Protein AF-A0A1G6NLW3-F1 (afdb_monomer_lite)

Sequence (400 aa):
MPSRANGHEGDSTPTDTTTGSGVVTIYFCGTGITQKWWNAADAHSWNENNGFWSPEHVASLYKEQSSSNQSLKYIVDGIGTGVKFPFYDKLAFSFPSLKSNPRGWRTCLKEANQHIDEALKLLPGNITLNIVGFSRGGILAMWLAHQMEKEKRIKTINMLVFDPVPGDSKVPEKIYSLGPKVKSYVGIYASDERTWMFEPVIPSFESPATKVWMLRVPGSHETMVGNIQKDGHSIDYEPGADEFRADLIYVSWITKVIAVEMMATPAWGSLEFAWSWHENGANIESRKSSFMEHFTAMLDYKHYDYMRTVPFIPLGIQAYWASKERGGTGCLRCTLGDMAEKRYNNQRCVYWMKDGKRLEIVGLEDHISAPTGEETWDKLMSLTQDTVNGTMQKAIPAMP

pLDDT: mean 71.86, std 23.93, range [23.98, 98.75]

Organism: NCBI:txid1640674

Structure (mmCIF, N/CA/C/O backbone):
data_AF-A0A1G6NLW3-F1
#
_entry.id   AF-A0A1G6NLW3-F1
#
loop_
_atom_site.group_PDB
_atom_site.id
_atom_site.type_symbol
_atom_site.label_atom_id
_atom_site.label_alt_id
_atom_site.label_comp_id
_atom_site.label_asym_id
_atom_site.label_entity_id
_atom_site.label_seq_id
_atom_site.pdbx_PDB_ins_code
_atom_site.Cartn_x
_atom_site.Cartn_y
_atom_site.Cartn_z
_atom_site.occupancy
_atom_site.B_iso_or_equiv
_atom_site.auth_seq_id
_atom_site.auth_comp_id
_atom_site.auth_asym_id
_atom_site.auth_atom_id
_atom_site.pdbx_PDB_model_num
ATOM 1 N N . MET A 1 1 ? -61.010 23.860 45.401 1.00 38.84 1 MET A N 1
ATOM 2 C CA . MET A 1 1 ? -60.093 22.890 44.770 1.00 38.84 1 MET A CA 1
ATOM 3 C C . MET A 1 1 ? -59.359 23.580 43.630 1.00 38.84 1 MET A C 1
ATOM 5 O O . MET A 1 1 ? -60.037 24.011 42.707 1.00 38.84 1 MET A O 1
ATOM 9 N N . PRO A 1 2 ? -58.025 23.705 43.680 1.00 46.09 2 PRO A N 1
ATOM 10 C CA . PRO A 1 2 ? -57.210 23.848 42.480 1.00 46.09 2 PRO A CA 1
ATOM 11 C C . PRO A 1 2 ? -56.282 22.634 42.304 1.00 46.09 2 PRO A C 1
ATOM 13 O O . PRO A 1 2 ? -55.719 22.108 43.265 1.00 46.09 2 PRO A O 1
ATOM 16 N N . SER A 1 3 ? -56.178 22.170 41.061 1.00 44.75 3 SER A N 1
ATOM 17 C CA . SER A 1 3 ? -55.431 20.992 40.622 1.00 44.75 3 SER A CA 1
ATOM 18 C C . SER A 1 3 ? -53.923 21.250 40.567 1.00 44.75 3 SER A C 1
ATOM 20 O O . SER A 1 3 ? -53.474 22.210 39.943 1.00 44.75 3 SER A O 1
ATOM 22 N N . ARG A 1 4 ? -53.152 20.352 41.192 1.00 43.00 4 ARG A N 1
ATOM 23 C CA . ARG A 1 4 ? -51.686 20.261 41.116 1.00 43.00 4 ARG A CA 1
ATOM 24 C C . ARG A 1 4 ? -51.229 19.928 39.692 1.00 43.00 4 ARG A C 1
ATOM 26 O O . ARG A 1 4 ? -51.683 18.939 39.124 1.00 43.00 4 ARG A O 1
ATOM 33 N N . ALA A 1 5 ? -50.284 20.707 39.173 1.00 46.34 5 ALA A N 1
ATOM 34 C CA . ALA A 1 5 ? -49.463 20.339 38.027 1.00 46.34 5 ALA A CA 1
ATOM 35 C C . ALA A 1 5 ? -48.280 19.483 38.514 1.00 46.34 5 ALA A C 1
ATOM 37 O O . ALA A 1 5 ? -47.530 19.912 39.391 1.00 46.34 5 ALA A O 1
ATOM 38 N N . ASN A 1 6 ? -48.138 18.275 37.965 1.00 46.81 6 ASN A N 1
ATOM 39 C CA . ASN A 1 6 ? -46.972 17.417 38.161 1.00 46.81 6 ASN A CA 1
ATOM 40 C C . ASN A 1 6 ? -45.919 17.767 37.104 1.00 46.81 6 ASN A C 1
ATOM 42 O O . ASN A 1 6 ? -46.177 17.633 35.909 1.00 46.81 6 ASN A O 1
ATOM 46 N N . GLY A 1 7 ? -44.744 18.204 37.558 1.00 40.16 7 GLY A N 1
ATOM 47 C CA . GLY A 1 7 ? -43.541 18.288 36.738 1.00 40.16 7 GLY A CA 1
ATOM 48 C C . GLY A 1 7 ? -42.989 16.887 36.484 1.00 40.16 7 GLY A C 1
ATOM 49 O O . GLY A 1 7 ? -42.810 16.108 37.417 1.00 40.16 7 GLY A O 1
ATOM 50 N N . HIS A 1 8 ? -42.761 16.567 35.215 1.00 44.28 8 HIS A N 1
ATOM 51 C CA . HIS A 1 8 ? -42.028 15.382 34.788 1.00 44.28 8 HIS A CA 1
ATOM 52 C C . HIS A 1 8 ? -40.588 15.829 34.516 1.00 44.28 8 HIS A C 1
ATOM 54 O O . HIS A 1 8 ? -40.317 16.477 33.506 1.00 44.28 8 HIS A O 1
ATOM 60 N N . GLU A 1 9 ? -39.687 15.554 35.460 1.00 45.38 9 GLU A N 1
ATOM 61 C CA . GLU A 1 9 ? -38.245 15.628 35.231 1.00 45.38 9 GLU A CA 1
ATOM 62 C C . GLU A 1 9 ? -37.879 14.510 34.252 1.00 45.38 9 GLU A C 1
ATOM 64 O O . GLU A 1 9 ? -37.964 13.325 34.569 1.00 45.38 9 GLU A O 1
ATOM 69 N N . GLY A 1 10 ? -37.563 14.904 33.019 1.00 47.66 10 GLY A N 1
ATOM 70 C CA . GLY A 1 10 ? -37.031 14.009 32.005 1.00 47.66 10 GLY A CA 1
ATOM 71 C C . GLY A 1 10 ? -35.610 13.617 32.379 1.00 47.66 10 GLY A C 1
ATOM 72 O O . GLY A 1 10 ? -34.705 14.447 32.334 1.00 47.66 10 GLY A O 1
ATOM 73 N N . ASP A 1 11 ? -35.446 12.352 32.746 1.00 47.12 11 ASP A N 1
ATOM 74 C CA . ASP A 1 11 ? -34.169 11.687 32.966 1.00 47.12 11 ASP A CA 1
ATOM 75 C C . ASP A 1 11 ? -33.381 11.664 31.645 1.00 47.12 11 ASP A C 1
ATOM 77 O O . ASP A 1 11 ? -33.637 10.866 30.739 1.00 47.12 11 ASP A O 1
ATOM 81 N N . SER A 1 12 ? -32.473 12.626 31.479 1.00 46.34 12 SER A N 1
ATOM 82 C CA . SER A 1 12 ? -31.564 12.682 30.341 1.00 46.34 12 SER A CA 1
ATOM 83 C C . SER A 1 12 ? -30.461 11.650 30.552 1.00 46.34 12 SER A C 1
ATOM 85 O O . SER A 1 12 ? -29.437 11.940 31.175 1.00 46.34 12 SER A O 1
ATOM 87 N N . THR A 1 13 ? -30.660 10.443 30.022 1.00 44.16 13 THR A N 1
ATOM 88 C CA . THR A 1 13 ? -29.594 9.445 29.892 1.00 44.16 13 THR A CA 1
ATOM 89 C C . THR A 1 13 ? -28.373 10.087 29.227 1.00 44.16 13 THR A C 1
ATOM 91 O O . THR A 1 13 ? -28.522 10.654 28.138 1.00 44.16 13 THR A O 1
ATOM 94 N N . PRO A 1 14 ? -27.175 10.016 29.836 1.00 42.84 14 PRO A N 1
ATOM 95 C CA . PRO A 1 14 ? -25.965 10.556 29.241 1.00 42.84 14 PRO A CA 1
ATOM 96 C C . PRO A 1 14 ? -25.684 9.796 27.946 1.00 42.84 14 PRO A C 1
ATOM 98 O O . PRO A 1 14 ? -25.339 8.616 27.955 1.00 42.84 14 PRO A O 1
ATOM 101 N N . THR A 1 15 ? -25.867 10.469 26.815 1.00 44.00 15 THR A N 1
ATOM 102 C CA . THR A 1 15 ? -25.368 9.996 25.528 1.00 44.00 15 THR A CA 1
ATOM 103 C C . THR A 1 15 ? -23.858 9.849 25.654 1.00 44.00 15 THR A C 1
ATOM 105 O O . THR A 1 15 ? -23.166 10.845 25.866 1.00 44.00 15 THR A O 1
ATOM 108 N N . ASP A 1 16 ? -23.373 8.613 25.573 1.00 41.34 16 ASP A N 1
ATOM 109 C CA . ASP A 1 16 ? -21.960 8.241 25.551 1.00 41.34 16 ASP A CA 1
ATOM 110 C C . ASP A 1 16 ? -21.275 8.922 24.353 1.00 41.34 16 ASP A C 1
ATOM 112 O O . ASP A 1 16 ? -21.253 8.419 23.232 1.00 41.34 16 ASP A O 1
ATOM 116 N N . THR A 1 17 ? -20.773 10.136 24.571 1.00 41.47 17 THR A N 1
ATOM 117 C CA . THR A 1 17 ? -20.110 10.996 23.580 1.00 41.47 17 THR A CA 1
ATOM 118 C C . THR A 1 17 ? -18.654 10.586 23.329 1.00 41.47 17 THR A C 1
ATOM 120 O O . THR A 1 17 ? -17.885 11.346 22.741 1.00 41.47 17 THR A O 1
ATOM 123 N N . THR A 1 18 ? -18.258 9.371 23.725 1.00 43.81 18 THR A N 1
ATOM 124 C CA . THR A 1 18 ? -16.868 8.892 23.676 1.00 43.81 18 THR A CA 1
ATOM 125 C C . THR A 1 18 ? -16.552 7.904 22.549 1.00 43.81 18 THR A C 1
ATOM 127 O O . THR A 1 18 ? -15.415 7.441 22.443 1.00 43.81 18 THR A O 1
ATOM 130 N N . THR A 1 19 ? -17.490 7.591 21.653 1.00 57.50 19 THR A N 1
ATOM 131 C CA . THR A 1 19 ? -17.274 6.586 20.593 1.00 57.50 19 THR A CA 1
ATOM 132 C C . THR A 1 19 ? -16.754 7.176 19.280 1.00 57.50 19 THR A C 1
ATOM 134 O O . THR A 1 19 ? -17.254 6.856 18.204 1.00 57.50 19 THR A O 1
ATOM 137 N N . GLY A 1 20 ? -15.738 8.038 19.341 1.00 66.38 20 GLY A N 1
ATOM 138 C CA . GLY A 1 20 ? -14.977 8.390 18.141 1.00 66.38 20 GLY A CA 1
ATOM 139 C C . GLY A 1 20 ? -14.107 7.206 17.718 1.00 66.38 20 GLY A C 1
ATOM 140 O O . GLY A 1 20 ? -13.270 6.764 18.504 1.00 66.38 20 GLY A O 1
ATOM 141 N N . SER A 1 21 ? -14.303 6.669 16.511 1.00 88.38 21 SER A N 1
ATOM 142 C CA . SER A 1 21 ? -13.367 5.712 15.910 1.00 88.38 21 SER A CA 1
ATOM 143 C C . SER A 1 21 ? -12.260 6.461 15.175 1.00 88.38 21 SER A C 1
ATOM 145 O O . SER A 1 21 ? -12.554 7.310 14.334 1.00 88.38 21 SER A O 1
ATOM 147 N N . GLY A 1 22 ? -11.005 6.148 15.482 1.00 96.19 22 GLY A N 1
ATOM 148 C CA . GLY A 1 22 ? -9.847 6.687 14.773 1.00 96.19 22 GLY A CA 1
ATOM 149 C C . GLY A 1 22 ? -9.411 5.800 13.608 1.00 96.19 22 GLY A C 1
ATOM 150 O O . GLY A 1 22 ? -9.643 4.589 13.607 1.00 96.19 22 GLY A O 1
ATOM 151 N N . VAL A 1 23 ? -8.730 6.394 12.635 1.00 97.50 23 VAL A N 1
ATOM 152 C CA . VAL A 1 23 ? -8.110 5.699 11.505 1.00 97.50 23 VAL A CA 1
ATOM 153 C C . VAL A 1 23 ? -6.608 5.956 11.537 1.00 97.50 23 VAL A C 1
ATOM 155 O O . VAL A 1 23 ? -6.159 7.082 11.739 1.00 97.50 23 VAL A O 1
ATOM 158 N N . VAL A 1 24 ? -5.818 4.905 11.352 1.00 98.38 24 VAL A N 1
ATOM 159 C CA . VAL A 1 24 ? -4.359 4.994 11.236 1.00 98.38 24 VAL A CA 1
ATOM 160 C C . VAL A 1 24 ? -3.944 4.292 9.966 1.00 98.38 24 VAL A C 1
ATOM 162 O O . VAL A 1 24 ? -4.359 3.161 9.740 1.00 98.38 24 VAL A O 1
ATOM 165 N N . THR A 1 25 ? -3.107 4.932 9.157 1.00 98.69 25 THR A N 1
ATOM 166 C CA . THR A 1 25 ? -2.539 4.316 7.956 1.00 98.69 25 THR A CA 1
ATOM 167 C C . THR A 1 25 ? -1.020 4.260 8.054 1.00 98.69 25 THR A C 1
ATOM 169 O O . THR A 1 25 ? -0.375 5.289 8.242 1.00 98.69 25 THR A O 1
ATOM 172 N N . ILE A 1 26 ? -0.449 3.061 7.940 1.00 98.62 26 ILE A N 1
ATOM 173 C CA . ILE A 1 26 ? 1.002 2.841 7.909 1.00 98.62 26 ILE A CA 1
ATOM 174 C C . ILE A 1 26 ? 1.414 2.443 6.493 1.00 98.62 26 ILE A C 1
ATOM 176 O O . ILE A 1 26 ? 0.927 1.444 5.967 1.00 98.62 26 ILE A O 1
ATOM 180 N N . TYR A 1 27 ? 2.334 3.202 5.908 1.00 98.56 27 TYR A N 1
ATOM 181 C CA . TYR A 1 27 ? 2.908 2.963 4.588 1.00 98.56 27 TYR A CA 1
ATOM 182 C C . TYR A 1 27 ? 4.321 2.385 4.721 1.00 98.56 27 TYR A C 1
ATOM 184 O O . TYR A 1 27 ? 5.183 2.995 5.350 1.00 98.56 27 TYR A O 1
ATOM 192 N N . PHE A 1 28 ? 4.581 1.225 4.125 1.00 98.19 28 PHE A N 1
ATOM 193 C CA . PHE A 1 28 ? 5.898 0.591 4.080 1.00 98.19 28 PHE A CA 1
ATOM 194 C C . PHE A 1 28 ? 6.476 0.634 2.664 1.00 98.19 28 PHE A C 1
ATOM 196 O O . PHE A 1 28 ? 6.027 -0.104 1.782 1.00 98.19 28 PHE A O 1
ATOM 203 N N . CYS A 1 29 ? 7.502 1.459 2.459 1.00 95.69 29 CYS A N 1
ATOM 204 C CA . CYS A 1 29 ? 8.226 1.515 1.192 1.00 95.69 29 CYS A CA 1
ATOM 205 C C . CYS A 1 29 ? 8.891 0.167 0.854 1.00 95.69 29 CYS A C 1
ATOM 207 O O . CYS A 1 29 ? 9.261 -0.614 1.742 1.00 95.69 29 CYS A O 1
ATOM 209 N N . GLY A 1 30 ? 9.084 -0.087 -0.443 1.00 91.62 30 GLY A N 1
ATOM 210 C CA . GLY A 1 30 ? 9.838 -1.246 -0.919 1.00 91.62 30 GLY A CA 1
ATOM 211 C C . GLY A 1 30 ? 11.342 -1.138 -0.672 1.00 91.62 30 GLY A C 1
ATOM 212 O O . GLY A 1 30 ? 11.847 -0.147 -0.161 1.00 91.62 30 GLY A O 1
ATOM 213 N N . THR A 1 31 ? 12.075 -2.191 -1.019 1.00 89.56 31 THR A N 1
ATOM 214 C CA . THR A 1 31 ? 13.543 -2.259 -0.927 1.00 89.56 31 THR A CA 1
ATOM 215 C C . THR A 1 31 ? 14.231 -0.994 -1.433 1.00 89.56 31 THR A C 1
ATOM 217 O O . THR A 1 31 ? 13.987 -0.595 -2.558 1.00 89.56 31 THR A O 1
ATOM 220 N N . GLY A 1 32 ? 15.109 -0.385 -0.631 1.00 84.75 32 GLY A N 1
ATOM 221 C CA . GLY A 1 32 ? 15.900 0.773 -1.072 1.00 84.75 32 GLY A CA 1
ATOM 222 C C . GLY A 1 32 ? 15.098 2.062 -1.311 1.00 84.75 32 GLY A C 1
ATOM 223 O O . GLY A 1 32 ? 15.702 3.113 -1.503 1.00 84.75 32 GLY A O 1
ATOM 224 N N . ILE A 1 33 ? 13.767 2.018 -1.201 1.00 86.69 33 ILE A N 1
ATOM 225 C CA . ILE A 1 33 ? 12.879 3.158 -1.427 1.00 86.69 33 ILE A CA 1
ATOM 226 C C . ILE A 1 33 ? 12.687 3.932 -0.128 1.00 86.69 33 ILE A C 1
ATOM 228 O O . ILE A 1 33 ? 12.423 3.361 0.934 1.00 86.69 33 ILE A O 1
ATOM 232 N N . THR A 1 34 ? 12.769 5.255 -0.221 1.00 89.44 34 THR A N 1
ATOM 233 C CA . THR A 1 34 ? 12.496 6.162 0.900 1.00 89.44 34 THR A CA 1
ATOM 234 C C . THR A 1 34 ? 11.214 6.942 0.669 1.00 89.44 34 THR A C 1
ATOM 236 O O . THR A 1 34 ? 10.787 7.136 -0.469 1.00 89.44 34 THR A O 1
ATOM 239 N N . GLN A 1 35 ? 10.672 7.519 1.739 1.00 89.62 35 GLN A N 1
ATOM 240 C CA . GLN A 1 35 ? 9.532 8.424 1.667 1.00 89.62 35 GLN A CA 1
ATOM 241 C C . GLN A 1 35 ? 9.740 9.604 0.716 1.00 89.62 35 GLN A C 1
ATOM 243 O O . GLN A 1 35 ? 8.755 10.219 0.347 1.00 89.62 35 GLN A O 1
ATOM 248 N N . LYS A 1 36 ? 10.982 9.961 0.343 1.00 86.69 36 LYS A N 1
ATOM 249 C CA . LYS A 1 36 ? 11.278 11.086 -0.561 1.00 86.69 36 LYS A CA 1
ATOM 250 C C . LYS A 1 36 ? 10.905 10.798 -2.011 1.00 86.69 36 LYS A C 1
ATOM 252 O O . LYS A 1 36 ? 10.689 11.735 -2.766 1.00 86.69 36 LYS A O 1
ATOM 257 N N . TRP A 1 37 ? 10.768 9.529 -2.383 1.00 81.56 37 TRP A N 1
ATOM 258 C CA . TRP A 1 37 ? 10.526 9.109 -3.764 1.00 81.56 37 TRP A CA 1
ATOM 259 C C . TRP A 1 37 ? 9.085 9.379 -4.240 1.00 81.56 37 TRP A C 1
ATOM 261 O O . TRP A 1 37 ? 8.693 8.923 -5.305 1.00 81.56 37 TRP A O 1
ATOM 271 N N . TRP A 1 38 ? 8.304 10.162 -3.483 1.00 79.25 38 TRP A N 1
ATOM 272 C CA . TRP A 1 38 ? 7.048 10.776 -3.934 1.00 79.25 38 TRP A CA 1
ATOM 273 C C . TRP A 1 38 ? 7.271 11.952 -4.899 1.00 79.25 38 TRP A C 1
ATOM 275 O O . TRP A 1 38 ? 6.370 12.341 -5.635 1.00 79.25 38 TRP A O 1
ATOM 285 N N . ASN A 1 39 ? 8.440 12.590 -4.848 1.00 77.69 39 ASN A N 1
ATOM 286 C CA . ASN A 1 39 ? 8.768 13.712 -5.713 1.00 77.69 39 ASN A CA 1
ATOM 287 C C . ASN A 1 39 ? 9.500 13.181 -6.941 1.00 77.69 39 ASN A C 1
ATOM 289 O O . ASN A 1 39 ? 10.507 12.495 -6.788 1.00 77.69 39 ASN A O 1
ATOM 293 N N . ALA A 1 40 ? 9.044 13.547 -8.141 1.00 70.06 40 ALA A N 1
ATOM 294 C CA . ALA A 1 40 ? 9.688 13.149 -9.388 1.00 70.06 40 ALA A CA 1
ATOM 295 C C . ALA A 1 40 ? 11.176 13.527 -9.395 1.00 70.06 40 ALA A C 1
ATOM 297 O O . ALA A 1 40 ? 12.005 12.714 -9.770 1.00 70.06 40 ALA A O 1
ATOM 298 N N . ALA A 1 41 ? 11.553 14.706 -8.888 1.00 68.12 41 ALA A N 1
ATOM 299 C CA . ALA A 1 41 ? 12.964 15.084 -8.831 1.00 68.12 41 ALA A CA 1
ATOM 300 C C . ALA A 1 41 ? 13.788 14.147 -7.933 1.00 68.12 41 ALA A C 1
ATOM 302 O O . ALA A 1 41 ? 14.923 13.848 -8.269 1.00 68.12 41 ALA A O 1
ATOM 303 N N . ASP A 1 42 ? 13.242 13.647 -6.824 1.00 65.94 42 ASP A N 1
ATOM 304 C CA . ASP A 1 42 ? 13.930 12.694 -5.940 1.00 65.94 42 ASP A CA 1
ATOM 305 C C . ASP A 1 42 ? 13.885 11.260 -6.492 1.00 65.94 42 ASP A C 1
ATOM 307 O O . ASP A 1 42 ? 14.851 10.515 -6.339 1.00 65.94 42 ASP A O 1
ATOM 311 N N . ALA A 1 43 ? 12.791 10.898 -7.168 1.00 62.59 43 ALA A N 1
ATOM 312 C CA . ALA A 1 43 ? 12.647 9.637 -7.884 1.00 62.59 43 ALA A CA 1
ATOM 313 C C . ALA A 1 43 ? 13.649 9.548 -9.046 1.00 62.59 43 ALA A C 1
ATOM 315 O O . ALA A 1 43 ? 14.293 8.520 -9.195 1.00 62.59 43 ALA A O 1
ATOM 316 N N . HIS A 1 44 ? 13.866 10.645 -9.782 1.00 60.44 44 HIS A N 1
ATOM 317 C CA . HIS A 1 44 ? 14.837 10.746 -10.875 1.00 60.44 44 HIS A CA 1
ATOM 318 C C . HIS A 1 44 ? 16.280 11.005 -10.401 1.00 60.44 44 HIS A C 1
ATOM 320 O O . HIS A 1 44 ? 17.220 10.519 -11.019 1.00 60.44 44 HIS A O 1
ATOM 326 N N . SER A 1 45 ? 16.499 11.789 -9.335 1.00 48.69 45 SER A N 1
ATOM 327 C CA . SER A 1 45 ? 17.850 12.261 -8.959 1.00 48.69 45 SER A CA 1
ATOM 328 C C . SER A 1 45 ? 18.697 11.250 -8.199 1.00 48.69 45 SER A C 1
ATOM 330 O O . SER A 1 45 ? 19.906 11.457 -8.086 1.00 48.69 45 SER A O 1
ATOM 332 N N . TRP A 1 46 ? 18.119 10.153 -7.692 1.00 46.31 46 TRP A N 1
ATOM 333 C CA . TRP A 1 46 ? 18.919 9.124 -7.018 1.00 46.31 46 TRP A CA 1
ATOM 334 C C . TRP A 1 46 ? 19.828 8.325 -7.965 1.00 46.31 46 TRP A C 1
ATOM 336 O O . TRP A 1 46 ? 20.668 7.557 -7.510 1.00 46.31 46 TRP A O 1
ATOM 346 N N . ASN A 1 47 ? 19.710 8.564 -9.268 1.00 45.12 47 ASN A N 1
ATOM 347 C CA . ASN A 1 47 ? 20.793 8.717 -10.235 1.00 45.12 47 ASN A CA 1
ATOM 348 C C . ASN A 1 47 ? 20.098 8.929 -11.573 1.00 45.12 47 ASN A C 1
ATOM 350 O O . ASN A 1 47 ? 19.086 8.279 -11.825 1.00 45.12 47 ASN A O 1
ATOM 354 N N . GLU A 1 48 ? 20.698 9.698 -12.474 1.00 45.62 48 GLU A N 1
ATOM 355 C CA . GLU A 1 48 ? 20.284 9.811 -13.882 1.00 45.62 48 GLU A CA 1
ATOM 356 C C . GLU A 1 48 ? 20.175 8.443 -14.617 1.00 45.62 48 GLU A C 1
ATOM 358 O O . GLU A 1 48 ? 19.827 8.426 -15.789 1.00 45.62 48 GLU A O 1
ATOM 363 N N . ASN A 1 49 ? 20.403 7.311 -13.926 1.00 47.69 49 ASN A N 1
ATOM 364 C CA . ASN A 1 49 ? 20.308 5.934 -14.409 1.00 47.69 49 ASN A CA 1
ATOM 365 C C . ASN A 1 49 ? 19.546 4.929 -13.487 1.00 47.69 49 ASN A C 1
ATOM 367 O O . ASN A 1 49 ? 19.345 3.800 -13.914 1.00 47.69 49 ASN A O 1
ATOM 371 N N . ASN A 1 50 ? 19.119 5.245 -12.245 1.00 50.38 50 ASN A N 1
ATOM 372 C CA . ASN A 1 50 ? 18.675 4.193 -11.278 1.00 50.38 50 ASN A CA 1
ATOM 373 C C . ASN A 1 50 ? 17.347 4.495 -10.547 1.00 50.38 50 ASN A C 1
ATOM 375 O O . ASN A 1 50 ? 17.041 3.889 -9.521 1.00 50.38 50 ASN A O 1
ATOM 379 N N . GLY A 1 51 ? 16.583 5.471 -11.031 1.00 54.44 51 GLY A N 1
ATOM 380 C CA . GLY A 1 51 ? 15.375 5.970 -10.378 1.00 54.44 51 GLY A CA 1
ATOM 381 C C . GLY A 1 51 ? 14.063 5.423 -10.939 1.00 54.44 51 GLY A C 1
ATOM 382 O O . GLY A 1 51 ? 13.990 5.043 -12.106 1.00 54.44 51 GLY A O 1
ATOM 383 N N . PHE A 1 52 ? 12.991 5.461 -10.142 1.00 61.00 52 PHE A N 1
ATOM 384 C CA . PHE A 1 52 ? 11.638 5.351 -10.689 1.00 61.00 52 PHE A CA 1
ATOM 385 C C . PHE A 1 52 ? 11.359 6.553 -11.603 1.00 61.00 52 PHE A C 1
ATOM 387 O O . PHE A 1 52 ? 11.701 7.690 -11.272 1.00 61.00 52 PHE A O 1
ATOM 394 N N . TRP A 1 53 ? 10.728 6.316 -12.756 1.00 63.09 53 TRP A N 1
ATOM 395 C CA . TRP A 1 53 ? 10.397 7.402 -13.686 1.00 63.09 53 TRP A CA 1
ATOM 396 C C . TRP A 1 53 ? 9.167 8.200 -13.248 1.00 63.09 53 TRP A C 1
ATOM 398 O O . TRP A 1 53 ? 9.009 9.367 -13.597 1.00 63.09 53 TRP A O 1
ATOM 408 N N . SER A 1 54 ? 8.283 7.580 -12.474 1.00 68.06 54 SER A N 1
ATOM 409 C CA . SER A 1 54 ? 7.253 8.294 -11.737 1.00 68.06 54 SER A CA 1
ATOM 410 C C . SER A 1 54 ? 7.562 8.257 -10.246 1.00 68.06 54 SER A C 1
ATOM 412 O O . SER A 1 54 ? 8.291 7.383 -9.782 1.00 68.06 54 SER A O 1
ATOM 414 N N . PRO A 1 55 ? 6.966 9.159 -9.460 1.00 79.38 55 PRO A N 1
ATOM 415 C CA . PRO A 1 55 ? 6.846 8.954 -8.029 1.00 79.38 55 PRO A CA 1
ATOM 416 C C . PRO A 1 55 ? 6.452 7.513 -7.670 1.00 79.38 55 PRO A C 1
ATOM 418 O O . PRO A 1 55 ? 5.507 6.969 -8.249 1.00 79.38 55 PRO A O 1
ATOM 421 N N . GLU A 1 56 ? 7.167 6.903 -6.723 1.00 87.44 56 GLU A N 1
ATOM 422 C CA . GLU A 1 56 ? 6.855 5.553 -6.249 1.00 87.44 56 GLU A CA 1
ATOM 423 C C . GLU A 1 56 ? 5.506 5.571 -5.527 1.00 87.44 56 GLU A C 1
ATOM 425 O O . GLU A 1 56 ? 5.197 6.501 -4.772 1.00 87.44 56 GLU A O 1
ATOM 430 N N . HIS A 1 57 ? 4.662 4.575 -5.782 1.00 88.88 57 HIS A N 1
ATOM 431 C CA . HIS A 1 57 ? 3.269 4.618 -5.348 1.00 88.88 57 HIS A CA 1
ATOM 432 C C . HIS A 1 57 ? 3.057 4.678 -3.848 1.00 88.88 57 HIS A C 1
ATOM 434 O O . HIS A 1 57 ? 2.224 5.465 -3.407 1.00 88.88 57 HIS A O 1
ATOM 440 N N . VAL A 1 58 ? 3.755 3.874 -3.050 1.00 92.50 58 VAL A N 1
ATOM 441 C CA . VAL A 1 58 ? 3.557 3.874 -1.598 1.00 92.50 58 VAL A CA 1
ATOM 442 C C . VAL A 1 58 ? 3.925 5.241 -1.015 1.00 92.50 58 VAL A C 1
ATOM 444 O O . VAL A 1 58 ? 3.161 5.799 -0.223 1.00 92.50 58 VAL A O 1
ATOM 447 N N . ALA A 1 59 ? 5.040 5.826 -1.456 1.00 91.94 59 ALA A N 1
ATOM 448 C CA . ALA A 1 59 ? 5.442 7.178 -1.082 1.00 91.94 59 ALA A CA 1
ATOM 449 C C . ALA A 1 59 ? 4.448 8.244 -1.582 1.00 91.94 59 ALA A C 1
ATOM 451 O O . ALA A 1 59 ? 4.121 9.181 -0.848 1.00 91.94 59 ALA A O 1
ATOM 452 N N . SER A 1 60 ? 3.928 8.089 -2.802 1.00 91.62 60 SER A N 1
ATOM 453 C CA . SER A 1 60 ? 2.945 9.001 -3.402 1.00 91.62 60 SER A CA 1
ATOM 454 C C . SER A 1 60 ? 1.613 8.976 -2.660 1.00 91.62 60 SER A C 1
ATOM 456 O O . SER A 1 60 ? 1.128 10.029 -2.262 1.00 91.62 60 SER A O 1
ATOM 458 N N . LEU A 1 61 ? 1.067 7.787 -2.388 1.00 94.44 61 LEU A N 1
ATOM 459 C CA . LEU A 1 61 ? -0.164 7.602 -1.615 1.00 94.44 61 LEU A CA 1
ATOM 460 C C . LEU A 1 61 ? -0.028 8.229 -0.228 1.00 94.44 61 LEU A C 1
ATOM 462 O O . LEU A 1 61 ? -0.892 8.998 0.191 1.00 94.44 61 LEU A O 1
ATOM 466 N N . TYR A 1 62 ? 1.093 7.972 0.457 1.00 95.88 62 TYR A N 1
ATOM 467 C CA . TYR A 1 62 ? 1.382 8.623 1.730 1.00 95.88 62 TYR A CA 1
ATOM 468 C C . TYR A 1 62 ? 1.376 10.142 1.597 1.00 95.88 62 TYR A C 1
ATOM 470 O O . TYR A 1 62 ? 0.800 10.826 2.442 1.00 95.88 62 TYR A O 1
ATOM 478 N N . LYS A 1 63 ? 2.019 10.700 0.569 1.00 94.94 63 LYS A N 1
ATOM 479 C CA . LYS A 1 63 ? 2.090 12.150 0.408 1.00 94.94 63 LYS A CA 1
ATOM 480 C C . LYS A 1 63 ? 0.722 12.762 0.118 1.00 94.94 63 LYS A C 1
ATOM 482 O O . LYS A 1 63 ? 0.397 13.789 0.713 1.00 94.94 63 LYS A O 1
ATOM 487 N N . GLU A 1 64 ? -0.041 12.129 -0.763 1.00 93.75 64 GLU A N 1
ATOM 488 C CA . GLU A 1 64 ? -1.311 12.615 -1.298 1.00 93.75 64 GLU A CA 1
ATOM 489 C C . GLU A 1 64 ? -2.476 12.444 -0.324 1.00 93.75 64 GLU A C 1
ATOM 491 O O . GLU A 1 64 ? -3.411 13.236 -0.388 1.00 93.75 64 GLU A O 1
ATOM 496 N N . GLN A 1 65 ? -2.432 11.468 0.588 1.00 94.81 65 GLN A N 1
ATOM 497 C CA . GLN A 1 65 ? -3.482 11.286 1.592 1.00 94.81 65 GLN A CA 1
ATOM 498 C C . GLN A 1 65 ? -3.591 12.522 2.506 1.00 94.81 65 GLN A C 1
ATOM 500 O O . GLN A 1 65 ? -2.594 12.972 3.061 1.00 94.81 65 GLN A O 1
ATOM 505 N N . SER A 1 66 ? -4.780 13.050 2.762 1.00 93.25 66 SER A N 1
ATOM 506 C CA . SER A 1 66 ? -4.982 14.089 3.778 1.00 93.25 66 SER A CA 1
ATOM 507 C C . SER A 1 66 ? -4.919 13.507 5.196 1.00 93.25 66 SER A C 1
ATOM 509 O O . SER A 1 66 ? -5.345 12.378 5.449 1.00 93.25 66 SER A O 1
ATOM 511 N N . SER A 1 67 ? -4.408 14.292 6.147 1.00 89.44 67 SER A N 1
ATOM 512 C CA . SER A 1 67 ? -4.494 13.975 7.580 1.00 89.44 67 SER A CA 1
ATOM 513 C C . SER A 1 67 ? -5.628 14.764 8.228 1.00 89.44 67 SER A C 1
ATOM 515 O O . SER A 1 67 ? -5.876 15.912 7.865 1.00 89.44 67 SER A O 1
ATOM 517 N N . SER A 1 68 ? -6.265 14.185 9.242 1.00 90.38 68 SER A N 1
ATOM 518 C CA . SER A 1 68 ? -7.267 14.866 10.068 1.00 90.38 68 SER A CA 1
ATOM 519 C C . SER A 1 68 ? -7.100 14.494 11.543 1.00 90.38 68 SER A C 1
ATOM 521 O O . SER A 1 68 ? -6.352 13.581 11.887 1.00 90.38 68 SER A O 1
ATOM 523 N N . ASN A 1 69 ? -7.843 15.151 12.437 1.00 88.81 69 ASN A N 1
ATOM 524 C CA . ASN A 1 69 ? -7.843 14.802 13.865 1.00 88.81 69 ASN A CA 1
ATOM 525 C C . ASN A 1 69 ? -8.344 13.370 14.144 1.00 88.81 69 ASN A C 1
ATOM 527 O O . ASN A 1 69 ? -8.181 12.870 15.253 1.00 88.81 69 ASN A O 1
ATOM 531 N N . GLN A 1 70 ? -8.977 12.725 13.161 1.00 91.88 70 GLN A N 1
ATOM 532 C CA . GLN A 1 70 ? -9.496 11.361 13.258 1.00 91.88 70 GLN A CA 1
ATOM 533 C C . GLN A 1 70 ? -8.760 10.380 12.336 1.00 91.88 70 GLN A C 1
ATOM 535 O O . GLN A 1 70 ? -9.013 9.182 12.425 1.00 91.88 70 GLN A O 1
ATOM 540 N N . SER A 1 71 ? -7.849 10.857 11.480 1.00 95.19 71 SER A N 1
ATOM 541 C CA . SER A 1 71 ? -7.105 10.038 10.521 1.00 95.19 71 SER A CA 1
ATOM 542 C C . SER A 1 71 ? -5.628 10.423 10.504 1.00 95.19 71 SER A C 1
ATOM 544 O O . SER A 1 71 ? -5.250 11.501 10.035 1.00 95.19 71 SER A O 1
ATOM 546 N N . LEU A 1 72 ? -4.793 9.531 11.035 1.00 97.50 72 LEU A N 1
ATOM 547 C CA . LEU A 1 72 ? -3.341 9.679 11.077 1.00 97.50 72 LEU A CA 1
ATOM 548 C C . LEU A 1 72 ? -2.687 8.823 9.991 1.00 97.50 72 LEU A C 1
ATOM 550 O O . LEU A 1 72 ? -3.151 7.723 9.680 1.00 97.50 72 LEU A O 1
ATOM 554 N N . LYS A 1 73 ? -1.572 9.304 9.440 1.00 97.88 73 LYS A N 1
ATOM 555 C CA . LYS A 1 73 ? -0.765 8.578 8.455 1.00 97.88 73 LYS A CA 1
ATOM 556 C C . LYS A 1 73 ? 0.710 8.631 8.825 1.00 97.88 73 LYS A C 1
ATOM 558 O O . LYS A 1 73 ? 1.202 9.668 9.264 1.00 97.88 73 LYS A O 1
ATOM 563 N N . TYR A 1 74 ? 1.408 7.528 8.598 1.00 98.06 74 TYR A N 1
ATOM 564 C CA . TYR A 1 74 ? 2.839 7.395 8.846 1.00 98.06 74 TYR A CA 1
ATOM 565 C C . TYR A 1 74 ? 3.488 6.588 7.729 1.00 98.06 74 TYR A C 1
ATOM 567 O O . TYR A 1 74 ? 2.847 5.719 7.139 1.00 98.06 74 TYR A O 1
ATOM 575 N N . ILE A 1 75 ? 4.764 6.845 7.465 1.00 97.75 75 ILE A N 1
ATOM 576 C CA . ILE A 1 75 ? 5.547 6.133 6.457 1.00 97.75 75 ILE A CA 1
ATOM 577 C C . ILE A 1 75 ? 6.834 5.599 7.072 1.00 97.75 75 ILE A C 1
ATOM 579 O O . ILE A 1 75 ? 7.463 6.257 7.898 1.00 97.75 75 ILE A O 1
ATOM 583 N N . VAL A 1 76 ? 7.222 4.401 6.653 1.00 96.94 76 VAL A N 1
ATOM 584 C CA . VAL A 1 76 ? 8.445 3.724 7.065 1.00 96.94 76 VAL A CA 1
ATOM 585 C C . VAL A 1 76 ? 9.267 3.445 5.815 1.00 96.94 76 VAL A C 1
ATOM 587 O O . VAL A 1 76 ? 8.808 2.737 4.914 1.00 96.94 76 VAL A O 1
ATOM 590 N N . ASP A 1 77 ? 10.488 3.985 5.770 1.00 94.75 77 ASP A N 1
ATOM 591 C CA . ASP A 1 77 ? 11.397 3.731 4.651 1.00 94.75 77 ASP A CA 1
ATOM 592 C C . ASP A 1 77 ? 11.738 2.239 4.544 1.00 94.75 77 ASP A C 1
ATOM 594 O O . ASP A 1 77 ? 11.760 1.478 5.525 1.00 94.75 77 ASP A O 1
ATOM 598 N N . GLY A 1 78 ? 12.061 1.849 3.319 1.00 91.81 78 GLY A N 1
ATOM 599 C CA . GLY A 1 78 ? 12.297 0.483 2.916 1.00 91.81 78 GLY A CA 1
ATOM 600 C C . GLY A 1 78 ? 13.521 -0.162 3.538 1.00 91.81 78 GLY A C 1
ATOM 601 O O . GLY A 1 78 ? 14.501 0.489 3.911 1.00 91.81 78 GLY A O 1
ATOM 602 N N . ILE A 1 79 ? 13.509 -1.489 3.579 1.00 89.81 79 ILE A N 1
ATOM 603 C CA . ILE A 1 79 ? 14.687 -2.274 3.955 1.00 89.81 79 ILE A CA 1
ATOM 604 C C . ILE A 1 79 ? 15.836 -1.979 2.986 1.00 89.81 79 ILE A C 1
ATOM 606 O O . ILE A 1 79 ? 15.639 -1.920 1.774 1.00 89.81 79 ILE A O 1
ATOM 610 N N . GLY A 1 80 ? 17.044 -1.816 3.525 1.00 85.31 80 GLY A N 1
ATOM 611 C CA . GLY A 1 80 ? 18.252 -1.496 2.762 1.00 85.31 80 GLY A CA 1
ATOM 612 C C . GLY A 1 80 ? 18.468 -0.002 2.501 1.00 85.31 80 GLY A C 1
ATOM 613 O O . GLY A 1 80 ? 19.537 0.374 2.035 1.00 85.31 80 GLY A O 1
ATOM 614 N N . THR A 1 81 ? 17.521 0.872 2.856 1.00 83.62 81 THR A N 1
ATOM 615 C CA . THR A 1 81 ? 17.738 2.325 2.772 1.00 83.62 81 THR A CA 1
ATOM 616 C C . THR A 1 81 ? 18.812 2.806 3.754 1.00 83.62 81 THR A C 1
ATOM 618 O O . THR A 1 81 ? 19.036 2.209 4.815 1.00 83.62 81 THR A O 1
ATOM 621 N N . GLY A 1 82 ? 19.498 3.898 3.393 1.00 70.94 82 GLY A N 1
ATOM 622 C CA . GLY A 1 82 ? 20.596 4.481 4.180 1.00 70.94 82 GLY A CA 1
ATOM 623 C C . GLY A 1 82 ? 21.985 3.914 3.863 1.00 70.94 82 GLY A C 1
ATOM 624 O O . GLY A 1 82 ? 22.976 4.353 4.450 1.00 70.94 82 GLY A O 1
ATOM 625 N N . VAL A 1 83 ? 22.075 2.978 2.920 1.00 63.12 83 VAL A N 1
ATOM 626 C CA . VAL A 1 83 ? 23.336 2.516 2.334 1.00 63.12 83 VAL A CA 1
ATOM 627 C C . VAL A 1 83 ? 23.738 3.505 1.228 1.00 63.12 83 VAL A C 1
ATOM 629 O O . VAL A 1 83 ? 22.944 3.806 0.345 1.00 63.12 83 VAL A O 1
ATOM 632 N N . LYS A 1 84 ? 24.943 4.084 1.302 1.00 52.97 84 LYS A N 1
ATOM 633 C CA . LYS A 1 84 ? 25.497 4.972 0.261 1.00 52.97 84 LYS A CA 1
ATOM 634 C C . LYS A 1 84 ? 26.456 4.160 -0.614 1.00 52.97 84 LYS A C 1
ATOM 636 O O . LYS A 1 84 ? 27.576 4.013 -0.143 1.00 52.97 84 LYS A O 1
ATOM 641 N N . PHE A 1 85 ? 26.146 3.692 -1.831 1.00 52.56 85 PHE A N 1
ATOM 642 C CA . PHE A 1 85 ? 27.217 3.095 -2.661 1.00 52.56 85 PHE A CA 1
ATOM 643 C C . PHE A 1 85 ? 27.049 3.171 -4.187 1.00 52.56 85 PHE A C 1
ATOM 645 O O . PHE A 1 85 ? 25.954 2.981 -4.690 1.00 52.56 85 PHE A O 1
ATOM 652 N N . PRO A 1 86 ? 28.174 3.350 -4.920 1.00 44.00 86 PRO A N 1
ATOM 653 C CA . PRO A 1 86 ? 28.280 2.980 -6.338 1.00 44.00 86 PRO A CA 1
ATOM 654 C C . PRO A 1 86 ? 29.167 1.744 -6.629 1.00 44.00 86 PRO A C 1
ATOM 656 O O . PRO A 1 86 ? 29.234 1.315 -7.773 1.00 44.00 86 PRO A O 1
ATOM 659 N N . PHE A 1 87 ? 29.906 1.165 -5.664 1.00 39.72 87 PHE A N 1
ATOM 660 C CA . PHE A 1 87 ? 30.892 0.096 -5.977 1.00 39.72 87 PHE A CA 1
ATOM 661 C C . PHE A 1 87 ? 30.984 -1.063 -4.962 1.00 39.72 87 PHE A C 1
ATOM 663 O O . PHE A 1 87 ? 31.421 -2.154 -5.321 1.00 39.72 87 PHE A O 1
ATOM 670 N N . TYR A 1 88 ? 30.554 -0.883 -3.706 1.00 41.22 88 TYR A N 1
ATOM 671 C CA . TYR A 1 88 ? 30.673 -1.923 -2.668 1.00 41.22 88 TYR A CA 1
ATOM 672 C C . TYR A 1 88 ? 29.495 -2.912 -2.601 1.00 41.22 88 TYR A C 1
ATOM 674 O O . TYR A 1 88 ? 29.641 -3.954 -1.961 1.00 41.22 88 TYR A O 1
ATOM 682 N N . ASP A 1 89 ? 28.371 -2.664 -3.283 1.00 47.53 89 ASP A N 1
ATOM 683 C CA . ASP A 1 89 ? 27.186 -3.542 -3.225 1.00 47.53 89 ASP A CA 1
ATOM 684 C C . ASP A 1 89 ? 27.397 -4.924 -3.853 1.00 47.53 89 ASP A C 1
ATOM 686 O O . ASP A 1 89 ? 26.831 -5.910 -3.382 1.00 47.53 89 ASP A O 1
ATOM 690 N N . LYS A 1 90 ? 28.323 -5.059 -4.812 1.00 46.09 90 LYS A N 1
ATOM 691 C CA . LYS A 1 90 ? 28.706 -6.384 -5.332 1.00 46.09 90 LYS A CA 1
ATOM 692 C C . LYS A 1 90 ? 29.402 -7.265 -4.292 1.00 46.09 90 LYS A C 1
ATOM 694 O O . LYS A 1 90 ? 29.428 -8.480 -4.450 1.00 46.09 90 LYS A O 1
ATOM 699 N N . LEU A 1 91 ? 29.972 -6.668 -3.244 1.00 42.62 91 LEU A N 1
ATOM 700 C CA . LEU A 1 91 ? 30.706 -7.373 -2.194 1.00 42.62 91 LEU A CA 1
ATOM 701 C C . LEU A 1 91 ? 29.937 -7.415 -0.870 1.00 42.62 91 LEU A C 1
ATOM 703 O O . LEU A 1 91 ? 30.013 -8.421 -0.177 1.00 42.62 91 LEU A O 1
ATOM 707 N N . ALA A 1 92 ? 29.166 -6.388 -0.512 1.00 43.06 92 ALA A N 1
ATOM 708 C CA . ALA A 1 92 ? 28.460 -6.328 0.771 1.00 43.06 92 ALA A CA 1
ATOM 709 C C . ALA A 1 92 ? 27.310 -7.347 0.886 1.00 43.06 92 ALA A C 1
ATOM 711 O O . ALA A 1 92 ? 27.102 -7.899 1.966 1.00 43.06 92 ALA A O 1
ATOM 712 N N . PHE A 1 93 ? 26.641 -7.692 -0.223 1.00 43.59 93 PHE A N 1
ATOM 713 C CA . PHE A 1 93 ? 25.681 -8.807 -0.249 1.00 43.59 93 PHE A CA 1
ATOM 714 C C . PHE A 1 93 ? 26.360 -10.160 0.052 1.00 43.59 93 PHE A C 1
ATOM 716 O O . PHE A 1 93 ? 25.744 -11.075 0.588 1.00 43.59 93 PHE A O 1
ATOM 723 N N . SER A 1 94 ? 27.661 -10.280 -0.241 1.00 42.91 94 SER A N 1
ATOM 724 C CA . SER A 1 94 ? 28.481 -11.461 0.063 1.00 42.91 94 SER A CA 1
ATOM 725 C C . SER A 1 94 ? 29.275 -11.355 1.377 1.00 42.91 94 SER A C 1
ATOM 727 O O . SER A 1 94 ? 29.741 -12.375 1.881 1.00 42.91 94 SER A O 1
ATOM 729 N N . PHE A 1 95 ? 29.424 -10.158 1.961 1.00 45.59 95 PHE A N 1
ATOM 730 C CA . PHE A 1 95 ? 30.261 -9.900 3.139 1.00 45.59 95 PHE A CA 1
ATOM 731 C C . PHE A 1 95 ? 29.584 -8.918 4.123 1.00 45.59 95 PHE A C 1
ATOM 733 O O . PHE A 1 95 ? 29.769 -7.704 4.014 1.00 45.59 95 PHE A O 1
ATOM 740 N N . PRO A 1 96 ? 28.875 -9.426 5.154 1.00 45.03 96 PRO A N 1
ATOM 741 C CA . PRO A 1 96 ? 28.116 -8.631 6.137 1.00 45.03 96 PRO A CA 1
ATOM 742 C C . PRO A 1 96 ? 28.931 -7.679 7.038 1.00 45.03 96 PRO A C 1
ATOM 744 O O . PRO A 1 96 ? 28.376 -7.085 7.960 1.00 45.03 96 PRO A O 1
ATOM 747 N N . SER A 1 97 ? 30.250 -7.567 6.858 1.00 43.66 97 SER A N 1
ATOM 748 C CA . SER A 1 97 ? 31.162 -6.866 7.776 1.00 43.66 97 SER A CA 1
ATOM 749 C C . SER A 1 97 ? 31.462 -5.404 7.407 1.00 43.66 97 SER A C 1
ATOM 751 O O . SER A 1 97 ? 32.183 -4.725 8.144 1.00 43.66 97 SER A O 1
ATOM 753 N N . LEU A 1 98 ? 30.914 -4.886 6.303 1.00 47.47 98 LEU A N 1
ATOM 754 C CA . LEU A 1 98 ? 31.139 -3.508 5.854 1.00 47.47 98 LEU A CA 1
ATOM 755 C C . LEU A 1 98 ? 30.108 -2.540 6.469 1.00 47.47 98 LEU A C 1
ATOM 757 O O . LEU A 1 98 ? 28.901 -2.674 6.308 1.00 47.47 98 LEU A O 1
ATOM 761 N N . LYS A 1 99 ? 30.622 -1.569 7.235 1.00 45.12 99 LYS A N 1
ATOM 762 C CA . LYS A 1 99 ? 29.920 -0.705 8.204 1.00 45.12 99 LYS A CA 1
ATOM 763 C C . LYS A 1 99 ? 29.043 0.408 7.594 1.00 45.12 99 LYS A C 1
ATOM 765 O O . LYS A 1 99 ? 29.244 1.583 7.892 1.00 45.12 99 LYS A O 1
ATOM 770 N N . SER A 1 100 ? 28.021 0.065 6.828 1.00 54.16 100 SER A N 1
ATOM 771 C CA . SER A 1 100 ? 26.807 0.893 6.746 1.00 54.16 100 SER A CA 1
ATOM 772 C C . SER A 1 100 ? 25.704 0.078 7.388 1.00 54.16 100 SER A C 1
ATOM 774 O O . SER A 1 100 ? 25.451 -1.013 6.906 1.00 54.16 100 SER A O 1
ATOM 776 N N . ASN A 1 101 ? 25.117 0.537 8.495 1.00 61.16 101 ASN A N 1
ATOM 777 C CA . ASN A 1 101 ? 24.101 -0.215 9.235 1.00 61.16 101 ASN A CA 1
ATOM 778 C C . ASN A 1 101 ? 22.779 -0.130 8.444 1.00 61.16 101 ASN A C 1
ATOM 780 O O . ASN A 1 101 ? 22.057 0.856 8.615 1.00 61.16 101 ASN A O 1
ATOM 784 N N . PRO A 1 102 ? 22.487 -1.063 7.514 1.00 72.44 102 PRO A N 1
ATOM 785 C CA . PRO A 1 102 ? 21.355 -0.916 6.613 1.00 72.44 102 PRO A CA 1
ATOM 786 C C . PRO A 1 102 ? 20.082 -1.030 7.443 1.00 72.44 102 PRO A C 1
ATOM 788 O O . PRO A 1 102 ? 20.039 -1.765 8.439 1.00 72.44 102 PRO A O 1
ATOM 791 N N . ARG A 1 103 ? 19.011 -0.349 7.034 1.00 87.19 103 ARG A N 1
ATOM 792 C CA . ARG A 1 103 ? 17.713 -0.556 7.681 1.00 87.19 103 ARG A CA 1
ATOM 793 C C . ARG A 1 103 ? 17.266 -1.998 7.447 1.00 87.19 103 ARG A C 1
ATOM 795 O O . ARG A 1 103 ? 17.037 -2.405 6.314 1.00 87.19 103 ARG A O 1
ATOM 802 N N . GLY A 1 104 ? 17.195 -2.786 8.518 1.00 90.31 104 GLY A N 1
ATOM 803 C CA . GLY A 1 104 ? 16.740 -4.177 8.489 1.00 90.31 104 GLY A CA 1
ATOM 804 C C . GLY A 1 104 ? 15.299 -4.332 8.974 1.00 90.31 104 GLY A C 1
ATOM 805 O O . GLY A 1 104 ? 14.719 -3.406 9.540 1.00 90.31 104 GLY A O 1
ATOM 806 N N . TRP A 1 105 ? 14.755 -5.546 8.846 1.00 93.00 105 TRP A N 1
ATOM 807 C CA . TRP A 1 105 ? 13.391 -5.911 9.259 1.00 93.00 105 TRP A CA 1
ATOM 808 C C . TRP A 1 105 ? 12.989 -5.379 10.644 1.00 93.00 105 TRP A C 1
ATOM 810 O O . TRP A 1 105 ? 11.934 -4.772 10.811 1.00 93.00 105 TRP A O 1
ATOM 820 N N . ARG A 1 106 ? 13.852 -5.582 11.649 1.00 92.56 106 ARG A N 1
ATOM 821 C CA . ARG A 1 106 ? 13.588 -5.169 13.038 1.00 92.56 106 ARG A CA 1
ATOM 822 C C . ARG A 1 106 ? 13.561 -3.654 13.211 1.00 92.56 106 ARG A C 1
ATOM 824 O O . ARG A 1 106 ? 12.804 -3.173 14.045 1.00 92.56 106 ARG A O 1
ATOM 831 N N . THR A 1 107 ? 14.378 -2.926 12.455 1.00 93.31 107 THR A N 1
ATOM 832 C CA . THR A 1 107 ? 14.416 -1.461 12.500 1.00 93.31 107 THR A CA 1
ATOM 833 C C . THR A 1 107 ? 13.106 -0.900 11.965 1.00 93.31 107 THR A C 1
ATOM 835 O O . THR A 1 107 ? 12.415 -0.196 12.694 1.00 93.31 107 THR A O 1
ATOM 838 N N . CYS A 1 108 ? 12.702 -1.315 10.760 1.00 95.56 108 CYS A N 1
ATOM 839 C CA . CYS A 1 108 ? 11.449 -0.865 10.154 1.00 95.56 108 CYS A CA 1
ATOM 840 C C . CYS A 1 108 ? 10.224 -1.246 11.007 1.00 95.56 108 CYS A C 1
ATOM 842 O O . CYS A 1 108 ? 9.340 -0.420 11.214 1.00 95.56 108 CYS A O 1
ATOM 844 N N . LEU A 1 109 ? 10.183 -2.456 11.583 1.00 96.81 109 LEU A N 1
ATOM 845 C CA . LEU A 1 109 ? 9.101 -2.838 12.504 1.00 96.81 109 LEU A CA 1
ATOM 846 C C . LEU A 1 109 ? 9.094 -2.034 13.798 1.00 96.81 109 LEU A C 1
ATOM 848 O O . LEU A 1 109 ? 8.022 -1.721 14.309 1.00 96.81 109 LEU A O 1
ATOM 852 N N . LYS A 1 110 ? 10.264 -1.726 14.363 1.00 96.62 110 LYS A N 1
ATOM 853 C CA . LYS A 1 110 ? 10.346 -0.908 15.575 1.00 96.62 110 LYS A CA 1
ATOM 854 C C . LYS A 1 110 ? 9.764 0.481 15.321 1.00 96.62 110 LYS A C 1
ATOM 856 O O . LYS A 1 110 ? 8.982 0.945 16.140 1.00 96.62 110 LYS A O 1
ATOM 861 N N . GLU A 1 111 ? 10.105 1.101 14.196 1.00 97.44 111 GLU A N 1
ATOM 862 C CA . GLU A 1 111 ? 9.558 2.403 13.798 1.00 97.44 111 GLU A CA 1
ATOM 863 C C . GLU A 1 111 ? 8.041 2.342 13.587 1.00 97.44 111 GLU A C 1
ATOM 865 O O . GLU A 1 111 ? 7.308 3.154 14.143 1.00 97.44 111 GLU A O 1
ATOM 870 N N . ALA A 1 112 ? 7.542 1.318 12.889 1.00 98.38 112 ALA A N 1
ATOM 871 C CA . ALA A 1 112 ? 6.103 1.129 12.718 1.00 98.38 112 ALA A CA 1
ATOM 872 C C . ALA A 1 112 ? 5.361 0.988 14.057 1.00 98.38 112 ALA A C 1
ATOM 874 O O . ALA A 1 112 ? 4.325 1.615 14.257 1.00 98.38 112 ALA A O 1
ATOM 875 N N . ASN A 1 113 ? 5.902 0.210 15.002 1.00 98.50 113 ASN A N 1
ATOM 876 C CA . ASN A 1 113 ? 5.312 0.087 16.337 1.00 98.50 113 ASN A CA 1
ATOM 877 C C . ASN A 1 113 ? 5.331 1.420 17.099 1.00 98.50 113 ASN A C 1
ATOM 879 O O . ASN A 1 113 ? 4.360 1.738 17.774 1.00 98.50 113 ASN A O 1
ATOM 883 N N . GLN A 1 114 ? 6.382 2.233 16.951 1.00 98.50 114 GLN A N 1
ATOM 884 C CA . GLN A 1 114 ? 6.424 3.571 17.549 1.00 98.50 114 GLN A CA 1
ATOM 885 C C . GLN A 1 114 ? 5.318 4.481 16.996 1.00 98.50 114 GLN A C 1
ATOM 887 O O . GLN A 1 114 ? 4.684 5.196 17.769 1.00 98.50 114 GLN A O 1
ATOM 892 N N . HIS A 1 115 ? 5.043 4.416 15.691 1.00 98.25 115 HIS A N 1
ATOM 893 C CA . HIS A 1 115 ? 3.925 5.139 15.080 1.00 98.25 115 HIS A CA 1
ATOM 894 C C . HIS A 1 115 ? 2.563 4.653 15.584 1.00 98.25 115 HIS A C 1
ATOM 896 O O . HIS A 1 115 ? 1.682 5.468 15.853 1.00 98.25 115 HIS A O 1
ATOM 902 N N . ILE A 1 116 ? 2.387 3.342 15.775 1.00 98.50 116 ILE A N 1
ATOM 903 C CA . ILE A 1 116 ? 1.167 2.800 16.389 1.00 98.50 116 ILE A CA 1
ATOM 904 C C . ILE A 1 116 ? 1.013 3.290 17.834 1.00 98.50 116 ILE A C 1
ATOM 906 O O . ILE A 1 116 ? -0.067 3.746 18.206 1.00 98.50 116 ILE A O 1
ATOM 910 N N . ASP A 1 117 ? 2.077 3.250 18.637 1.00 98.25 117 ASP A N 1
ATOM 911 C CA . ASP A 1 117 ? 2.058 3.726 20.024 1.00 98.25 117 ASP A CA 1
ATOM 912 C C . ASP A 1 117 ? 1.708 5.218 20.118 1.00 98.25 117 ASP A C 1
ATOM 914 O O . ASP A 1 117 ? 1.021 5.650 21.046 1.00 98.25 117 ASP A O 1
ATOM 918 N N . GLU A 1 118 ? 2.193 6.023 19.174 1.00 98.06 118 GLU A N 1
ATOM 919 C CA . GLU A 1 118 ? 1.837 7.434 19.050 1.00 98.06 118 GLU A CA 1
ATOM 920 C C . GLU A 1 118 ? 0.361 7.604 18.678 1.00 98.06 118 GLU A C 1
ATOM 922 O O . GLU A 1 118 ? -0.372 8.321 19.362 1.00 98.06 118 GLU A O 1
ATOM 927 N N . ALA A 1 119 ? -0.109 6.887 17.659 1.00 97.38 119 ALA A N 1
ATOM 928 C CA . ALA A 1 119 ? -1.490 6.965 17.213 1.00 97.38 119 ALA A CA 1
ATOM 929 C C . ALA A 1 119 ? -2.490 6.526 18.293 1.00 97.38 119 ALA A C 1
ATOM 931 O O . ALA A 1 119 ? -3.531 7.157 18.468 1.00 97.38 119 ALA A O 1
ATOM 932 N N . LEU A 1 120 ? -2.152 5.494 19.074 1.00 97.00 120 LEU A N 1
ATOM 933 C CA . LEU A 1 120 ? -2.937 5.063 20.229 1.00 97.00 120 LEU A CA 1
ATOM 934 C C . LEU A 1 120 ? -3.043 6.167 21.292 1.00 97.00 120 LEU A C 1
ATOM 936 O O . LEU A 1 120 ? -4.051 6.241 21.985 1.00 97.00 120 LEU A O 1
ATOM 940 N N . LYS A 1 121 ? -2.053 7.049 21.442 1.00 97.06 121 LYS A N 1
ATOM 941 C CA . LYS A 1 121 ? -2.151 8.174 22.389 1.00 97.06 121 LYS A CA 1
ATOM 942 C C . LYS A 1 121 ? -3.026 9.306 21.859 1.00 97.06 121 LYS A C 1
ATOM 944 O O . LYS A 1 121 ? -3.705 9.953 22.648 1.00 97.06 121 LYS A O 1
ATOM 949 N N . LEU A 1 122 ? -2.976 9.555 20.551 1.00 96.50 122 LEU A N 1
ATOM 950 C CA . LEU A 1 122 ? -3.617 10.708 19.916 1.00 96.50 122 LEU A CA 1
ATOM 951 C C . LEU A 1 122 ? -5.085 10.463 19.557 1.00 96.50 122 LEU A C 1
ATOM 953 O O . LEU A 1 122 ? -5.910 11.364 19.695 1.00 96.50 122 LEU A O 1
ATOM 957 N N . LEU A 1 123 ? -5.419 9.261 19.092 1.00 95.81 123 LEU A N 1
ATOM 958 C CA . LEU A 1 123 ? -6.775 8.933 18.664 1.00 95.81 123 LEU A CA 1
ATOM 959 C C . LEU A 1 123 ? -7.595 8.399 19.842 1.00 95.81 123 LEU A C 1
ATOM 961 O O . LEU A 1 123 ? -7.084 7.584 20.615 1.00 95.81 123 LEU A O 1
ATOM 965 N N . PRO A 1 124 ? -8.870 8.795 19.988 1.00 91.06 124 PRO A N 1
ATOM 966 C CA . PRO A 1 124 ? -9.771 8.199 20.965 1.00 91.06 124 PRO A CA 1
ATOM 967 C C . PRO A 1 124 ? -10.294 6.831 20.493 1.00 91.06 124 PRO A C 1
ATOM 969 O O . PRO A 1 124 ? -10.163 6.453 19.331 1.00 91.06 124 PRO A O 1
ATOM 972 N N . GLY A 1 125 ? -10.881 6.070 21.419 1.00 92.75 125 GLY A N 1
ATOM 973 C CA . GLY A 1 125 ? -11.720 4.914 21.095 1.00 92.75 125 GLY A CA 1
ATOM 974 C C . GLY A 1 125 ? -11.041 3.768 20.332 1.00 92.75 125 GLY A C 1
ATOM 975 O O . GLY A 1 125 ? -9.860 3.454 20.529 1.00 92.75 125 GLY A O 1
ATOM 976 N N . ASN A 1 126 ? -11.847 3.092 19.512 1.00 95.94 126 ASN A N 1
ATOM 977 C CA . ASN A 1 126 ? -11.427 1.983 18.657 1.00 95.94 126 ASN A CA 1
ATOM 978 C C . ASN A 1 126 ? -10.728 2.507 17.398 1.00 95.94 126 ASN A C 1
ATOM 980 O O . ASN A 1 126 ? -11.095 3.556 16.876 1.00 95.94 126 ASN A O 1
ATOM 984 N N . ILE A 1 127 ? -9.759 1.746 16.891 1.00 97.56 127 ILE A N 1
ATOM 985 C CA . ILE A 1 127 ? -8.954 2.118 15.728 1.00 97.56 127 ILE A CA 1
ATOM 986 C C . ILE A 1 127 ? -9.168 1.131 14.579 1.00 97.56 127 ILE A C 1
ATOM 988 O O . ILE A 1 127 ? -9.124 -0.092 14.772 1.00 97.56 127 ILE A O 1
ATOM 992 N N . THR A 1 128 ? -9.341 1.692 13.384 1.00 98.06 128 THR A N 1
ATOM 993 C CA . THR A 1 128 ? -9.135 1.011 12.104 1.00 98.06 128 THR A CA 1
ATOM 994 C C . THR A 1 128 ? -7.700 1.253 11.652 1.00 98.06 128 THR A C 1
ATOM 996 O O . THR A 1 128 ? -7.283 2.397 11.476 1.00 98.06 128 THR A O 1
ATOM 999 N N . LEU A 1 129 ? -6.935 0.177 11.491 1.00 98.62 129 LEU A N 1
ATOM 1000 C CA . LEU A 1 129 ? -5.566 0.212 10.997 1.00 98.62 129 LEU A CA 1
ATOM 1001 C C . LEU A 1 129 ? -5.539 -0.190 9.521 1.00 98.62 129 LEU A C 1
ATOM 1003 O O . LEU A 1 129 ? -5.827 -1.332 9.180 1.00 98.62 129 LEU A O 1
ATOM 1007 N N . ASN A 1 130 ? -5.123 0.721 8.657 1.00 98.75 130 ASN A N 1
ATOM 1008 C CA . ASN A 1 130 ? -4.797 0.435 7.270 1.00 98.75 130 ASN A CA 1
ATOM 1009 C C . ASN A 1 130 ? -3.280 0.242 7.148 1.00 98.75 130 ASN A C 1
ATOM 1011 O O . ASN A 1 130 ? -2.500 1.025 7.693 1.00 98.75 130 ASN A O 1
ATOM 1015 N N . ILE A 1 131 ? -2.845 -0.795 6.440 1.00 98.75 131 ILE A N 1
ATOM 1016 C CA . ILE A 1 131 ? -1.426 -1.070 6.211 1.00 98.75 131 ILE A CA 1
ATOM 1017 C C . ILE A 1 131 ? -1.196 -1.220 4.714 1.00 98.75 131 ILE A C 1
ATOM 1019 O O . ILE A 1 131 ? -1.782 -2.093 4.074 1.00 98.75 131 ILE A O 1
ATOM 1023 N N . VAL A 1 132 ? -0.333 -0.372 4.168 1.00 98.69 132 VAL A N 1
ATOM 1024 C CA . VAL A 1 132 ? 0.032 -0.364 2.754 1.00 98.69 132 VAL A CA 1
ATOM 1025 C C . VAL A 1 132 ? 1.499 -0.748 2.631 1.00 98.69 132 VAL A C 1
ATOM 1027 O O . VAL A 1 132 ? 2.324 -0.233 3.384 1.00 98.69 132 VAL A O 1
ATOM 1030 N N . GLY A 1 133 ? 1.857 -1.644 1.714 1.00 98.31 133 GLY A N 1
ATOM 1031 C CA . GLY A 1 133 ? 3.259 -2.030 1.557 1.00 98.31 133 GLY A CA 1
ATOM 1032 C C . GLY A 1 133 ? 3.616 -2.574 0.184 1.00 98.31 133 GLY A C 1
ATOM 1033 O O . GLY A 1 133 ? 2.847 -3.324 -0.403 1.00 98.31 133 GLY A O 1
ATOM 1034 N N . PHE A 1 134 ? 4.809 -2.237 -0.299 1.00 97.69 134 PHE A N 1
ATOM 1035 C CA . PHE A 1 134 ? 5.364 -2.748 -1.556 1.00 97.69 134 PHE A CA 1
ATOM 1036 C C . PHE A 1 134 ? 6.578 -3.642 -1.291 1.00 97.69 134 PHE A C 1
ATOM 1038 O O . PHE A 1 134 ? 7.379 -3.332 -0.410 1.00 97.69 134 PHE A O 1
ATOM 1045 N N . SER A 1 135 ? 6.761 -4.738 -2.034 1.00 95.56 135 SER A N 1
ATOM 1046 C CA . SER A 1 135 ? 7.968 -5.573 -1.957 1.00 95.56 135 SER A CA 1
ATOM 1047 C C . SER A 1 135 ? 8.196 -6.137 -0.544 1.00 95.56 135 SER A C 1
ATOM 1049 O O . SER A 1 135 ? 7.271 -6.629 0.110 1.00 95.56 135 SER A O 1
ATOM 1051 N N . ARG A 1 136 ? 9.414 -6.013 -0.004 1.00 95.75 136 ARG A N 1
ATOM 1052 C CA . ARG A 1 136 ? 9.714 -6.291 1.411 1.00 95.75 136 ARG A CA 1
ATOM 1053 C C . ARG A 1 136 ? 8.882 -5.441 2.382 1.00 95.75 136 ARG A C 1
ATOM 1055 O O . ARG A 1 136 ? 8.616 -5.884 3.498 1.00 95.75 136 ARG A O 1
ATOM 1062 N N . GLY A 1 137 ? 8.415 -4.266 1.966 1.00 97.56 137 GLY A N 1
ATOM 1063 C CA . GLY A 1 137 ? 7.418 -3.471 2.685 1.00 97.56 137 GLY A CA 1
ATOM 1064 C C . GLY A 1 137 ? 6.058 -4.169 2.803 1.00 97.56 137 GLY A C 1
ATOM 1065 O O . GLY A 1 137 ? 5.425 -4.100 3.853 1.00 97.56 137 GLY A O 1
ATOM 1066 N N . GLY A 1 138 ? 5.641 -4.943 1.797 1.00 98.06 138 GLY A N 1
ATOM 1067 C CA . GLY A 1 138 ? 4.450 -5.799 1.872 1.00 98.06 138 GLY A CA 1
ATOM 1068 C C . GLY A 1 138 ? 4.597 -6.935 2.895 1.00 98.06 138 GLY A C 1
ATOM 1069 O O . GLY A 1 138 ? 3.659 -7.258 3.623 1.00 98.06 138 GLY A O 1
ATOM 1070 N N . ILE A 1 139 ? 5.804 -7.488 3.040 1.00 98.12 139 ILE A N 1
ATOM 1071 C CA . ILE A 1 139 ? 6.110 -8.476 4.089 1.00 98.12 139 ILE A CA 1
ATOM 1072 C C . ILE A 1 139 ? 6.133 -7.828 5.480 1.00 98.12 139 ILE A C 1
ATOM 1074 O O . ILE A 1 139 ? 5.614 -8.401 6.440 1.00 98.12 139 ILE A O 1
ATOM 1078 N N . LEU A 1 140 ? 6.678 -6.612 5.602 1.00 98.31 140 LEU A N 1
ATOM 1079 C CA . LEU A 1 140 ? 6.583 -5.817 6.833 1.00 98.31 140 LEU A CA 1
ATOM 1080 C C . LEU A 1 140 ? 5.124 -5.530 7.204 1.00 98.31 140 LEU A C 1
ATOM 1082 O O . LEU A 1 140 ? 4.783 -5.609 8.384 1.00 98.31 140 LEU A O 1
ATOM 1086 N N . ALA A 1 141 ? 4.260 -5.277 6.217 1.00 98.69 141 ALA A N 1
ATOM 1087 C CA . ALA A 1 141 ? 2.834 -5.078 6.440 1.00 98.69 141 ALA A CA 1
ATOM 1088 C C . ALA A 1 141 ? 2.167 -6.319 7.057 1.00 98.69 141 ALA A C 1
ATOM 1090 O O . ALA A 1 141 ? 1.460 -6.198 8.059 1.00 98.69 141 ALA A O 1
ATOM 1091 N N . MET A 1 142 ? 2.444 -7.516 6.525 1.00 98.56 142 MET A N 1
ATOM 1092 C CA . MET A 1 142 ? 1.966 -8.785 7.100 1.00 98.56 142 MET A CA 1
ATOM 1093 C C . MET A 1 142 ? 2.487 -8.998 8.524 1.00 98.56 142 MET A C 1
ATOM 1095 O O . MET A 1 142 ? 1.743 -9.388 9.426 1.00 98.56 142 MET A O 1
ATOM 1099 N N . TRP A 1 143 ? 3.763 -8.688 8.758 1.00 98.31 143 TRP A N 1
ATOM 1100 C CA . TRP A 1 143 ? 4.362 -8.825 10.080 1.00 98.31 143 TRP A CA 1
ATOM 1101 C C . TRP A 1 143 ? 3.734 -7.858 11.095 1.00 98.31 143 TRP A C 1
ATOM 1103 O O . TRP A 1 143 ? 3.413 -8.270 12.213 1.00 98.31 143 TRP A O 1
ATOM 1113 N N . LEU A 1 144 ? 3.501 -6.599 10.714 1.00 98.69 144 LEU A N 1
ATOM 1114 C CA . LEU A 1 144 ? 2.812 -5.636 11.569 1.00 98.69 144 LEU A CA 1
ATOM 1115 C C . LEU A 1 144 ? 1.378 -6.095 11.863 1.00 98.69 144 LEU A C 1
ATOM 1117 O O . LEU A 1 144 ? 0.992 -6.119 13.029 1.00 98.69 144 LEU A O 1
ATOM 1121 N N . ALA A 1 145 ? 0.620 -6.536 10.853 1.00 98.62 145 ALA A N 1
ATOM 1122 C CA . ALA A 1 145 ? -0.736 -7.056 11.042 1.00 98.62 145 ALA A CA 1
ATOM 1123 C C . ALA A 1 145 ? -0.771 -8.181 12.092 1.00 98.62 145 ALA A C 1
ATOM 1125 O O . ALA A 1 145 ? -1.537 -8.115 13.053 1.00 98.62 145 ALA A O 1
ATOM 1126 N N . HIS A 1 146 ? 0.146 -9.149 11.983 1.00 98.00 146 HIS A N 1
ATOM 1127 C CA . HIS A 1 146 ? 0.283 -10.241 12.950 1.00 98.00 146 HIS A CA 1
ATOM 1128 C C . HIS A 1 146 ? 0.600 -9.751 14.377 1.00 98.00 146 HIS A C 1
ATOM 1130 O O . HIS A 1 146 ? 0.143 -10.340 15.358 1.00 98.00 146 HIS A O 1
ATOM 1136 N N . GLN A 1 147 ? 1.382 -8.676 14.537 1.00 97.88 147 GLN A N 1
ATOM 1137 C CA . GLN A 1 147 ? 1.633 -8.081 15.857 1.00 97.88 147 GLN A CA 1
ATOM 1138 C C . GLN A 1 147 ? 0.379 -7.395 16.420 1.00 97.88 147 GLN A C 1
ATOM 1140 O O . GLN A 1 147 ? 0.085 -7.531 17.612 1.00 97.88 147 GLN A O 1
ATOM 1145 N N . MET A 1 148 ? -0.380 -6.707 15.566 1.00 98.38 148 MET A N 1
ATOM 1146 C CA . MET A 1 148 ? -1.554 -5.911 15.946 1.00 98.38 148 MET A CA 1
ATOM 1147 C C . MET A 1 148 ? -2.796 -6.749 16.287 1.00 98.38 148 MET A C 1
ATOM 1149 O O . MET A 1 148 ? -3.736 -6.251 16.917 1.00 98.38 148 MET A O 1
ATOM 1153 N N . GLU A 1 149 ? -2.780 -8.055 16.015 1.00 97.69 149 GLU A N 1
ATOM 1154 C CA . GLU A 1 149 ? -3.784 -9.001 16.525 1.00 97.69 149 GLU A CA 1
ATOM 1155 C C . GLU A 1 149 ? -3.935 -8.941 18.054 1.00 97.69 149 GLU A C 1
ATOM 1157 O O . GLU A 1 149 ? -5.034 -9.088 18.592 1.00 97.69 149 GLU A O 1
ATOM 1162 N N . LYS A 1 150 ? -2.862 -8.615 18.781 1.00 97.31 150 LYS A N 1
ATOM 1163 C CA . LYS A 1 150 ? -2.887 -8.532 20.250 1.00 97.31 150 LYS A CA 1
ATOM 1164 C C . LYS A 1 150 ? -3.341 -7.176 20.791 1.00 97.31 150 LYS A C 1
ATOM 1166 O O . LYS A 1 150 ? -3.723 -7.096 21.958 1.00 97.31 150 LYS A O 1
ATOM 1171 N N . GLU A 1 151 ? -3.334 -6.128 19.971 1.00 98.06 151 GLU A N 1
ATOM 1172 C CA . GLU A 1 151 ? -3.651 -4.770 20.420 1.00 98.06 151 GLU A CA 1
ATOM 1173 C C . GLU A 1 151 ? -5.165 -4.570 20.556 1.00 98.06 151 GLU A C 1
ATOM 1175 O O . GLU A 1 151 ? -5.904 -4.581 19.574 1.00 98.06 151 GLU A O 1
ATOM 1180 N N . LYS A 1 152 ? -5.660 -4.389 21.782 1.00 97.44 152 LYS A N 1
ATOM 1181 C CA . LYS A 1 152 ? -7.101 -4.389 22.077 1.00 97.44 152 LYS A CA 1
ATOM 1182 C C . LYS A 1 152 ? -7.863 -3.263 21.386 1.00 97.44 152 LYS A C 1
ATOM 1184 O O . LYS A 1 152 ? -9.047 -3.456 21.100 1.00 97.44 152 LYS A O 1
ATOM 1189 N N . ARG A 1 153 ? -7.234 -2.108 21.161 1.00 97.12 153 ARG A N 1
ATOM 1190 C CA . ARG A 1 153 ? -7.888 -0.939 20.557 1.00 97.12 153 ARG A CA 1
ATOM 1191 C C . ARG A 1 153 ? -7.963 -1.006 19.040 1.00 97.12 153 ARG A C 1
ATOM 1193 O O . ARG A 1 153 ? -8.881 -0.426 18.470 1.00 97.12 153 ARG A O 1
ATOM 1200 N N . ILE A 1 154 ? -7.071 -1.755 18.399 1.00 98.12 154 ILE A N 1
ATOM 1201 C CA . ILE A 1 154 ? -7.168 -2.049 16.969 1.00 98.12 154 ILE A CA 1
ATOM 1202 C C . ILE A 1 154 ? -8.241 -3.123 16.789 1.00 98.12 154 ILE A C 1
ATOM 1204 O O . ILE A 1 154 ? -8.095 -4.252 17.269 1.00 98.12 154 ILE A O 1
ATOM 1208 N N . LYS A 1 155 ? -9.348 -2.749 16.140 1.00 97.31 155 LYS A N 1
ATOM 1209 C CA . LYS A 1 155 ? -10.506 -3.632 15.902 1.00 97.31 155 LYS A CA 1
ATOM 1210 C C . LYS A 1 155 ? -10.564 -4.157 14.476 1.00 97.31 155 LYS A C 1
ATOM 1212 O O . LYS A 1 155 ? -11.014 -5.282 14.264 1.00 97.31 155 LYS A O 1
ATOM 1217 N N . THR A 1 156 ? -10.076 -3.353 13.543 1.00 97.88 156 THR A N 1
ATOM 1218 C CA . THR A 1 156 ? -10.096 -3.629 12.112 1.00 97.88 156 THR A CA 1
ATOM 1219 C C . THR A 1 156 ? -8.700 -3.409 11.563 1.00 97.88 156 THR A C 1
ATOM 1221 O O . THR A 1 156 ? -8.083 -2.387 11.860 1.00 97.88 156 THR A O 1
ATOM 1224 N N . ILE A 1 157 ? -8.215 -4.366 10.778 1.00 98.69 157 ILE A N 1
ATOM 1225 C CA . ILE A 1 157 ? -7.002 -4.239 9.978 1.00 98.69 157 ILE A CA 1
ATOM 1226 C C . ILE A 1 157 ? -7.397 -4.396 8.509 1.00 98.69 157 ILE A C 1
ATOM 1228 O O . ILE A 1 157 ? -8.041 -5.380 8.141 1.00 98.69 157 ILE A O 1
ATOM 1232 N N . ASN A 1 158 ? -7.004 -3.441 7.677 1.00 98.56 158 ASN A N 1
ATOM 1233 C CA . ASN A 1 158 ? -7.125 -3.520 6.229 1.00 98.56 158 ASN A CA 1
ATOM 1234 C C . ASN A 1 158 ? -5.731 -3.480 5.607 1.00 98.56 158 ASN A C 1
ATOM 1236 O O . ASN A 1 158 ? -4.863 -2.742 6.073 1.00 98.56 158 ASN A O 1
ATOM 1240 N N . MET A 1 159 ? -5.505 -4.280 4.571 1.00 98.56 159 MET A N 1
ATOM 1241 C CA . MET A 1 159 ? -4.188 -4.436 3.962 1.00 98.56 159 MET A CA 1
ATOM 1242 C C . MET A 1 159 ? -4.236 -4.232 2.457 1.00 98.56 159 MET A C 1
ATOM 1244 O O . MET A 1 159 ? -5.055 -4.851 1.782 1.00 98.56 159 MET A O 1
ATOM 1248 N N . LEU A 1 160 ? -3.342 -3.385 1.951 1.00 98.12 160 LEU A N 1
ATOM 1249 C CA . LEU A 1 160 ? -3.078 -3.198 0.529 1.00 98.12 160 LEU A CA 1
ATOM 1250 C C . LEU A 1 160 ? -1.605 -3.498 0.283 1.00 98.12 160 LEU A C 1
ATOM 1252 O O . LEU A 1 160 ? -0.736 -2.762 0.749 1.00 98.12 160 LEU A O 1
ATOM 1256 N N . VAL A 1 161 ? -1.306 -4.581 -0.422 1.00 98.19 161 VAL A N 1
ATOM 1257 C CA . VAL A 1 161 ? 0.078 -4.969 -0.683 1.00 98.19 161 VAL A CA 1
ATOM 1258 C C . VAL A 1 161 ? 0.356 -5.108 -2.169 1.00 98.19 161 VAL A C 1
ATOM 1260 O O . VAL A 1 161 ? -0.407 -5.732 -2.903 1.00 98.19 161 VAL A O 1
ATOM 1263 N N . PHE A 1 162 ? 1.472 -4.529 -2.589 1.00 97.44 162 PHE A N 1
ATOM 1264 C CA . PHE A 1 162 ? 2.008 -4.608 -3.940 1.00 97.44 162 PHE A CA 1
ATOM 1265 C C . PHE A 1 162 ? 3.166 -5.603 -3.911 1.00 97.44 162 PHE A C 1
ATOM 1267 O O . PHE A 1 162 ? 4.183 -5.358 -3.264 1.00 97.44 162 PHE A O 1
ATOM 1274 N N . ASP A 1 163 ? 2.960 -6.752 -4.539 1.00 97.12 163 ASP A N 1
ATOM 1275 C CA . ASP A 1 163 ? 3.930 -7.825 -4.744 1.00 97.12 163 ASP A CA 1
ATOM 1276 C C . ASP A 1 163 ? 4.804 -8.115 -3.503 1.00 97.12 163 ASP A C 1
ATOM 1278 O O . ASP A 1 163 ? 5.995 -7.805 -3.468 1.00 97.12 163 ASP A O 1
ATOM 1282 N N . PRO A 1 164 ? 4.219 -8.637 -2.409 1.00 96.94 164 PRO A N 1
ATOM 1283 C CA . PRO A 1 164 ? 4.929 -8.826 -1.148 1.00 96.94 164 PRO A CA 1
ATOM 1284 C C . PRO A 1 164 ? 6.017 -9.902 -1.280 1.00 96.94 164 PRO A C 1
ATOM 1286 O O . PRO A 1 164 ? 5.725 -11.094 -1.271 1.00 96.94 164 PRO A O 1
ATOM 1289 N N . VAL A 1 165 ? 7.280 -9.489 -1.354 1.00 95.00 165 VAL A N 1
ATOM 1290 C CA . VAL A 1 165 ? 8.432 -10.370 -1.605 1.00 95.00 165 VAL A CA 1
ATOM 1291 C C . VAL A 1 165 ? 9.345 -10.430 -0.373 1.00 95.00 165 VAL A C 1
ATOM 1293 O O . VAL A 1 165 ? 9.804 -9.386 0.097 1.00 95.00 165 VAL A O 1
ATOM 1296 N N . PRO A 1 166 ? 9.657 -11.623 0.173 1.00 90.31 166 PRO A N 1
ATOM 1297 C CA . PRO A 1 166 ? 10.549 -11.769 1.325 1.00 90.31 166 PRO A CA 1
ATOM 1298 C C . PRO A 1 166 ? 12.035 -11.709 0.950 1.00 90.31 166 PRO A C 1
ATOM 1300 O O . PRO A 1 166 ? 12.866 -11.406 1.811 1.00 90.31 166 PRO A O 1
ATOM 1303 N N . GLY A 1 167 ? 12.379 -11.968 -0.314 1.00 85.88 167 GLY A N 1
ATOM 1304 C CA . GLY A 1 167 ? 13.763 -12.117 -0.751 1.00 85.88 167 GLY A CA 1
ATOM 1305 C C . GLY A 1 167 ? 14.414 -13.381 -0.183 1.00 85.88 167 GLY A C 1
ATOM 1306 O O . GLY A 1 167 ? 13.758 -14.382 0.097 1.00 85.88 167 GLY A O 1
ATOM 1307 N N . ASP A 1 168 ? 15.719 -13.310 0.057 1.00 70.56 168 ASP A N 1
ATOM 1308 C CA . ASP A 1 168 ? 16.529 -14.356 0.701 1.00 70.56 168 ASP A CA 1
ATOM 1309 C C . ASP A 1 168 ? 16.380 -14.427 2.232 1.00 70.56 168 ASP A C 1
ATOM 1311 O O . ASP A 1 168 ? 17.026 -15.232 2.914 1.00 70.56 168 ASP A O 1
ATOM 1315 N N . SER A 1 169 ? 15.558 -13.550 2.806 1.00 73.38 169 SER A N 1
ATOM 1316 C CA . SER A 1 169 ? 15.529 -13.323 4.241 1.00 73.38 169 SER A CA 1
ATOM 1317 C C . SER A 1 169 ? 14.739 -14.396 4.987 1.00 73.38 169 SER A C 1
ATOM 1319 O O . SER A 1 169 ? 13.629 -14.776 4.621 1.00 73.38 169 SER A O 1
ATOM 1321 N N . LYS A 1 170 ? 15.276 -14.824 6.135 1.00 78.88 170 LYS A N 1
ATOM 1322 C CA . LYS A 1 170 ? 14.556 -15.674 7.093 1.00 78.88 170 LYS A CA 1
ATOM 1323 C C . LYS A 1 170 ? 13.559 -14.840 7.897 1.00 78.88 170 LYS A C 1
ATOM 1325 O O . LYS A 1 170 ? 13.866 -14.370 8.994 1.00 78.88 170 LYS A O 1
ATOM 1330 N N . VAL A 1 171 ? 12.370 -14.657 7.343 1.00 86.94 171 VAL A N 1
ATOM 1331 C CA . VAL A 1 171 ? 11.209 -14.078 8.031 1.00 86.94 171 VAL A CA 1
ATOM 1332 C C . VAL A 1 171 ? 10.423 -15.172 8.772 1.00 86.94 171 VAL A C 1
ATOM 1334 O O . VAL A 1 171 ? 10.380 -16.307 8.297 1.00 86.94 171 VAL A O 1
ATOM 1337 N N . PRO A 1 172 ? 9.834 -14.896 9.955 1.00 91.62 172 PRO A N 1
ATOM 1338 C CA . PRO A 1 172 ? 9.092 -15.918 10.693 1.00 91.62 172 PRO A CA 1
ATOM 1339 C C . PRO A 1 172 ? 7.860 -16.392 9.913 1.00 91.62 172 PRO A C 1
ATOM 1341 O O . PRO A 1 172 ? 6.981 -15.590 9.636 1.00 91.62 172 PRO A O 1
ATOM 1344 N N . GLU A 1 173 ? 7.744 -17.691 9.640 1.00 90.19 173 GLU A N 1
ATOM 1345 C CA . GLU A 1 173 ? 6.678 -18.274 8.799 1.00 90.19 173 GLU A CA 1
ATOM 1346 C C . GLU A 1 173 ? 5.255 -17.883 9.227 1.00 90.19 173 GLU A C 1
ATOM 1348 O O . GLU A 1 173 ? 4.400 -17.587 8.398 1.00 90.19 173 GLU A O 1
ATOM 1353 N N . LYS A 1 174 ? 5.014 -17.792 10.538 1.00 93.44 174 LYS A N 1
ATOM 1354 C CA . LYS A 1 174 ? 3.707 -17.431 11.103 1.00 93.44 174 LYS A CA 1
ATOM 1355 C C . LYS A 1 174 ? 3.163 -16.068 10.656 1.00 93.44 174 LYS A C 1
ATOM 1357 O O . LYS A 1 174 ? 1.977 -15.823 10.834 1.00 93.44 174 LYS A O 1
ATOM 1362 N N . ILE A 1 175 ? 4.003 -15.170 10.131 1.00 94.62 175 ILE A N 1
ATOM 1363 C CA . ILE A 1 175 ? 3.537 -13.862 9.641 1.00 94.62 175 ILE A CA 1
ATOM 1364 C C . ILE A 1 175 ? 2.738 -13.996 8.339 1.00 94.62 175 ILE A C 1
ATOM 1366 O O . ILE A 1 175 ? 2.048 -13.060 7.961 1.00 94.62 175 ILE A O 1
ATOM 1370 N N . TYR A 1 176 ? 2.815 -15.150 7.671 1.00 94.00 176 TYR A N 1
ATOM 1371 C CA . TYR A 1 176 ? 2.046 -15.458 6.465 1.00 94.00 176 TYR A CA 1
ATOM 1372 C C . TYR A 1 176 ? 0.651 -16.024 6.772 1.00 94.00 176 TYR A C 1
ATOM 1374 O O . TYR A 1 176 ? -0.083 -16.371 5.850 1.00 94.00 176 TYR A O 1
ATOM 1382 N N . SER A 1 177 ? 0.278 -16.126 8.051 1.00 95.31 177 SER A N 1
ATOM 1383 C CA . SER A 1 177 ? -1.092 -16.387 8.502 1.00 95.31 177 SER A CA 1
ATOM 1384 C C . SER A 1 177 ? -1.675 -15.093 9.056 1.00 95.31 177 SER A C 1
ATOM 1386 O O . SER A 1 177 ? -1.194 -14.564 10.064 1.00 95.31 177 SER A O 1
ATOM 1388 N N . LEU A 1 178 ? -2.673 -14.550 8.360 1.00 97.12 178 LEU A N 1
ATOM 1389 C CA . LEU A 1 178 ? -3.350 -13.317 8.736 1.00 97.12 178 LEU A CA 1
ATOM 1390 C C . LEU A 1 178 ? -4.540 -13.626 9.646 1.00 97.12 178 LEU A C 1
ATOM 1392 O O . LEU A 1 178 ? -5.412 -14.432 9.309 1.00 97.12 178 LEU A O 1
ATOM 1396 N N . GLY A 1 179 ? -4.547 -12.971 10.805 1.00 97.75 179 GLY A N 1
ATOM 1397 C CA . GLY A 1 179 ? -5.512 -13.210 11.868 1.00 97.75 179 GLY A CA 1
ATOM 1398 C C . GLY A 1 179 ? -6.895 -12.596 11.615 1.00 97.75 179 GLY A C 1
ATOM 1399 O O . GLY A 1 179 ? -7.133 -11.900 10.622 1.00 97.75 179 GLY A O 1
ATOM 1400 N N . PRO A 1 180 ? -7.848 -12.839 12.531 1.00 98.00 180 PRO A N 1
ATOM 1401 C CA . PRO A 1 180 ? -9.252 -12.482 12.350 1.00 98.00 180 PRO A CA 1
ATOM 1402 C C . PRO A 1 180 ? -9.548 -10.976 12.400 1.00 98.00 180 PRO A C 1
ATOM 1404 O O . PRO A 1 180 ? -10.676 -10.579 12.070 1.00 98.00 180 PRO A O 1
ATOM 1407 N N . LYS A 1 181 ? -8.606 -10.113 12.815 1.00 98.38 181 LYS A N 1
ATOM 1408 C CA . LYS A 1 181 ? -8.800 -8.657 12.705 1.00 98.38 181 LYS A CA 1
ATOM 1409 C C . LYS A 1 181 ? -8.572 -8.141 11.296 1.00 98.38 181 LYS A C 1
ATOM 1411 O O . LYS A 1 181 ? -9.076 -7.060 10.993 1.00 98.38 181 LYS A O 1
ATOM 1416 N N . VAL A 1 182 ? -7.880 -8.889 10.438 1.00 98.25 182 VAL A N 1
ATOM 1417 C CA . VAL A 1 182 ? -7.765 -8.549 9.019 1.00 98.25 182 VAL A CA 1
ATOM 1418 C C . VAL A 1 182 ? -9.129 -8.729 8.353 1.00 98.25 182 VAL A C 1
ATOM 1420 O O . VAL A 1 182 ? -9.592 -9.849 8.137 1.00 98.25 182 VAL A O 1
ATOM 1423 N N . LYS A 1 183 ? -9.812 -7.615 8.067 1.00 97.62 183 LYS A N 1
ATOM 1424 C CA . LYS A 1 183 ? -11.158 -7.602 7.466 1.00 97.62 183 LYS A CA 1
ATOM 1425 C C . LYS A 1 183 ? -11.123 -7.493 5.951 1.00 97.62 183 LYS A C 1
ATOM 1427 O O . LYS A 1 183 ? -11.994 -8.061 5.296 1.00 97.62 183 LYS A O 1
ATOM 1432 N N . SER A 1 184 ? -10.113 -6.816 5.415 1.00 96.19 184 SER A N 1
ATOM 1433 C CA . SER A 1 184 ? -9.895 -6.666 3.981 1.00 96.19 184 SER A CA 1
ATOM 1434 C C . SER A 1 184 ? -8.424 -6.880 3.649 1.00 96.19 184 SER A C 1
ATOM 1436 O O . SER A 1 184 ? -7.553 -6.273 4.271 1.00 96.19 184 SER A O 1
ATOM 1438 N N . TYR A 1 185 ? -8.150 -7.713 2.653 1.00 96.56 185 TYR A N 1
ATOM 1439 C CA . TYR A 1 185 ? -6.826 -7.898 2.074 1.00 96.56 185 TYR A CA 1
ATOM 1440 C C . TYR A 1 185 ? -6.907 -7.708 0.567 1.00 96.56 185 TYR A C 1
ATOM 1442 O O . TYR A 1 185 ? -7.656 -8.415 -0.107 1.00 96.56 185 TYR A O 1
ATOM 1450 N N . VAL A 1 186 ? -6.119 -6.773 0.049 1.00 95.62 186 VAL A N 1
ATOM 1451 C CA . VAL A 1 186 ? -5.962 -6.531 -1.380 1.00 95.62 186 VAL A CA 1
ATOM 1452 C C . VAL A 1 186 ? -4.500 -6.713 -1.750 1.00 95.62 186 VAL A C 1
ATOM 1454 O O . VAL A 1 186 ? -3.643 -5.950 -1.312 1.00 95.62 186 VAL A O 1
ATOM 1457 N N . GLY A 1 187 ? -4.218 -7.759 -2.519 1.00 95.62 187 GLY A N 1
ATOM 1458 C CA . GLY A 1 187 ? -2.895 -8.057 -3.051 1.00 95.62 187 GLY A CA 1
ATOM 1459 C C . GLY A 1 187 ? -2.853 -7.784 -4.547 1.00 95.62 187 GLY A C 1
ATOM 1460 O O . GLY A 1 187 ? -3.701 -8.285 -5.284 1.00 95.62 187 GLY A O 1
ATOM 1461 N N . ILE A 1 188 ? -1.875 -7.009 -4.998 1.00 95.12 188 ILE A N 1
ATOM 1462 C CA . ILE A 1 188 ? -1.617 -6.758 -6.416 1.00 95.12 188 ILE A CA 1
ATOM 1463 C C . ILE A 1 188 ? -0.280 -7.405 -6.767 1.00 95.12 188 ILE A C 1
ATOM 1465 O O . ILE A 1 188 ? 0.716 -7.128 -6.111 1.00 95.12 188 ILE A O 1
ATOM 1469 N N . TYR A 1 189 ? -0.270 -8.287 -7.762 1.00 93.75 189 TYR A N 1
ATOM 1470 C CA . TYR A 1 189 ? 0.849 -9.176 -8.070 1.00 93.75 189 TYR A CA 1
ATOM 1471 C C . TYR A 1 189 ? 1.310 -9.017 -9.517 1.00 93.75 189 TYR A C 1
ATOM 1473 O O . TYR A 1 189 ? 0.485 -8.955 -10.435 1.00 93.75 189 TYR A O 1
ATOM 1481 N N . ALA A 1 190 ? 2.626 -9.011 -9.721 1.00 91.56 190 ALA A N 1
ATOM 1482 C CA . ALA A 1 190 ? 3.241 -8.874 -11.037 1.00 91.56 190 ALA A CA 1
ATOM 1483 C C . ALA A 1 190 ? 3.115 -10.192 -11.803 1.00 91.56 190 ALA A C 1
ATOM 1485 O O . ALA A 1 190 ? 3.606 -11.231 -11.358 1.00 91.56 190 ALA A O 1
ATOM 1486 N N . SER A 1 191 ? 2.474 -10.189 -12.974 1.00 87.00 191 SER A N 1
ATOM 1487 C CA . SER A 1 191 ? 2.374 -11.410 -13.780 1.00 87.00 191 SER A CA 1
ATOM 1488 C C . SER A 1 191 ? 3.671 -11.754 -14.494 1.00 87.00 191 SER A C 1
ATOM 1490 O O . SER A 1 191 ? 3.886 -12.926 -14.827 1.00 87.00 191 SER A O 1
ATOM 1492 N N . ASP A 1 192 ? 4.528 -10.762 -14.733 1.00 84.81 192 ASP A N 1
ATOM 1493 C CA . ASP A 1 192 ? 5.710 -10.909 -15.573 1.00 84.81 192 ASP A CA 1
ATOM 1494 C C . ASP A 1 192 ? 7.014 -10.931 -14.771 1.00 84.81 192 ASP A C 1
ATOM 1496 O O . ASP A 1 192 ? 8.062 -11.124 -15.366 1.00 84.81 192 ASP A O 1
ATOM 1500 N N . GLU A 1 193 ? 6.976 -10.886 -13.433 1.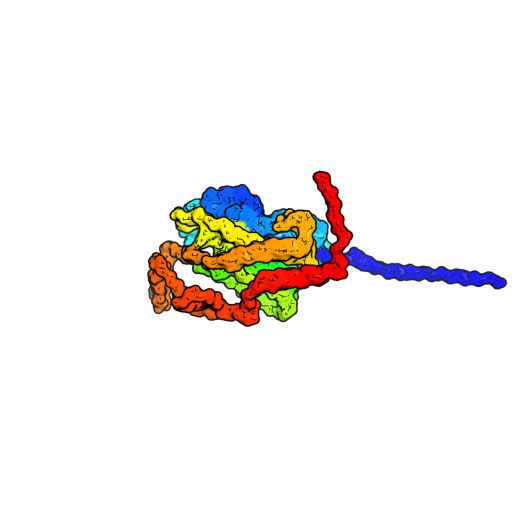00 87.38 193 GLU A N 1
ATOM 1501 C CA . GLU A 1 193 ? 8.176 -11.021 -12.592 1.00 87.38 193 GLU A CA 1
ATOM 1502 C C . GLU A 1 193 ? 8.863 -12.397 -12.733 1.00 87.38 193 GLU A C 1
ATOM 1504 O O . GLU A 1 193 ? 8.213 -13.442 -12.641 1.00 87.38 193 GLU A O 1
ATOM 1509 N N . ARG A 1 194 ? 10.180 -12.428 -12.991 1.00 81.56 194 ARG A N 1
ATOM 1510 C CA . ARG A 1 194 ? 10.976 -13.659 -13.243 1.00 81.56 194 ARG A CA 1
ATOM 1511 C C . ARG A 1 194 ? 12.313 -13.696 -12.496 1.00 81.56 194 ARG A C 1
ATOM 1513 O O . ARG A 1 194 ? 13.050 -14.695 -12.601 1.00 81.56 194 ARG A O 1
ATOM 1520 N N . THR A 1 195 ? 12.636 -12.630 -11.776 1.00 77.88 195 THR A N 1
ATOM 1521 C CA . THR A 1 195 ? 13.888 -12.449 -11.050 1.00 77.88 195 THR A CA 1
ATOM 1522 C C . THR A 1 195 ? 13.974 -13.451 -9.912 1.00 77.88 195 THR A C 1
ATOM 1524 O O . THR A 1 195 ? 12.992 -13.798 -9.258 1.00 77.88 195 THR A O 1
ATOM 1527 N N . TRP A 1 196 ? 15.169 -13.997 -9.712 1.00 74.94 196 TRP A N 1
ATOM 1528 C CA . TRP A 1 196 ? 15.408 -14.924 -8.614 1.00 74.94 196 TRP A CA 1
ATOM 1529 C C . TRP A 1 196 ? 15.227 -14.206 -7.269 1.00 74.94 196 TRP A C 1
ATOM 1531 O O . TRP A 1 196 ? 15.722 -13.093 -7.114 1.00 74.94 196 TRP A O 1
ATOM 1541 N N . MET A 1 197 ? 14.558 -14.856 -6.305 1.00 80.31 197 MET A N 1
ATOM 1542 C CA . MET A 1 197 ? 14.206 -14.309 -4.980 1.00 80.31 197 MET A CA 1
ATOM 1543 C C . MET A 1 197 ? 13.088 -13.258 -4.989 1.00 80.31 197 MET A C 1
ATOM 1545 O O . MET A 1 197 ? 12.839 -12.633 -3.959 1.00 80.31 197 MET A O 1
ATOM 1549 N N . PHE A 1 198 ? 12.414 -13.064 -6.125 1.00 86.62 198 PHE A N 1
ATOM 1550 C CA . PHE A 1 198 ? 11.251 -12.182 -6.248 1.00 86.62 198 PHE A CA 1
ATOM 1551 C C . PHE A 1 198 ? 9.925 -12.948 -6.216 1.00 86.62 198 PHE A C 1
ATOM 1553 O O . PHE A 1 198 ? 8.899 -12.439 -6.648 1.00 86.62 198 PHE A O 1
ATOM 1560 N N . GLU A 1 199 ? 9.916 -14.178 -5.697 1.00 87.81 199 GLU A N 1
ATOM 1561 C CA . GLU A 1 199 ? 8.682 -14.934 -5.519 1.00 87.81 199 GLU A CA 1
ATOM 1562 C C . GLU A 1 199 ? 7.770 -14.231 -4.490 1.00 87.81 199 GLU A C 1
ATOM 1564 O O . GLU A 1 199 ? 8.150 -14.113 -3.316 1.00 87.81 199 GLU A O 1
ATOM 1569 N N . PRO A 1 200 ? 6.570 -13.764 -4.888 1.00 93.75 200 PRO A N 1
ATOM 1570 C CA . PRO A 1 200 ? 5.689 -13.069 -3.969 1.00 93.75 200 PRO A CA 1
ATOM 1571 C C . PRO A 1 200 ? 4.976 -14.051 -3.037 1.00 93.75 200 PRO A C 1
ATOM 1573 O O . PRO A 1 200 ? 4.747 -15.223 -3.350 1.00 93.75 200 PRO A O 1
ATOM 1576 N N . VAL A 1 201 ? 4.580 -13.552 -1.872 1.00 92.88 201 VAL A N 1
ATOM 1577 C CA . VAL A 1 201 ? 3.843 -14.304 -0.858 1.00 92.88 201 VAL A CA 1
ATOM 1578 C C . VAL A 1 201 ? 2.345 -14.058 -0.998 1.00 92.88 201 VAL A C 1
ATOM 1580 O O . VAL A 1 201 ? 1.857 -12.928 -0.953 1.00 92.88 201 VAL A O 1
ATOM 1583 N N . ILE A 1 202 ? 1.591 -15.148 -1.073 1.00 94.06 202 ILE A N 1
ATOM 1584 C CA . ILE A 1 202 ? 0.143 -15.142 -0.860 1.00 94.06 202 ILE A CA 1
ATOM 1585 C C . ILE A 1 202 ? -0.099 -15.681 0.553 1.00 94.06 202 ILE A C 1
ATOM 1587 O O . ILE A 1 202 ? 0.272 -16.832 0.822 1.00 94.06 202 ILE A O 1
ATOM 1591 N N . PRO A 1 203 ? -0.650 -14.873 1.476 1.00 94.38 203 PRO A N 1
ATOM 1592 C CA . PRO A 1 203 ? -0.881 -15.314 2.839 1.00 94.38 203 PRO A CA 1
ATOM 1593 C C . PRO A 1 203 ? -2.063 -16.286 2.919 1.00 94.38 203 PRO A C 1
ATOM 1595 O O . PRO A 1 203 ? -2.919 -16.355 2.040 1.00 94.38 203 PRO A O 1
ATOM 1598 N N . SER A 1 204 ? -2.117 -17.016 4.025 1.00 93.94 204 SER A N 1
ATOM 1599 C CA . SER A 1 204 ? -3.313 -17.725 4.480 1.00 93.94 204 SER A CA 1
ATOM 1600 C C . SER A 1 204 ? -4.142 -16.827 5.401 1.00 93.94 204 SER A C 1
ATOM 1602 O O . SER A 1 204 ? -3.609 -15.904 6.021 1.00 93.94 204 SER A O 1
ATOM 1604 N N . PHE A 1 205 ? -5.443 -17.096 5.492 1.00 93.38 205 PHE A N 1
ATOM 1605 C CA . PHE A 1 205 ? -6.384 -16.309 6.287 1.00 93.38 205 PHE A CA 1
ATOM 1606 C C . PHE A 1 205 ? -7.047 -17.201 7.333 1.00 93.38 205 PHE A C 1
ATOM 1608 O O . PHE A 1 205 ? -7.643 -18.221 6.995 1.00 93.38 205 PHE A O 1
ATOM 1615 N N . GLU A 1 206 ? -6.964 -16.811 8.604 1.00 95.62 206 GLU A N 1
ATOM 1616 C CA . GLU A 1 206 ? -7.550 -17.580 9.711 1.00 95.62 206 GLU A CA 1
ATOM 1617 C C . GLU A 1 206 ? -9.072 -17.417 9.796 1.00 95.62 206 GLU A C 1
ATOM 1619 O O . GLU A 1 206 ? -9.770 -18.264 10.352 1.00 95.62 206 GLU A O 1
ATOM 1624 N N . SER A 1 207 ? -9.598 -16.319 9.251 1.00 94.56 207 SER A N 1
ATOM 1625 C CA . SER A 1 207 ? -11.021 -15.998 9.263 1.00 94.56 207 SER A CA 1
ATOM 1626 C C . SER A 1 207 ? -11.620 -16.133 7.859 1.00 94.56 207 SER A C 1
ATOM 1628 O O . SER A 1 207 ? -11.214 -15.396 6.961 1.00 94.56 207 SER A O 1
ATOM 1630 N N . PRO A 1 208 ? -12.667 -16.958 7.661 1.00 90.38 208 PRO A N 1
ATOM 1631 C CA . PRO A 1 208 ? -13.370 -17.036 6.377 1.00 90.38 208 PRO A CA 1
ATOM 1632 C C . PRO A 1 208 ? -14.161 -15.757 6.054 1.00 90.38 208 PRO A C 1
ATOM 1634 O O . PRO A 1 208 ? -14.603 -15.570 4.927 1.00 90.38 208 PRO A O 1
ATOM 1637 N N . ALA A 1 209 ? -14.352 -14.870 7.038 1.00 93.12 209 ALA A N 1
ATOM 1638 C CA . ALA A 1 209 ? -15.011 -13.580 6.850 1.00 93.12 209 ALA A CA 1
ATOM 1639 C C . ALA A 1 209 ? -14.076 -12.492 6.289 1.00 93.12 209 ALA A C 1
ATOM 1641 O O . ALA A 1 209 ? -14.530 -11.375 6.040 1.00 93.12 209 ALA A O 1
ATOM 1642 N N . THR A 1 210 ? -12.776 -12.771 6.137 1.00 92.62 210 THR A N 1
ATOM 1643 C CA . THR A 1 210 ? -11.842 -11.813 5.538 1.00 92.62 210 THR A CA 1
ATOM 1644 C C . THR A 1 210 ? -12.178 -11.641 4.060 1.00 92.62 210 THR A C 1
ATOM 1646 O O . THR A 1 210 ? -12.186 -12.605 3.298 1.00 92.62 210 THR A O 1
ATOM 1649 N N . LYS A 1 211 ? -12.451 -10.403 3.640 1.00 91.25 211 LYS A N 1
ATOM 1650 C CA . LYS A 1 211 ? -12.647 -10.074 2.227 1.00 91.25 211 LYS A CA 1
ATOM 1651 C C . LYS A 1 211 ? -11.282 -10.074 1.546 1.00 91.25 211 LYS A C 1
ATOM 1653 O O . LYS A 1 211 ? -10.410 -9.290 1.916 1.00 91.25 211 LYS A O 1
ATOM 1658 N N . VAL A 1 212 ? -11.099 -10.953 0.568 1.00 88.62 212 VAL A N 1
ATOM 1659 C CA . VAL A 1 212 ? -9.831 -11.109 -0.152 1.00 88.62 212 VAL A CA 1
ATOM 1660 C C . VAL A 1 212 ? -10.013 -10.677 -1.600 1.00 88.62 212 VAL A C 1
ATOM 1662 O O . VAL A 1 212 ? -10.919 -11.136 -2.299 1.00 88.62 212 VAL A O 1
ATOM 1665 N N . TRP A 1 213 ? -9.128 -9.802 -2.062 1.00 89.50 213 TRP A N 1
ATOM 1666 C CA . TRP A 1 213 ? -9.005 -9.442 -3.462 1.00 89.50 213 TRP A CA 1
ATOM 1667 C C . TRP A 1 213 ? -7.559 -9.621 -3.902 1.00 89.50 213 TRP A C 1
ATOM 1669 O O . TRP A 1 213 ? -6.649 -9.016 -3.349 1.00 89.50 213 TRP A O 1
ATOM 1679 N N . MET A 1 214 ? -7.340 -10.481 -4.887 1.00 87.94 214 MET A N 1
ATOM 1680 C CA . MET A 1 214 ? -6.027 -10.681 -5.482 1.00 87.94 214 MET A CA 1
ATOM 1681 C C . MET A 1 214 ? -6.116 -10.300 -6.949 1.00 87.94 214 MET A C 1
ATOM 1683 O O . MET A 1 214 ? -6.970 -10.806 -7.676 1.00 87.94 214 MET A O 1
ATOM 1687 N N . LEU A 1 215 ? -5.256 -9.381 -7.359 1.00 85.69 215 LEU A N 1
ATOM 1688 C CA . LEU A 1 215 ? -5.193 -8.848 -8.705 1.00 85.69 215 LEU A CA 1
ATOM 1689 C C . LEU A 1 215 ? -3.849 -9.202 -9.313 1.00 85.69 215 LEU A C 1
ATOM 1691 O O . LEU A 1 215 ? -2.808 -9.048 -8.680 1.00 85.69 215 LEU A O 1
ATOM 1695 N N . ARG A 1 216 ? -3.879 -9.661 -10.558 1.00 86.62 216 ARG A N 1
ATOM 1696 C CA . ARG A 1 216 ? -2.679 -9.836 -11.371 1.00 86.62 216 ARG A CA 1
ATOM 1697 C C . ARG A 1 216 ? -2.617 -8.681 -12.352 1.00 86.62 216 ARG A C 1
ATOM 1699 O O . ARG A 1 216 ? -3.609 -8.421 -13.030 1.00 86.62 216 ARG A O 1
ATOM 1706 N N . VAL A 1 217 ? -1.468 -8.029 -12.435 1.00 86.31 217 VAL A N 1
ATOM 1707 C CA . VAL A 1 217 ? -1.227 -6.942 -13.387 1.00 86.31 217 VAL A CA 1
ATOM 1708 C C . VAL A 1 217 ? -0.040 -7.292 -14.284 1.00 86.31 217 VAL A C 1
ATOM 1710 O O . VAL A 1 217 ? 0.879 -7.969 -13.811 1.00 86.31 217 VAL A O 1
ATOM 1713 N N . PRO A 1 218 ? -0.064 -6.898 -15.570 1.00 85.12 218 PRO A N 1
ATOM 1714 C CA . PRO A 1 218 ? 1.085 -7.077 -16.446 1.00 85.12 218 PRO A CA 1
ATOM 1715 C C . PRO A 1 218 ? 2.281 -6.267 -15.947 1.00 85.12 218 PRO A C 1
ATOM 1717 O O . PRO A 1 218 ? 2.114 -5.270 -15.249 1.00 85.12 218 PRO A O 1
ATOM 1720 N N . GLY A 1 219 ? 3.484 -6.694 -16.317 1.00 85.50 219 GLY A N 1
ATOM 1721 C CA . GLY A 1 219 ? 4.722 -6.050 -15.892 1.00 85.50 219 GLY A CA 1
ATOM 1722 C C . GLY A 1 219 ? 5.481 -6.773 -14.783 1.00 85.50 219 GLY A C 1
ATOM 1723 O O . GLY A 1 219 ? 5.072 -7.830 -14.286 1.00 85.50 219 GLY A O 1
ATOM 1724 N N . SER A 1 220 ? 6.636 -6.206 -14.447 1.00 87.94 220 SER A N 1
ATOM 1725 C CA . SER A 1 220 ? 7.529 -6.683 -13.396 1.00 87.94 220 SER A CA 1
ATOM 1726 C C . SER A 1 220 ? 7.068 -6.226 -12.009 1.00 87.94 220 SER A C 1
ATOM 1728 O O . SER A 1 220 ? 6.088 -5.491 -11.854 1.00 87.94 220 SER A O 1
ATOM 1730 N N . HIS A 1 221 ? 7.830 -6.635 -10.995 1.00 91.56 221 HIS A N 1
ATOM 1731 C CA . HIS A 1 221 ? 7.692 -6.199 -9.613 1.00 91.56 221 HIS A CA 1
ATOM 1732 C C . HIS A 1 221 ? 7.525 -4.680 -9.468 1.00 91.56 221 HIS A C 1
ATOM 1734 O O . HIS A 1 221 ? 6.647 -4.209 -8.749 1.00 91.56 221 HIS A O 1
ATOM 1740 N N . GLU A 1 222 ? 8.351 -3.903 -10.167 1.00 89.69 222 GLU A N 1
ATOM 1741 C CA . GLU A 1 222 ? 8.399 -2.449 -10.021 1.00 89.69 222 GLU A CA 1
ATOM 1742 C C . GLU A 1 222 ? 7.449 -1.716 -10.977 1.00 89.69 222 GLU A C 1
ATOM 1744 O O . GLU A 1 222 ? 7.086 -0.566 -10.714 1.00 89.69 222 GLU A O 1
ATOM 1749 N N . THR A 1 223 ? 6.988 -2.368 -12.055 1.00 89.38 223 THR A N 1
ATOM 1750 C CA . THR A 1 223 ? 6.061 -1.754 -13.020 1.00 89.38 223 THR A CA 1
ATOM 1751 C C . THR A 1 223 ? 4.786 -1.257 -12.354 1.00 89.38 223 THR A C 1
ATOM 1753 O O . THR A 1 223 ? 4.299 -0.167 -12.646 1.00 89.38 223 THR A O 1
ATOM 1756 N N . MET A 1 224 ? 4.265 -2.024 -11.396 1.00 91.25 224 MET A N 1
ATOM 1757 C CA . MET A 1 224 ? 3.025 -1.678 -10.707 1.00 91.25 224 MET A CA 1
ATOM 1758 C C . MET A 1 224 ? 3.153 -0.514 -9.721 1.00 91.25 224 MET A C 1
ATOM 1760 O O . MET A 1 224 ? 2.131 -0.095 -9.176 1.00 91.25 224 MET A O 1
ATOM 1764 N N . VAL A 1 225 ? 4.368 -0.030 -9.447 1.00 91.69 225 VAL A N 1
ATOM 1765 C CA . VAL A 1 225 ? 4.623 1.073 -8.507 1.00 91.69 225 VAL A CA 1
ATOM 1766 C C . VAL A 1 225 ? 5.394 2.247 -9.112 1.00 91.69 225 VAL A C 1
ATOM 1768 O O . VAL A 1 225 ? 5.794 3.139 -8.368 1.00 91.69 225 VAL A O 1
ATOM 1771 N N . GLY A 1 226 ? 5.563 2.285 -10.437 1.00 88.00 226 GLY A N 1
ATOM 1772 C CA . GLY A 1 226 ? 6.057 3.470 -11.148 1.00 88.00 226 GLY A CA 1
ATOM 1773 C C . GLY A 1 226 ? 7.200 3.237 -12.125 1.00 88.00 226 GLY A C 1
ATOM 1774 O O . GLY A 1 226 ? 7.651 4.186 -12.771 1.00 88.00 226 GLY A O 1
ATOM 1775 N N . ASN A 1 227 ? 7.720 2.010 -12.221 1.00 86.00 227 ASN A N 1
ATOM 1776 C CA . ASN A 1 227 ? 8.850 1.740 -13.100 1.00 86.00 227 ASN A CA 1
ATOM 1777 C C . ASN A 1 227 ? 8.380 1.420 -14.529 1.00 86.00 227 ASN A C 1
ATOM 1779 O O . ASN A 1 227 ? 7.777 0.384 -14.785 1.00 86.00 227 ASN A O 1
ATOM 1783 N N . ILE A 1 228 ? 8.694 2.299 -15.480 1.00 83.94 228 ILE A N 1
ATOM 1784 C CA . ILE A 1 228 ? 8.350 2.115 -16.898 1.00 83.94 228 ILE A CA 1
ATOM 1785 C C . ILE A 1 228 ? 9.529 1.619 -17.748 1.00 83.94 228 ILE A C 1
ATOM 1787 O O . ILE A 1 228 ? 9.507 1.727 -18.976 1.00 83.94 228 ILE A O 1
ATOM 1791 N N . GLN A 1 229 ? 10.589 1.113 -17.122 1.00 79.44 229 GLN A N 1
ATOM 1792 C CA . GLN A 1 229 ? 11.721 0.528 -17.835 1.00 79.44 229 GLN A CA 1
ATOM 1793 C C . GLN A 1 229 ? 11.320 -0.771 -18.512 1.00 79.44 229 GLN A C 1
ATOM 1795 O O . GLN A 1 229 ? 10.639 -1.614 -17.930 1.00 79.44 229 GLN A O 1
ATOM 1800 N N . LYS A 1 230 ? 11.772 -0.954 -19.751 1.00 77.00 230 LYS A N 1
ATOM 1801 C CA . LYS A 1 230 ? 11.426 -2.109 -20.583 1.00 77.00 230 LYS A CA 1
ATOM 1802 C C . LYS A 1 230 ? 11.856 -3.451 -19.995 1.00 77.00 230 LYS A C 1
ATOM 1804 O O . LYS A 1 230 ? 11.273 -4.457 -20.378 1.00 77.00 230 LYS A O 1
ATOM 1809 N N . ASP A 1 231 ? 12.849 -3.487 -19.110 1.00 73.75 231 ASP A N 1
ATOM 1810 C CA . ASP A 1 231 ? 13.297 -4.691 -18.394 1.00 73.75 231 ASP A CA 1
ATOM 1811 C C . ASP A 1 231 ? 12.745 -4.797 -16.960 1.00 73.75 231 ASP A C 1
ATOM 1813 O O . ASP A 1 231 ? 12.911 -5.825 -16.304 1.00 73.75 231 ASP A O 1
ATOM 1817 N N . GLY A 1 232 ? 12.007 -3.775 -16.520 1.00 72.06 232 GLY A N 1
ATOM 1818 C CA . GLY A 1 232 ? 11.159 -3.808 -15.338 1.00 72.06 232 GLY A CA 1
ATOM 1819 C C . GLY A 1 232 ? 11.891 -3.704 -14.004 1.00 72.06 232 GLY A C 1
ATOM 1820 O O . GLY A 1 232 ? 11.247 -3.856 -12.969 1.00 72.06 232 GLY A O 1
ATOM 1821 N N . HIS A 1 233 ? 13.196 -3.451 -13.992 1.00 76.06 233 HIS A N 1
ATOM 1822 C CA . HIS A 1 233 ? 13.956 -3.265 -12.757 1.00 76.06 233 HIS A CA 1
ATOM 1823 C C . HIS A 1 233 ? 14.860 -2.047 -12.881 1.00 76.06 233 HIS A C 1
ATOM 1825 O O . HIS A 1 233 ? 15.562 -1.896 -13.876 1.00 76.06 233 HIS A O 1
ATOM 1831 N N . SER A 1 234 ? 14.865 -1.207 -11.848 1.00 64.38 234 SER A N 1
ATOM 1832 C CA . SER A 1 234 ? 15.779 -0.073 -11.726 1.00 64.38 234 SER A CA 1
ATOM 1833 C C . SER A 1 234 ? 17.230 -0.538 -11.911 1.00 64.38 234 SER A C 1
ATOM 1835 O O . SER A 1 234 ? 17.666 -1.555 -11.365 1.00 64.38 234 SER A O 1
ATOM 1837 N N . ILE A 1 235 ? 17.950 0.155 -12.800 1.00 53.53 235 ILE A N 1
ATOM 1838 C CA . ILE A 1 235 ? 19.156 -0.331 -13.486 1.00 53.53 235 ILE A CA 1
ATOM 1839 C C . ILE A 1 235 ? 20.343 -0.450 -12.527 1.00 53.53 235 ILE A C 1
ATOM 1841 O O . ILE A 1 235 ? 21.210 0.415 -12.459 1.00 53.53 235 ILE A O 1
ATOM 1845 N N . ASP A 1 236 ? 20.442 -1.572 -11.829 1.00 52.62 236 ASP A N 1
ATOM 1846 C CA . ASP A 1 236 ? 21.675 -1.942 -11.127 1.00 52.62 236 ASP A CA 1
ATOM 1847 C C . ASP A 1 236 ? 22.570 -2.873 -11.962 1.00 52.62 236 ASP A C 1
ATOM 1849 O O . ASP A 1 236 ? 23.695 -3.180 -11.552 1.00 52.62 236 ASP A O 1
ATOM 1853 N N . TYR A 1 237 ? 22.113 -3.336 -13.136 1.00 50.97 237 TYR A N 1
ATOM 1854 C CA . TYR A 1 237 ? 22.717 -4.523 -13.744 1.00 50.97 237 TYR A CA 1
ATOM 1855 C C . TYR A 1 237 ? 23.545 -4.319 -15.020 1.00 50.97 237 TYR A C 1
ATOM 1857 O O . TYR A 1 237 ? 24.629 -4.900 -15.038 1.00 50.97 237 TYR A O 1
ATOM 1865 N N . GLU A 1 238 ? 23.185 -3.502 -16.025 1.00 46.56 238 GLU A N 1
ATOM 1866 C CA . GLU A 1 238 ? 24.071 -3.262 -17.193 1.00 46.56 238 GLU A CA 1
ATOM 1867 C C . GLU A 1 238 ? 23.787 -1.962 -17.989 1.00 46.56 238 GLU A C 1
ATOM 1869 O O . GLU A 1 238 ? 22.640 -1.528 -18.059 1.00 46.56 238 GLU A O 1
ATOM 1874 N N . PRO A 1 239 ? 24.798 -1.385 -18.681 1.00 43.81 239 PRO A N 1
ATOM 1875 C CA . PRO A 1 239 ? 24.615 -0.279 -19.630 1.00 43.81 239 PRO A CA 1
ATOM 1876 C C . PRO A 1 239 ? 23.790 -0.721 -20.855 1.00 43.81 239 PRO A C 1
ATOM 1878 O O . PRO A 1 239 ? 24.164 -1.684 -21.527 1.00 43.81 239 PRO A O 1
ATOM 1881 N N . GLY A 1 240 ? 22.696 -0.013 -21.165 1.00 49.62 240 GLY A N 1
ATOM 1882 C CA . GLY A 1 240 ? 21.781 -0.317 -22.281 1.00 49.62 240 GLY A CA 1
ATOM 1883 C C . GLY A 1 240 ? 20.352 -0.713 -21.875 1.00 49.62 240 GLY A C 1
ATOM 1884 O O . GLY A 1 240 ? 19.547 -1.033 -22.747 1.00 49.62 240 GLY A O 1
ATOM 1885 N N . ALA A 1 241 ? 20.037 -0.685 -20.577 1.00 54.69 241 ALA A N 1
ATOM 1886 C CA . ALA A 1 241 ? 18.703 -0.899 -20.001 1.00 54.69 241 ALA A CA 1
ATOM 1887 C C . ALA A 1 241 ? 17.820 0.373 -19.974 1.00 54.69 241 ALA A C 1
ATOM 1889 O O . ALA A 1 241 ? 16.732 0.374 -19.406 1.00 54.69 241 ALA A O 1
ATOM 1890 N N . ASP A 1 242 ? 18.255 1.450 -20.629 1.00 59.94 242 ASP A N 1
ATOM 1891 C CA . ASP A 1 242 ? 17.590 2.762 -20.607 1.00 59.94 242 ASP A CA 1
ATOM 1892 C C . ASP A 1 242 ? 16.375 2.861 -21.550 1.00 59.94 242 ASP A C 1
ATOM 1894 O O . ASP A 1 242 ? 15.849 3.949 -21.790 1.00 59.94 242 ASP A O 1
ATOM 1898 N N . GLU A 1 243 ? 15.931 1.752 -22.153 1.00 75.00 243 GLU A N 1
ATOM 1899 C CA . GLU A 1 243 ? 14.749 1.786 -23.012 1.00 75.00 243 GLU A CA 1
ATOM 1900 C C . GLU A 1 243 ? 13.494 1.870 -22.138 1.00 75.00 243 GLU A C 1
ATOM 1902 O O . GLU A 1 243 ? 13.089 0.910 -21.484 1.00 75.00 243 GLU A O 1
ATOM 1907 N N . PHE A 1 244 ? 12.869 3.043 -22.127 1.00 78.00 244 PHE A N 1
ATOM 1908 C CA . PHE A 1 244 ? 11.601 3.269 -21.448 1.00 78.00 244 PHE A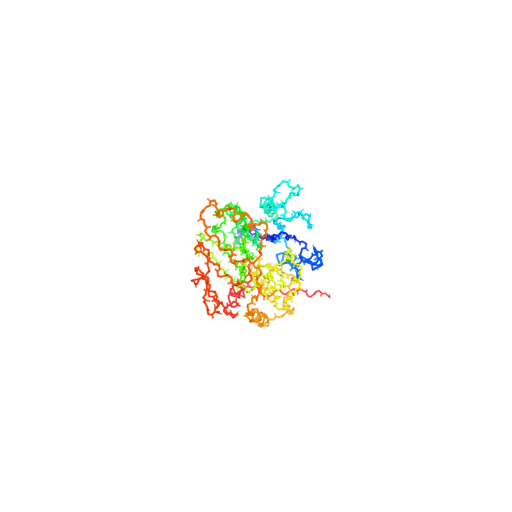 CA 1
ATOM 1909 C C . PHE A 1 244 ? 10.428 2.930 -22.360 1.00 78.00 244 PHE A C 1
ATOM 1911 O O . PHE A 1 244 ? 10.423 3.236 -23.554 1.00 78.00 244 PHE A O 1
ATOM 1918 N N . ARG A 1 245 ? 9.385 2.358 -21.766 1.00 79.88 245 ARG A N 1
ATOM 1919 C CA . ARG A 1 245 ? 8.120 2.069 -22.429 1.00 79.88 245 ARG A CA 1
ATOM 1920 C C . ARG A 1 245 ? 7.014 2.895 -21.805 1.00 79.88 245 ARG A C 1
ATOM 1922 O O . ARG A 1 245 ? 6.489 2.558 -20.751 1.00 79.88 245 ARG A O 1
ATOM 1929 N N . ALA A 1 246 ? 6.657 3.990 -22.473 1.00 83.25 246 ALA A N 1
ATOM 1930 C CA . ALA A 1 246 ? 5.641 4.921 -21.985 1.00 83.25 246 ALA A CA 1
ATOM 1931 C C . ALA A 1 246 ? 4.295 4.239 -21.691 1.00 83.25 246 ALA A C 1
ATOM 1933 O O . ALA A 1 246 ? 3.590 4.660 -20.787 1.00 83.25 246 ALA A O 1
ATOM 1934 N N . ASP A 1 247 ? 3.957 3.167 -22.404 1.00 81.25 247 ASP A N 1
ATOM 1935 C CA . ASP A 1 247 ? 2.717 2.418 -22.214 1.00 81.25 247 ASP A CA 1
ATOM 1936 C C . ASP A 1 247 ? 2.675 1.595 -20.912 1.00 81.25 247 ASP A C 1
ATOM 1938 O O . ASP A 1 247 ? 1.593 1.300 -20.408 1.00 81.25 247 ASP A O 1
ATOM 1942 N N . LEU A 1 248 ? 3.823 1.300 -20.291 1.00 82.88 248 LEU A N 1
ATOM 1943 C CA . LEU A 1 248 ? 3.869 0.650 -18.975 1.00 82.88 248 LEU A CA 1
ATOM 1944 C C . LEU A 1 248 ? 3.309 1.529 -17.853 1.00 82.88 248 LEU A C 1
ATOM 1946 O O . LEU A 1 248 ? 2.933 1.018 -16.797 1.00 82.88 248 LEU A O 1
ATOM 1950 N N . ILE A 1 249 ? 3.195 2.841 -18.083 1.00 85.12 249 ILE A N 1
ATOM 1951 C CA . ILE A 1 249 ? 2.639 3.763 -17.094 1.00 85.12 249 ILE A CA 1
ATOM 1952 C C . ILE A 1 249 ? 1.196 3.406 -16.718 1.00 85.12 249 ILE A C 1
ATOM 1954 O O . ILE A 1 249 ? 0.790 3.639 -15.582 1.00 85.12 249 ILE A O 1
ATOM 1958 N N . TYR A 1 250 ? 0.433 2.797 -17.633 1.00 85.94 250 TYR A N 1
ATOM 1959 C CA . TYR A 1 250 ? -0.966 2.444 -17.395 1.00 85.94 250 TYR A CA 1
ATOM 1960 C C . TYR A 1 250 ? -1.130 1.364 -16.331 1.00 85.94 250 TYR A C 1
ATOM 1962 O O . TYR A 1 250 ? -2.088 1.419 -15.561 1.00 85.94 250 TYR A O 1
ATOM 1970 N N . VAL A 1 251 ? -0.176 0.430 -16.230 1.00 88.50 251 VAL A N 1
ATOM 1971 C CA . VAL A 1 251 ? -0.137 -0.552 -15.137 1.00 88.50 251 VAL A CA 1
ATOM 1972 C C . VAL A 1 251 ? -0.088 0.194 -13.812 1.00 88.50 251 VAL A C 1
ATOM 1974 O O . VAL A 1 251 ? -0.946 0.013 -12.952 1.00 88.50 251 VAL A O 1
ATOM 1977 N N . SER A 1 252 ? 0.889 1.089 -13.692 1.00 88.19 252 SER A N 1
ATOM 1978 C CA . SER A 1 252 ? 1.096 1.910 -12.513 1.00 88.19 252 SER A CA 1
ATOM 1979 C C . SER A 1 252 ? -0.154 2.745 -12.190 1.00 88.19 252 SER A C 1
ATOM 1981 O O . SER A 1 252 ? -0.699 2.725 -11.089 1.00 88.19 252 SER A O 1
ATOM 1983 N N . TRP A 1 253 ? -0.695 3.456 -13.172 1.00 87.88 253 TRP A N 1
ATOM 1984 C CA . TRP A 1 253 ? -1.870 4.289 -12.948 1.00 87.88 253 TRP A CA 1
ATOM 1985 C C . TRP A 1 253 ? -3.067 3.490 -12.453 1.00 87.88 253 TRP A C 1
ATOM 1987 O O . TRP A 1 253 ? -3.686 3.894 -11.472 1.00 87.88 253 TRP A O 1
ATOM 1997 N N . ILE A 1 254 ? -3.359 2.335 -13.053 1.00 86.81 254 ILE A N 1
ATOM 1998 C CA . ILE A 1 254 ? -4.480 1.499 -12.623 1.00 86.81 254 ILE A CA 1
ATOM 1999 C C . ILE A 1 254 ? -4.298 0.987 -11.197 1.00 86.81 254 ILE A C 1
ATOM 2001 O O . ILE A 1 254 ? -5.248 1.045 -10.413 1.00 86.81 254 ILE A O 1
ATOM 2005 N N . THR A 1 255 ? -3.101 0.538 -10.812 1.00 91.06 255 THR A N 1
ATOM 2006 C CA . THR A 1 255 ? -2.877 0.081 -9.432 1.00 91.06 255 THR A CA 1
ATOM 2007 C C . THR A 1 255 ? -3.030 1.222 -8.425 1.00 91.06 255 THR A C 1
ATOM 2009 O O . THR A 1 255 ? -3.581 1.011 -7.341 1.00 91.06 255 THR A O 1
ATOM 2012 N N . LYS A 1 256 ? -2.633 2.446 -8.797 1.00 91.38 256 LYS A N 1
ATOM 2013 C CA . LYS A 1 256 ? -2.850 3.651 -7.989 1.00 91.38 256 LYS A CA 1
ATOM 2014 C C . LYS A 1 256 ? -4.328 4.041 -7.905 1.00 91.38 256 LYS A C 1
ATOM 2016 O O . LYS A 1 256 ? -4.794 4.349 -6.810 1.00 91.38 256 LYS A O 1
ATOM 2021 N N . VAL A 1 257 ? -5.079 3.982 -9.012 1.00 87.44 257 VAL A N 1
ATOM 2022 C CA . VAL A 1 257 ? -6.536 4.218 -9.010 1.00 87.44 257 VAL A CA 1
ATOM 2023 C C . VAL A 1 257 ? -7.212 3.247 -8.050 1.00 87.44 257 VAL A C 1
ATOM 2025 O O . VAL A 1 257 ? -7.935 3.680 -7.159 1.00 87.44 257 VAL A O 1
ATOM 2028 N N . ILE A 1 258 ? -6.923 1.949 -8.169 1.00 87.56 258 ILE A N 1
ATOM 2029 C CA . ILE A 1 258 ? -7.484 0.920 -7.284 1.00 87.56 258 ILE A CA 1
ATOM 2030 C C . ILE A 1 258 ? -7.183 1.240 -5.817 1.00 87.56 258 ILE A C 1
ATOM 2032 O O . ILE A 1 258 ? -8.086 1.175 -4.983 1.00 87.56 258 ILE A O 1
ATOM 2036 N N . ALA A 1 259 ? -5.938 1.612 -5.503 1.00 92.75 259 ALA A N 1
ATOM 2037 C CA . ALA A 1 259 ? -5.532 1.972 -4.151 1.00 92.75 259 ALA A CA 1
ATOM 2038 C C . ALA A 1 259 ? -6.350 3.146 -3.595 1.00 92.75 259 ALA A C 1
ATOM 2040 O O . ALA A 1 259 ? -6.954 3.018 -2.531 1.00 92.75 259 ALA A O 1
ATOM 2041 N N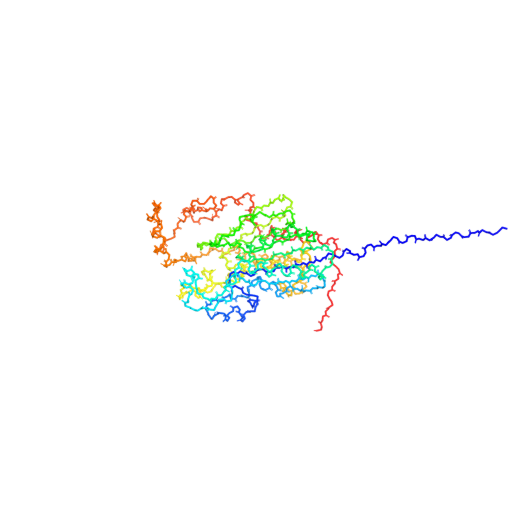 . VAL A 1 260 ? -6.405 4.262 -4.324 1.00 91.12 260 VAL A N 1
ATOM 2042 C CA . VAL A 1 260 ? -7.091 5.486 -3.884 1.00 91.12 260 VAL A CA 1
ATOM 2043 C C . VAL A 1 260 ? -8.592 5.265 -3.746 1.00 91.12 260 VAL A C 1
ATOM 2045 O O . VAL A 1 260 ? -9.161 5.580 -2.703 1.00 91.12 260 VAL A O 1
ATOM 2048 N N . GLU A 1 261 ? -9.227 4.669 -4.754 1.00 85.88 261 GLU A N 1
ATOM 2049 C CA . GLU A 1 261 ? -10.673 4.426 -4.761 1.00 85.88 261 GLU A CA 1
ATOM 2050 C C . GLU A 1 261 ? -11.106 3.505 -3.620 1.00 85.88 261 GLU A C 1
ATOM 2052 O O . GLU A 1 261 ? -12.092 3.761 -2.932 1.00 85.88 261 GLU A O 1
ATOM 2057 N N . MET A 1 262 ? -10.336 2.448 -3.370 1.00 89.31 262 MET A N 1
ATOM 2058 C CA . MET A 1 262 ? -10.606 1.529 -2.273 1.00 89.31 262 MET A CA 1
ATOM 2059 C C . MET A 1 262 ? -10.392 2.193 -0.909 1.00 89.31 262 MET A C 1
ATOM 2061 O O . MET A 1 262 ? -11.224 2.050 -0.012 1.00 89.31 262 MET A O 1
ATOM 2065 N N . MET A 1 263 ? -9.283 2.911 -0.733 1.00 93.12 263 MET A N 1
ATOM 2066 C CA . MET A 1 263 ? -8.941 3.558 0.536 1.00 93.12 263 MET A CA 1
ATOM 2067 C C . MET A 1 263 ? -9.900 4.706 0.886 1.00 93.12 263 MET A C 1
ATOM 2069 O O . MET A 1 263 ? -10.104 4.995 2.066 1.00 93.12 263 MET A O 1
ATOM 2073 N N . ALA A 1 264 ? -10.546 5.303 -0.117 1.00 90.31 264 ALA A N 1
ATOM 2074 C CA . ALA A 1 264 ? -11.602 6.295 0.053 1.00 90.31 264 ALA A CA 1
ATOM 2075 C C . ALA A 1 264 ? -12.952 5.709 0.517 1.00 90.31 264 ALA A C 1
ATOM 2077 O O . ALA A 1 264 ? -13.876 6.461 0.828 1.00 90.31 264 ALA A O 1
ATOM 2078 N N . THR A 1 265 ? -13.099 4.382 0.600 1.00 87.19 265 THR A N 1
ATOM 2079 C CA . THR A 1 265 ? -14.338 3.759 1.097 1.00 87.19 265 THR A CA 1
ATOM 2080 C C . THR A 1 265 ? -14.470 3.857 2.626 1.00 87.19 265 THR A C 1
ATOM 2082 O O . THR A 1 265 ? -13.463 3.856 3.342 1.00 87.19 265 THR A O 1
ATOM 2085 N N . PRO A 1 266 ? -15.697 3.826 3.185 1.00 89.38 266 PRO A N 1
ATOM 2086 C CA . PRO A 1 266 ? -15.912 3.802 4.636 1.00 89.38 266 PRO A CA 1
ATOM 2087 C C . PRO A 1 266 ? -15.278 2.603 5.333 1.00 89.38 266 PRO A C 1
ATOM 2089 O O . PRO A 1 266 ? -14.818 2.719 6.468 1.00 89.38 266 PRO A O 1
ATOM 2092 N N . ALA A 1 267 ? -15.206 1.454 4.652 1.00 89.06 267 ALA A N 1
ATOM 2093 C CA . ALA A 1 267 ? -14.548 0.259 5.177 1.00 89.06 267 ALA A CA 1
ATOM 2094 C C . ALA A 1 267 ? -13.058 0.501 5.486 1.00 89.06 267 ALA A C 1
ATOM 2096 O O . ALA A 1 267 ? -12.495 -0.142 6.374 1.00 89.06 267 ALA A O 1
ATOM 2097 N N . TRP A 1 268 ? -12.447 1.458 4.785 1.00 93.75 268 TRP A N 1
ATOM 2098 C CA . TRP A 1 268 ? -11.067 1.904 4.954 1.00 93.75 268 TRP A CA 1
ATOM 2099 C C . TRP A 1 268 ? -10.950 3.239 5.700 1.00 93.75 268 TRP A C 1
ATOM 2101 O O . TRP A 1 268 ? -9.852 3.770 5.849 1.00 93.75 268 TRP A O 1
ATOM 2111 N N . GLY A 1 269 ? -12.056 3.756 6.239 1.00 92.75 269 GLY A N 1
ATOM 2112 C CA . GLY A 1 269 ? -12.072 4.988 7.020 1.00 92.75 269 GLY A CA 1
ATOM 2113 C C . GLY A 1 269 ? -12.236 6.264 6.197 1.00 92.75 269 GLY A C 1
ATOM 2114 O O . GLY A 1 269 ? -11.906 7.332 6.704 1.00 92.75 269 GLY A O 1
ATOM 2115 N N . SER A 1 270 ? -12.741 6.156 4.964 1.00 92.88 270 SER A N 1
ATOM 2116 C CA . SER A 1 270 ? -13.053 7.288 4.082 1.00 92.88 270 SER A CA 1
ATOM 2117 C C . SER A 1 270 ? -11.865 8.230 3.881 1.00 92.88 270 SER A C 1
ATOM 2119 O O . SER A 1 270 ? -11.963 9.432 4.122 1.00 92.88 270 SER A O 1
ATOM 2121 N N . LEU A 1 271 ? -10.711 7.673 3.504 1.00 92.62 271 LEU A N 1
ATOM 2122 C CA . LEU A 1 271 ? -9.494 8.460 3.344 1.00 92.62 271 LEU A CA 1
ATOM 2123 C C . LEU A 1 271 ? -9.612 9.425 2.161 1.00 92.62 271 LEU A C 1
ATOM 2125 O O . LEU A 1 271 ? -10.038 9.052 1.072 1.00 92.62 271 LEU A O 1
ATOM 2129 N N . GLU A 1 272 ? -9.190 10.665 2.372 1.00 91.94 272 GLU A N 1
ATOM 2130 C CA . GLU A 1 272 ? -9.147 11.683 1.327 1.00 91.94 272 GLU A CA 1
ATOM 2131 C C . GLU A 1 272 ? -7.753 11.733 0.704 1.00 91.94 272 GLU A C 1
ATOM 2133 O O . GLU A 1 272 ? -6.753 11.629 1.415 1.00 91.94 272 GLU A O 1
ATOM 2138 N N . PHE A 1 273 ? -7.683 11.938 -0.610 1.00 89.81 273 PHE A N 1
ATOM 2139 C CA . PHE A 1 273 ? -6.433 12.081 -1.351 1.00 89.81 273 PHE A CA 1
ATOM 2140 C C . PHE A 1 273 ? -6.472 13.348 -2.205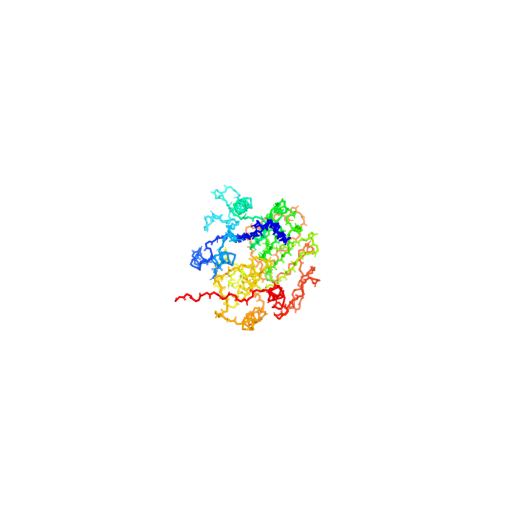 1.00 89.81 273 PHE A C 1
ATOM 2142 O O . PHE A 1 273 ? -7.493 13.669 -2.806 1.00 89.81 273 PHE A O 1
ATOM 2149 N N . ALA A 1 274 ? -5.343 14.052 -2.286 1.00 87.69 274 ALA A N 1
ATOM 2150 C CA . ALA A 1 274 ? -5.173 15.208 -3.165 1.00 87.69 274 ALA A CA 1
ATOM 2151 C C . ALA A 1 274 ? -5.104 14.822 -4.653 1.00 87.69 274 ALA A C 1
ATOM 2153 O O . ALA A 1 274 ? -5.302 15.665 -5.525 1.00 87.69 274 ALA A O 1
ATOM 2154 N N . TRP A 1 275 ? -4.790 13.560 -4.950 1.00 81.00 275 TRP A N 1
ATOM 2155 C CA . TRP A 1 275 ? -4.719 13.063 -6.315 1.00 81.00 275 TRP A CA 1
ATOM 2156 C C . TRP A 1 275 ? -6.112 12.774 -6.863 1.00 81.00 275 TRP A C 1
ATOM 2158 O O . TRP A 1 275 ? -6.850 11.958 -6.313 1.00 81.00 275 TRP A O 1
ATOM 2168 N N . SER A 1 276 ? -6.429 13.412 -7.987 1.00 72.44 276 SER A N 1
ATOM 2169 C CA . SER A 1 276 ? -7.569 13.061 -8.823 1.00 72.44 276 SER A CA 1
ATOM 2170 C C . SER A 1 276 ? -7.056 12.603 -10.179 1.00 72.44 276 SER A C 1
ATOM 2172 O O . SER A 1 276 ? -6.272 13.293 -10.827 1.00 72.44 276 SER A O 1
ATOM 2174 N N . TRP A 1 277 ? -7.502 11.428 -10.602 1.00 72.44 277 TRP A N 1
ATOM 2175 C CA . TRP A 1 277 ? -7.245 10.884 -11.935 1.00 72.44 277 TRP A CA 1
ATOM 2176 C C . TRP A 1 277 ? -8.377 11.205 -12.922 1.00 72.44 277 TRP A C 1
ATOM 2178 O O . TRP A 1 277 ? -8.285 10.880 -14.101 1.00 72.44 277 TRP A O 1
ATOM 2188 N N . HIS A 1 278 ? -9.439 11.849 -12.437 1.00 71.94 278 HIS A N 1
ATOM 2189 C CA . HIS A 1 278 ? -10.577 12.328 -13.210 1.00 71.94 278 HIS A CA 1
ATOM 2190 C C . HIS A 1 278 ? -10.693 13.853 -13.094 1.00 71.94 278 HIS A C 1
ATOM 2192 O O . HIS A 1 278 ? -10.130 14.472 -12.187 1.00 71.94 278 HIS A O 1
ATOM 2198 N N . GLU A 1 279 ? -11.439 14.473 -14.005 1.00 69.19 279 GLU A N 1
ATOM 2199 C CA . GLU A 1 279 ? -11.742 15.901 -13.914 1.00 69.19 279 GLU A CA 1
ATOM 2200 C C . GLU A 1 279 ? -12.470 16.217 -12.600 1.00 69.19 279 GLU A C 1
ATOM 2202 O O . GLU A 1 279 ? -13.321 15.450 -12.142 1.00 69.19 279 GLU A O 1
ATOM 2207 N N . ASN A 1 280 ? -12.152 17.356 -11.979 1.00 69.00 280 ASN A N 1
ATOM 2208 C CA . ASN A 1 280 ? -12.825 17.778 -10.752 1.00 69.00 280 ASN A CA 1
ATOM 2209 C C . ASN A 1 280 ? -14.340 17.870 -10.987 1.00 69.00 280 ASN A C 1
ATOM 2211 O O . ASN A 1 280 ? -14.800 18.637 -11.829 1.00 69.00 280 ASN A O 1
ATOM 2215 N N . GLY A 1 281 ? -15.115 17.098 -10.221 1.00 66.38 281 GLY A N 1
ATOM 2216 C CA . GLY A 1 281 ? -16.569 17.024 -10.376 1.00 66.38 281 GLY A CA 1
ATOM 2217 C C . GLY A 1 281 ? -17.060 16.013 -11.419 1.00 66.38 281 GLY A C 1
ATOM 2218 O O . GLY A 1 281 ? -18.258 15.995 -11.704 1.00 66.38 281 GLY A O 1
ATOM 2219 N N . ALA A 1 282 ? -16.187 15.157 -11.964 1.00 73.25 282 ALA A N 1
ATOM 2220 C CA . ALA A 1 282 ? -16.609 14.063 -12.833 1.00 73.25 282 ALA A CA 1
ATOM 2221 C C . ALA A 1 282 ? -17.616 13.150 -12.116 1.00 73.25 282 ALA A C 1
ATOM 2223 O O . ALA A 1 282 ? -17.421 12.729 -10.971 1.00 73.25 282 ALA A O 1
ATOM 2224 N N . ASN A 1 283 ? -18.710 12.829 -12.806 1.00 82.31 283 ASN A N 1
ATOM 2225 C CA . ASN A 1 283 ? -19.704 11.889 -12.297 1.00 82.31 283 ASN A CA 1
ATOM 2226 C C . ASN A 1 283 ? -19.170 10.440 -12.327 1.00 82.31 283 ASN A C 1
ATOM 2228 O O . ASN A 1 283 ? -18.130 10.148 -12.921 1.00 82.31 283 ASN A O 1
ATOM 2232 N N . ILE A 1 284 ? -19.891 9.520 -11.677 1.00 76.38 284 ILE A N 1
ATOM 2233 C CA . ILE A 1 284 ? -19.480 8.112 -11.559 1.00 76.38 284 ILE A CA 1
ATOM 2234 C C . ILE A 1 284 ? -19.291 7.419 -12.918 1.00 76.38 284 ILE A C 1
ATOM 2236 O O . ILE A 1 284 ? -18.384 6.605 -13.051 1.00 76.38 284 ILE A O 1
ATOM 2240 N N . GLU A 1 285 ? -20.076 7.788 -13.935 1.00 78.94 285 GLU A N 1
ATOM 2241 C CA . GLU A 1 285 ? -19.982 7.218 -15.286 1.00 78.94 285 GLU A CA 1
ATOM 2242 C C . GLU A 1 285 ? -18.736 7.702 -16.033 1.00 78.94 285 GLU A C 1
ATOM 2244 O O . GLU A 1 285 ? -18.046 6.914 -16.672 1.00 78.94 285 GLU A O 1
ATOM 2249 N N . SER A 1 286 ? -18.392 8.987 -15.916 1.00 80.88 286 SER A N 1
ATOM 2250 C CA . SER A 1 286 ? -17.161 9.546 -16.487 1.00 80.88 286 SER A CA 1
ATOM 2251 C C . SER A 1 286 ? -15.922 8.926 -15.837 1.00 80.88 286 SER A C 1
ATOM 2253 O O . SER A 1 286 ? -14.984 8.540 -16.537 1.00 80.88 286 SER A O 1
ATOM 2255 N N . ARG A 1 287 ? -15.962 8.726 -14.513 1.00 78.12 287 ARG A N 1
ATOM 2256 C CA . ARG A 1 287 ? -14.936 7.966 -13.791 1.00 78.12 287 ARG A CA 1
ATOM 2257 C C . ARG A 1 287 ? -14.870 6.534 -14.324 1.00 78.12 287 ARG A C 1
ATOM 2259 O O . ARG A 1 287 ? -13.810 6.134 -14.790 1.00 78.12 287 ARG A O 1
ATOM 2266 N N . LYS A 1 288 ? -15.989 5.797 -14.381 1.00 79.62 288 LYS A N 1
ATOM 2267 C CA . LYS A 1 288 ? -16.037 4.435 -14.954 1.00 79.62 288 LYS A CA 1
ATOM 2268 C C . LYS A 1 288 ? -15.395 4.400 -16.340 1.00 79.62 288 LYS A C 1
ATOM 2270 O O . LYS A 1 288 ? -14.522 3.576 -16.579 1.00 79.62 288 LYS A O 1
ATOM 2275 N N . SER A 1 289 ? -15.759 5.326 -17.224 1.00 81.62 289 SER A N 1
ATOM 2276 C CA . SER A 1 289 ? -15.220 5.399 -18.584 1.00 81.62 289 SER A CA 1
ATOM 2277 C C . SER A 1 289 ? -13.700 5.569 -18.607 1.00 81.62 289 SER A C 1
ATOM 2279 O O . SER A 1 289 ? -13.020 4.815 -19.297 1.00 81.62 289 SER A O 1
ATOM 2281 N N . SER A 1 290 ? -13.153 6.513 -17.835 1.00 81.69 290 SER A N 1
ATOM 2282 C CA . SER A 1 290 ? -11.703 6.733 -17.791 1.00 81.69 290 SER A CA 1
ATOM 2283 C C . SER A 1 290 ? -10.962 5.551 -17.148 1.00 81.69 290 SER A C 1
ATOM 2285 O O . SER A 1 290 ? -9.867 5.196 -17.584 1.00 81.69 290 SER A O 1
ATOM 2287 N N . PHE A 1 291 ? -11.558 4.879 -16.154 1.00 83.38 291 PHE A N 1
ATOM 2288 C CA . PHE A 1 291 ? -10.974 3.659 -15.593 1.00 83.38 291 PHE A CA 1
ATOM 2289 C C . PHE A 1 291 ? -10.926 2.565 -16.650 1.00 83.38 291 PHE A C 1
ATOM 2291 O O . PHE A 1 291 ? -9.890 1.937 -16.830 1.00 83.38 291 PHE A O 1
ATOM 2298 N N . MET A 1 292 ? -12.033 2.356 -17.364 1.00 82.31 292 MET A N 1
ATOM 2299 C CA . MET A 1 292 ? -12.143 1.327 -18.393 1.00 82.31 292 MET A CA 1
ATOM 2300 C C . MET A 1 292 ? -11.170 1.558 -19.545 1.00 82.31 292 MET A C 1
ATOM 2302 O O . MET A 1 292 ? -10.593 0.593 -20.039 1.00 82.31 292 MET A O 1
ATOM 2306 N N . GLU A 1 293 ? -10.946 2.808 -19.944 1.00 84.38 293 GLU A N 1
ATOM 2307 C CA . GLU A 1 293 ? -9.946 3.165 -20.951 1.00 84.38 293 GLU A CA 1
ATOM 2308 C C . GLU A 1 293 ? -8.535 2.756 -20.504 1.00 84.38 293 GLU A C 1
ATOM 2310 O O . GLU A 1 293 ? -7.874 1.965 -21.179 1.00 84.38 293 GLU A O 1
ATOM 2315 N N . HIS A 1 294 ? -8.106 3.203 -19.320 1.00 81.94 294 HIS A N 1
ATOM 2316 C CA . HIS A 1 294 ? -6.793 2.860 -18.769 1.00 81.94 294 HIS A CA 1
ATOM 2317 C C . HIS A 1 294 ? -6.641 1.358 -18.484 1.00 81.94 294 HIS A C 1
ATOM 2319 O O . HIS A 1 294 ? -5.573 0.784 -18.690 1.00 81.94 294 HIS A O 1
ATOM 2325 N N . PHE A 1 295 ? -7.709 0.701 -18.030 1.00 81.31 295 PHE A N 1
ATOM 2326 C CA . PHE A 1 295 ? -7.713 -0.728 -17.737 1.00 81.31 295 PHE A CA 1
ATOM 2327 C C . PHE A 1 295 ? -7.623 -1.554 -19.018 1.00 81.31 295 PHE A C 1
ATOM 2329 O O . PHE A 1 295 ? -6.884 -2.532 -19.069 1.00 81.31 295 PHE A O 1
ATOM 2336 N N . THR A 1 296 ? -8.327 -1.142 -20.072 1.00 79.25 296 THR A N 1
ATOM 2337 C CA . THR A 1 296 ? -8.224 -1.774 -21.393 1.00 79.25 296 THR A CA 1
ATOM 2338 C C . THR A 1 296 ? -6.821 -1.587 -21.959 1.00 79.25 296 THR A C 1
ATOM 2340 O O . THR A 1 296 ? -6.217 -2.568 -22.377 1.00 79.25 296 THR A O 1
ATOM 2343 N N . ALA A 1 297 ? -6.251 -0.380 -21.862 1.00 82.44 297 ALA A N 1
ATOM 2344 C CA . ALA A 1 297 ? -4.869 -0.122 -22.268 1.00 82.44 297 ALA A CA 1
ATOM 2345 C C . ALA A 1 297 ? -3.862 -1.003 -21.504 1.00 82.44 297 ALA A C 1
ATOM 2347 O O . ALA A 1 297 ? -2.940 -1.554 -22.102 1.00 82.44 297 ALA A O 1
ATOM 2348 N N . MET A 1 298 ? -4.070 -1.200 -20.196 1.00 83.12 298 MET A N 1
ATOM 2349 C CA . MET A 1 298 ? -3.282 -2.134 -19.389 1.00 83.12 298 MET A CA 1
ATOM 2350 C C . MET A 1 298 ? -3.444 -3.586 -19.873 1.00 83.12 298 MET A C 1
ATOM 2352 O O . MET A 1 298 ? -2.458 -4.311 -19.960 1.00 83.12 298 MET A O 1
ATOM 2356 N N . LEU A 1 299 ? -4.664 -4.039 -20.180 1.00 75.44 299 LEU A N 1
ATOM 2357 C CA . LEU A 1 299 ? -4.925 -5.412 -20.635 1.00 75.44 299 LEU A CA 1
ATOM 2358 C C . LEU A 1 299 ? -4.418 -5.704 -22.051 1.00 75.44 299 LEU A C 1
ATOM 2360 O O . LEU A 1 299 ? -4.034 -6.840 -22.334 1.00 75.44 299 LEU A O 1
ATOM 2364 N N . ASP A 1 300 ? -4.410 -4.699 -22.924 1.00 76.31 300 ASP A N 1
ATOM 2365 C CA . ASP A 1 300 ? -3.887 -4.799 -24.289 1.00 76.31 300 ASP A CA 1
ATOM 2366 C C . ASP A 1 300 ? -2.361 -4.948 -24.324 1.00 76.31 300 ASP A C 1
ATOM 2368 O O . ASP A 1 300 ? -1.782 -5.238 -25.378 1.00 76.31 300 ASP A O 1
ATOM 2372 N N . TYR A 1 301 ? -1.703 -4.827 -23.167 1.00 70.12 301 TYR A N 1
ATOM 2373 C CA . TYR A 1 301 ? -0.290 -5.110 -23.015 1.00 70.12 301 TYR A CA 1
ATOM 2374 C C . TYR A 1 301 ? 0.018 -6.589 -23.296 1.00 70.12 301 TYR A C 1
ATOM 2376 O O . TYR A 1 301 ? -0.180 -7.491 -22.474 1.00 70.12 301 TYR A O 1
ATOM 2384 N N . LYS A 1 302 ? 0.548 -6.843 -24.494 1.00 59.25 302 LYS A N 1
ATOM 2385 C CA . LYS A 1 302 ? 1.007 -8.160 -24.935 1.00 59.25 302 LYS A CA 1
ATOM 2386 C C . LYS A 1 302 ? 2.478 -8.329 -24.581 1.00 59.25 302 LYS A C 1
ATOM 2388 O O . LYS A 1 302 ? 3.338 -8.015 -25.388 1.00 59.25 302 LYS A O 1
ATOM 2393 N N . HIS A 1 303 ? 2.710 -8.908 -23.407 1.00 54.44 303 HIS A N 1
ATOM 2394 C CA . HIS A 1 303 ? 3.983 -9.478 -22.966 1.00 54.44 303 HIS A CA 1
ATOM 2395 C C . HIS A 1 303 ? 5.108 -8.480 -22.650 1.00 54.44 303 HIS A C 1
ATOM 2397 O O . HIS A 1 303 ? 5.398 -7.536 -23.377 1.00 54.44 303 HIS A O 1
ATOM 2403 N N . TYR A 1 304 ? 5.811 -8.761 -21.555 1.00 62.03 304 TYR A N 1
ATOM 2404 C CA . TYR A 1 304 ? 7.178 -8.294 -21.370 1.00 62.03 304 TYR A CA 1
ATOM 2405 C C . TYR A 1 304 ? 8.080 -9.103 -22.304 1.00 62.03 304 TYR A C 1
ATOM 2407 O O . TYR A 1 304 ? 8.383 -10.265 -22.028 1.00 62.03 304 TYR A O 1
ATOM 2415 N N . ASP A 1 305 ? 8.499 -8.497 -23.415 1.00 53.34 305 ASP A N 1
ATOM 2416 C CA . ASP A 1 305 ? 9.407 -9.132 -24.384 1.00 53.34 305 ASP A CA 1
ATOM 2417 C C . ASP A 1 305 ? 10.758 -9.508 -23.759 1.00 53.34 305 ASP A C 1
ATOM 2419 O O . ASP A 1 305 ? 11.500 -10.334 -24.293 1.00 53.34 305 ASP A O 1
ATOM 2423 N N . TYR A 1 306 ? 11.105 -8.877 -22.634 1.00 55.78 306 TYR A N 1
ATOM 2424 C CA . TYR A 1 306 ? 12.454 -8.919 -22.110 1.00 55.78 306 TYR A CA 1
ATOM 2425 C C . TYR A 1 306 ? 12.491 -8.755 -20.590 1.00 55.78 306 TYR A C 1
ATOM 2427 O O . TYR A 1 306 ? 12.832 -7.703 -20.067 1.00 55.78 306 TYR A O 1
ATOM 2435 N N . MET A 1 307 ? 12.171 -9.822 -19.860 1.00 56.88 307 MET A N 1
ATOM 2436 C CA . MET A 1 307 ? 12.586 -9.918 -18.459 1.00 56.88 307 MET A CA 1
ATOM 2437 C C . MET A 1 307 ? 13.970 -10.539 -18.415 1.00 56.88 307 MET A C 1
ATOM 2439 O O . MET A 1 307 ? 14.126 -11.746 -18.631 1.00 56.88 307 MET A O 1
ATOM 2443 N N . ARG A 1 308 ? 14.992 -9.717 -18.152 1.00 54.47 308 ARG A N 1
ATOM 2444 C CA . ARG A 1 308 ? 16.334 -10.240 -17.904 1.00 54.47 308 ARG A CA 1
ATOM 2445 C C . ARG A 1 308 ? 16.266 -11.115 -16.662 1.00 54.47 308 ARG A C 1
ATOM 2447 O O . ARG A 1 308 ? 16.067 -10.635 -15.552 1.00 54.47 308 ARG A O 1
ATOM 2454 N N . THR A 1 309 ? 16.486 -12.417 -16.824 1.00 49.62 309 THR A N 1
ATOM 2455 C CA . THR A 1 309 ? 16.887 -13.238 -15.684 1.00 49.62 309 THR A CA 1
ATOM 2456 C C . THR A 1 309 ? 18.256 -12.728 -15.279 1.00 49.62 309 THR A C 1
ATOM 2458 O O . THR A 1 309 ? 19.225 -13.065 -15.950 1.00 49.62 309 THR A O 1
ATOM 2461 N N . VAL A 1 310 ? 18.331 -11.869 -14.261 1.00 45.16 310 VAL A N 1
ATOM 2462 C CA . VAL A 1 310 ? 19.593 -11.294 -13.785 1.00 45.16 310 VAL A CA 1
ATOM 2463 C C . VAL A 1 310 ? 20.608 -12.435 -13.619 1.00 45.16 310 VAL A C 1
ATOM 2465 O O . VAL A 1 310 ? 20.445 -13.268 -12.719 1.00 45.16 310 VAL A O 1
ATOM 2468 N N . PRO A 1 311 ? 21.626 -12.558 -14.494 1.00 43.66 311 PRO A N 1
ATOM 2469 C CA . PRO A 1 311 ? 22.640 -13.573 -14.326 1.00 43.66 311 PRO A CA 1
ATOM 2470 C C . PRO A 1 311 ? 23.572 -13.028 -13.255 1.00 43.66 311 PRO A C 1
ATOM 2472 O O . PRO A 1 311 ? 24.422 -12.178 -13.509 1.00 43.66 311 PRO A O 1
ATOM 2475 N N . PHE A 1 312 ? 23.383 -13.466 -12.014 1.00 44.16 312 PHE A N 1
ATOM 2476 C CA . PHE A 1 312 ? 24.244 -13.061 -10.910 1.00 44.16 312 PHE A CA 1
ATOM 2477 C C . PHE A 1 312 ? 25.611 -13.754 -11.071 1.00 44.16 312 PHE A C 1
ATOM 2479 O O . PHE A 1 312 ? 25.865 -14.827 -10.525 1.00 44.16 312 PHE A O 1
ATOM 2486 N N . ILE A 1 313 ? 26.496 -13.167 -11.884 1.00 42.16 313 ILE A N 1
ATOM 2487 C CA . ILE A 1 313 ? 27.800 -13.738 -12.264 1.00 42.16 313 ILE A CA 1
ATOM 2488 C C . ILE A 1 313 ? 28.710 -14.078 -11.057 1.00 42.16 313 ILE A C 1
ATOM 2490 O O . ILE A 1 313 ? 29.410 -15.088 -11.148 1.00 42.16 313 ILE A O 1
ATOM 2494 N N . PRO A 1 314 ? 28.680 -13.402 -9.885 1.00 43.25 314 PRO A N 1
ATOM 2495 C CA . PRO A 1 314 ? 29.464 -13.873 -8.737 1.00 43.25 314 PRO A CA 1
ATOM 2496 C C . PRO A 1 314 ? 28.928 -15.181 -8.119 1.00 43.25 314 PRO A C 1
ATOM 2498 O O . PRO A 1 314 ? 29.694 -15.948 -7.537 1.00 43.25 314 PRO A O 1
ATOM 2501 N N . LEU A 1 315 ? 27.632 -15.482 -8.276 1.00 44.53 315 LEU A N 1
ATOM 2502 C CA . LEU A 1 315 ? 26.994 -16.691 -7.738 1.00 44.53 315 LEU A CA 1
ATOM 2503 C C . LEU A 1 315 ? 27.033 -17.880 -8.697 1.00 44.53 315 LEU A C 1
ATOM 2505 O O . LEU A 1 315 ? 26.835 -19.003 -8.247 1.00 44.53 315 LEU A O 1
ATOM 2509 N N . GLY A 1 316 ? 27.358 -17.687 -9.979 1.00 44.00 316 GLY A N 1
ATOM 2510 C CA . GLY A 1 316 ? 27.646 -18.805 -10.886 1.00 44.00 316 GLY A CA 1
ATOM 2511 C C . GLY A 1 316 ? 28.753 -19.711 -10.334 1.00 44.00 316 GLY A C 1
ATOM 2512 O O . GLY A 1 316 ? 28.670 -20.932 -10.438 1.00 44.00 316 GLY A O 1
ATOM 2513 N N . ILE A 1 317 ? 29.729 -19.128 -9.630 1.00 45.03 317 ILE A N 1
ATOM 2514 C CA . ILE A 1 317 ? 30.769 -19.874 -8.917 1.00 45.03 317 ILE A CA 1
ATOM 2515 C C . ILE A 1 317 ? 30.184 -20.540 -7.661 1.00 45.03 317 ILE A C 1
ATOM 2517 O O . ILE A 1 317 ? 30.394 -21.727 -7.448 1.00 45.03 317 ILE A O 1
ATOM 2521 N N . GLN A 1 318 ? 29.385 -19.849 -6.850 1.00 39.84 318 GLN A N 1
ATOM 2522 C CA . GLN A 1 318 ? 28.867 -20.423 -5.599 1.00 39.84 318 GLN A CA 1
ATOM 2523 C C . GLN A 1 318 ? 27.805 -21.520 -5.820 1.00 39.84 318 GLN A C 1
ATOM 2525 O O . GLN A 1 318 ? 27.814 -22.534 -5.126 1.00 39.84 318 GLN A O 1
ATOM 2530 N N . ALA A 1 319 ? 26.941 -21.375 -6.826 1.00 41.47 319 ALA A N 1
ATOM 2531 C CA . ALA A 1 319 ? 25.979 -22.388 -7.254 1.00 41.47 319 ALA A CA 1
ATOM 2532 C C . ALA A 1 319 ? 26.674 -23.590 -7.913 1.00 41.47 319 ALA A C 1
ATOM 2534 O O . ALA A 1 319 ? 26.299 -24.731 -7.647 1.00 41.47 319 ALA A O 1
ATOM 2535 N N . TYR A 1 320 ? 27.735 -23.361 -8.697 1.00 42.44 320 TYR A N 1
ATOM 2536 C CA . TYR A 1 320 ? 28.585 -24.436 -9.214 1.00 42.44 320 TYR A CA 1
ATOM 2537 C C . TYR A 1 320 ? 29.216 -25.250 -8.071 1.00 42.44 320 TYR A C 1
ATOM 2539 O O . TYR A 1 320 ? 29.160 -26.479 -8.089 1.00 42.44 320 TYR A O 1
ATOM 2547 N N . TRP A 1 321 ? 29.714 -24.591 -7.021 1.00 42.69 321 TRP A N 1
ATOM 2548 C CA . TRP A 1 321 ? 30.284 -25.268 -5.851 1.00 42.69 321 TRP A CA 1
ATOM 2549 C C . TRP A 1 321 ? 29.224 -25.981 -4.992 1.00 42.69 321 TRP A C 1
ATOM 2551 O O . TRP A 1 321 ? 29.401 -27.152 -4.658 1.00 42.69 321 TRP A O 1
ATOM 2561 N N . ALA A 1 322 ? 28.078 -25.349 -4.724 1.00 43.38 322 ALA A N 1
ATOM 2562 C CA . ALA A 1 322 ? 26.981 -25.960 -3.967 1.00 43.38 322 ALA A CA 1
ATOM 2563 C C . ALA A 1 322 ? 26.327 -27.150 -4.702 1.00 43.38 322 ALA A C 1
ATOM 2565 O O . ALA A 1 322 ? 25.874 -28.102 -4.064 1.00 43.38 322 ALA A O 1
ATOM 2566 N N . SER A 1 323 ? 26.302 -27.127 -6.040 1.00 43.88 323 SER A N 1
ATOM 2567 C CA . SER A 1 323 ? 25.806 -28.242 -6.862 1.00 43.88 323 SER A CA 1
ATOM 2568 C C . SER A 1 323 ? 26.719 -29.471 -6.791 1.00 43.88 323 SER A C 1
ATOM 2570 O O . SER A 1 323 ? 26.230 -30.602 -6.747 1.00 43.88 323 SER A O 1
ATOM 2572 N N . LYS A 1 324 ? 28.038 -29.253 -6.673 1.00 39.69 324 LYS A N 1
ATOM 2573 C CA . LYS A 1 324 ? 29.034 -30.317 -6.500 1.00 39.69 324 LYS A CA 1
ATOM 2574 C C . LYS A 1 324 ? 28.935 -31.006 -5.140 1.00 39.69 324 LYS A C 1
ATOM 2576 O O . LYS A 1 324 ? 29.121 -32.215 -5.071 1.00 39.69 324 LYS A O 1
ATOM 2581 N N . GLU A 1 325 ? 28.616 -30.267 -4.079 1.00 44.41 325 GLU A N 1
ATOM 2582 C CA . GLU A 1 325 ? 28.490 -30.830 -2.726 1.00 44.41 325 GLU A CA 1
ATOM 2583 C C . GLU A 1 325 ? 27.162 -31.563 -2.482 1.00 44.41 325 GLU A C 1
ATOM 2585 O O . GLU A 1 325 ? 27.083 -32.404 -1.590 1.00 44.41 325 GLU A O 1
ATOM 2590 N N . ARG A 1 326 ? 26.114 -31.282 -3.271 1.00 41.66 326 ARG A N 1
ATOM 2591 C CA . ARG A 1 326 ? 24.772 -31.872 -3.084 1.00 41.66 326 ARG A CA 1
ATOM 2592 C C . ARG A 1 326 ? 24.321 -32.826 -4.192 1.00 41.66 326 ARG A C 1
ATOM 2594 O O . ARG A 1 326 ? 23.167 -33.242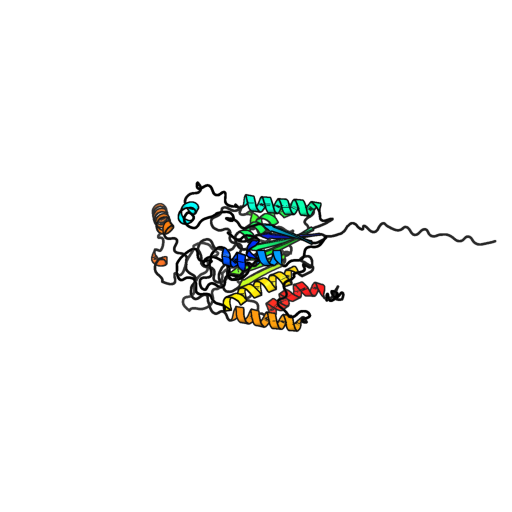 -4.184 1.00 41.66 326 ARG A O 1
ATOM 2601 N N . GLY A 1 327 ? 25.192 -33.170 -5.142 1.00 33.44 327 GLY A N 1
ATOM 2602 C CA . GLY A 1 327 ? 24.879 -34.129 -6.213 1.00 33.44 327 GLY A CA 1
ATOM 2603 C C . GLY A 1 327 ? 23.745 -33.696 -7.154 1.00 33.44 327 GLY A C 1
ATOM 2604 O O . GLY A 1 327 ? 23.164 -34.533 -7.839 1.00 33.44 327 GLY A O 1
ATOM 2605 N N . GLY A 1 328 ? 23.405 -32.404 -7.186 1.00 36.56 328 GLY A N 1
ATOM 2606 C CA . GLY A 1 328 ? 22.339 -31.871 -8.030 1.00 36.56 328 GLY A CA 1
ATOM 2607 C C . GLY A 1 328 ? 22.893 -31.390 -9.366 1.00 36.56 328 GLY A C 1
ATOM 2608 O O . GLY A 1 328 ? 23.732 -30.495 -9.401 1.00 36.56 328 GLY A O 1
ATOM 2609 N N . THR A 1 329 ? 22.410 -31.940 -10.478 1.00 34.84 329 THR A N 1
ATOM 2610 C CA . THR A 1 329 ? 22.696 -31.438 -11.828 1.00 34.84 329 THR A CA 1
ATOM 2611 C C . THR A 1 329 ? 22.034 -30.071 -12.028 1.00 34.84 329 THR A C 1
ATOM 2613 O O . THR A 1 329 ? 20.891 -29.981 -12.474 1.00 34.84 329 THR A O 1
ATOM 2616 N N . GLY A 1 330 ? 22.731 -28.993 -11.666 1.00 36.53 330 GLY A N 1
ATOM 2617 C CA . GLY A 1 330 ? 22.324 -27.630 -12.004 1.00 36.53 330 GLY A CA 1
ATOM 2618 C C . GLY A 1 330 ? 22.407 -27.419 -13.516 1.00 36.53 330 GLY A C 1
ATOM 2619 O O . GLY A 1 330 ? 23.460 -27.615 -14.120 1.00 36.53 330 GLY A O 1
ATOM 2620 N N . CYS A 1 331 ? 21.290 -27.054 -14.144 1.00 32.56 331 CYS A N 1
ATOM 2621 C CA . CYS A 1 331 ? 21.228 -26.806 -15.580 1.00 32.56 331 CYS A CA 1
ATOM 2622 C C . CYS A 1 331 ? 21.977 -25.502 -15.915 1.00 32.56 331 CYS A C 1
ATOM 2624 O O . CYS A 1 331 ? 21.468 -24.408 -15.687 1.00 32.56 3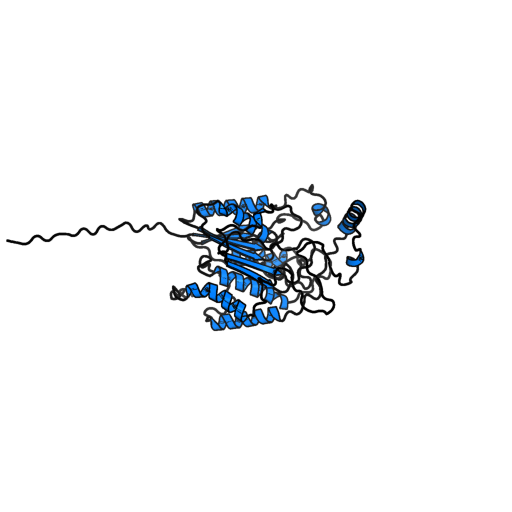31 CYS A O 1
ATOM 2626 N N . LEU A 1 332 ? 23.183 -25.618 -16.479 1.00 33.75 332 LEU A N 1
ATOM 2627 C CA . LEU A 1 332 ? 24.046 -24.501 -16.905 1.00 33.75 332 LEU A CA 1
ATOM 2628 C C . LEU A 1 332 ? 23.495 -23.708 -18.114 1.00 33.75 332 LEU A C 1
ATOM 2630 O O . LEU A 1 332 ? 24.158 -22.817 -18.643 1.00 33.75 332 LEU A O 1
ATOM 2634 N N . ARG A 1 333 ? 22.296 -24.054 -18.598 1.00 32.09 333 ARG A N 1
ATOM 2635 C CA . ARG A 1 333 ? 21.714 -23.529 -19.842 1.00 32.09 333 ARG A CA 1
ATOM 2636 C C . ARG A 1 333 ? 21.023 -22.171 -19.677 1.00 32.09 333 ARG A C 1
ATOM 2638 O O . ARG A 1 333 ? 20.733 -21.531 -20.674 1.00 32.09 333 ARG A O 1
ATOM 2645 N N . CYS A 1 334 ? 20.822 -21.702 -18.444 1.00 35.69 334 CYS A N 1
ATOM 2646 C CA . CYS A 1 334 ? 20.211 -20.396 -18.162 1.00 35.69 334 CYS A CA 1
ATOM 2647 C C . CYS A 1 334 ? 21.156 -19.200 -18.395 1.00 35.69 334 CYS A C 1
ATOM 2649 O O . CYS A 1 334 ? 20.714 -18.060 -18.357 1.00 35.69 334 CYS A O 1
ATOM 2651 N N . THR A 1 335 ? 22.453 -19.437 -18.611 1.00 35.28 335 THR A N 1
ATOM 2652 C CA . THR A 1 335 ? 23.471 -18.379 -18.761 1.00 35.28 335 THR A CA 1
ATOM 2653 C C . THR A 1 335 ? 23.656 -17.872 -20.194 1.00 35.28 335 THR A C 1
ATOM 2655 O O . THR A 1 335 ? 24.430 -16.946 -20.408 1.00 35.28 335 THR A O 1
ATOM 2658 N N . LEU A 1 336 ? 22.980 -18.463 -21.182 1.00 32.34 336 LEU A N 1
ATOM 2659 C CA . LEU A 1 336 ? 23.183 -18.154 -22.599 1.00 32.34 336 LEU A CA 1
ATOM 2660 C C . LEU A 1 336 ? 21.840 -18.016 -23.320 1.00 32.34 336 LEU A C 1
ATOM 2662 O O . LEU A 1 336 ? 21.450 -18.929 -24.031 1.00 32.34 336 LEU A O 1
ATOM 2666 N N . GLY A 1 337 ? 21.148 -16.892 -23.113 1.00 33.47 337 GLY A N 1
ATOM 2667 C CA . GLY A 1 337 ? 20.215 -16.276 -24.075 1.00 33.47 337 GLY A CA 1
ATOM 2668 C C . GLY A 1 337 ? 18.976 -17.048 -24.556 1.00 33.47 337 GLY A C 1
ATOM 2669 O O . GLY A 1 337 ? 18.117 -16.431 -25.176 1.00 33.47 337 GLY A O 1
ATOM 2670 N N . ASP A 1 338 ? 18.834 -18.337 -24.268 1.00 31.38 338 ASP A N 1
ATOM 2671 C CA . ASP A 1 338 ? 17.676 -19.133 -24.656 1.00 31.38 338 ASP A CA 1
ATOM 2672 C C . ASP A 1 338 ? 16.640 -19.125 -23.529 1.00 31.38 338 ASP A C 1
ATOM 2674 O O . ASP A 1 338 ? 16.972 -19.346 -22.362 1.00 31.38 338 ASP A O 1
ATOM 2678 N N . MET A 1 339 ? 15.375 -18.885 -23.897 1.00 37.06 339 MET A N 1
ATOM 2679 C CA . MET A 1 339 ? 14.196 -18.934 -23.026 1.00 37.06 339 MET A CA 1
ATOM 2680 C C . MET A 1 339 ? 14.176 -20.237 -22.213 1.00 37.06 339 MET A C 1
ATOM 2682 O O . MET A 1 339 ? 13.715 -21.283 -22.672 1.00 37.06 339 MET A O 1
ATOM 2686 N N . ALA A 1 340 ? 14.715 -20.189 -20.998 1.00 35.12 340 ALA A N 1
ATOM 2687 C CA . ALA A 1 340 ? 14.772 -21.338 -20.119 1.00 35.12 340 ALA A CA 1
ATOM 2688 C C . ALA A 1 340 ? 13.396 -21.563 -19.479 1.00 35.12 340 ALA A C 1
ATOM 2690 O O . ALA A 1 340 ? 12.921 -20.758 -18.677 1.00 35.12 340 ALA A O 1
ATOM 2691 N N . GLU A 1 341 ? 12.782 -22.703 -19.795 1.00 37.16 341 GLU A N 1
ATOM 2692 C CA . GLU A 1 341 ? 11.677 -23.286 -19.035 1.00 37.16 341 GLU A CA 1
ATOM 2693 C C . GLU A 1 341 ? 12.193 -23.608 -17.615 1.00 37.16 341 GLU A C 1
ATOM 2695 O O . GLU A 1 341 ? 12.796 -24.654 -17.363 1.00 37.16 341 GLU A O 1
ATOM 2700 N N . LYS A 1 342 ? 12.042 -22.665 -16.674 1.00 38.34 342 LYS A N 1
ATOM 2701 C CA . LYS A 1 342 ? 12.393 -22.862 -15.259 1.00 38.34 342 LYS A CA 1
ATOM 2702 C C . LYS A 1 342 ? 11.452 -23.912 -14.655 1.00 38.34 342 LYS A C 1
ATOM 2704 O O . LYS A 1 342 ? 10.315 -23.602 -14.327 1.00 38.34 342 LYS A O 1
ATOM 2709 N N . ARG A 1 343 ? 11.943 -25.135 -14.433 1.00 30.14 343 ARG A N 1
ATOM 2710 C CA . ARG A 1 343 ? 11.307 -26.117 -13.537 1.00 30.14 343 ARG A CA 1
ATOM 2711 C C . ARG A 1 343 ? 11.947 -26.028 -12.156 1.00 30.14 343 ARG A C 1
ATOM 2713 O O . ARG A 1 343 ? 13.074 -26.482 -11.971 1.00 30.14 343 ARG A O 1
ATOM 2720 N N . TYR A 1 344 ? 11.237 -25.450 -11.191 1.00 34.03 344 TYR A N 1
ATOM 2721 C CA . TYR A 1 344 ? 11.596 -25.540 -9.774 1.00 34.03 344 TYR A CA 1
ATOM 2722 C C . TYR A 1 344 ? 10.668 -26.529 -9.066 1.00 34.03 344 TYR A C 1
ATOM 2724 O O . TYR A 1 344 ? 9.455 -26.454 -9.206 1.00 34.03 344 TYR A O 1
ATOM 2732 N N . ASN A 1 345 ? 11.249 -27.413 -8.250 1.00 29.27 345 ASN A N 1
ATOM 2733 C CA . ASN A 1 345 ? 10.565 -28.402 -7.399 1.00 29.27 345 ASN A CA 1
ATOM 2734 C C . ASN A 1 345 ? 9.766 -27.789 -6.226 1.00 29.27 345 ASN A C 1
ATOM 2736 O O . ASN A 1 345 ? 9.513 -28.462 -5.229 1.00 29.27 345 ASN A O 1
ATOM 2740 N N . ASN A 1 346 ? 9.382 -26.514 -6.306 1.00 30.03 346 ASN A N 1
ATOM 2741 C CA . ASN A 1 346 ? 8.474 -25.919 -5.337 1.00 30.03 346 ASN A CA 1
ATOM 2742 C C . ASN A 1 346 ? 7.052 -26.115 -5.875 1.00 30.03 346 ASN A C 1
ATOM 2744 O O . ASN A 1 346 ? 6.787 -25.740 -7.014 1.00 30.03 346 ASN A O 1
ATOM 2748 N N . GLN A 1 347 ? 6.135 -26.681 -5.084 1.00 28.47 347 GLN A N 1
ATOM 2749 C CA . GLN A 1 347 ? 4.746 -26.991 -5.486 1.00 28.47 347 GLN A CA 1
ATOM 2750 C C . GLN A 1 347 ? 3.909 -25.764 -5.924 1.00 28.47 347 GLN A C 1
ATOM 2752 O O . GLN A 1 347 ? 2.711 -25.886 -6.143 1.00 28.47 347 GLN A O 1
ATOM 2757 N N . ARG A 1 348 ? 4.522 -24.580 -6.050 1.00 34.62 348 ARG A N 1
ATOM 2758 C CA . ARG A 1 348 ? 3.898 -23.310 -6.439 1.00 34.62 348 ARG A CA 1
ATOM 2759 C C . ARG A 1 348 ? 4.596 -22.609 -7.618 1.00 34.62 348 ARG A C 1
ATOM 2761 O O . ARG A 1 348 ? 4.348 -21.431 -7.846 1.00 34.62 348 ARG A O 1
ATOM 2768 N N . CYS A 1 349 ? 5.443 -23.306 -8.384 1.00 31.78 349 CYS A N 1
ATOM 2769 C CA . CYS A 1 349 ? 6.097 -22.752 -9.577 1.00 31.78 349 CYS A CA 1
ATOM 2770 C C . CYS A 1 349 ? 5.591 -23.403 -10.879 1.00 31.78 349 CYS A C 1
ATOM 2772 O O . CYS A 1 349 ? 6.003 -24.497 -11.244 1.00 31.78 349 CYS A O 1
ATOM 2774 N N . VAL A 1 350 ? 4.685 -22.685 -11.545 1.00 35.69 350 VAL A N 1
ATOM 2775 C CA . VAL A 1 350 ? 4.574 -22.421 -12.993 1.00 35.69 350 VAL A CA 1
ATOM 2776 C C . VAL A 1 350 ? 5.311 -23.359 -13.977 1.00 35.69 350 VAL A C 1
ATOM 2778 O O . VAL A 1 350 ? 6.540 -23.386 -14.022 1.00 35.69 350 VAL A O 1
ATOM 2781 N N . TYR A 1 351 ? 4.550 -23.989 -14.883 1.00 30.12 351 TYR A N 1
ATOM 2782 C CA . TYR A 1 351 ? 5.037 -24.622 -16.121 1.00 30.12 351 TYR A CA 1
ATOM 2783 C C . TYR A 1 351 ? 4.774 -23.713 -17.334 1.00 30.12 351 TYR A C 1
ATOM 2785 O O . TYR A 1 351 ? 3.758 -23.022 -17.376 1.00 30.12 351 TYR A O 1
ATOM 2793 N N . TRP A 1 352 ? 5.645 -23.746 -18.349 1.00 32.25 352 TRP A N 1
ATOM 2794 C CA . TRP A 1 352 ? 5.315 -23.216 -19.679 1.00 32.25 352 TRP A CA 1
ATOM 2795 C C . TRP A 1 352 ? 4.754 -24.332 -20.562 1.00 32.25 352 TRP A C 1
ATOM 2797 O O . TRP A 1 352 ? 5.323 -25.424 -20.614 1.00 32.25 352 TRP A O 1
ATOM 2807 N N . MET A 1 353 ? 3.679 -24.045 -21.301 1.00 32.25 353 MET A N 1
ATOM 2808 C CA . MET A 1 353 ? 3.275 -24.865 -22.442 1.00 32.25 353 MET A CA 1
ATOM 2809 C C . MET A 1 353 ? 3.988 -24.388 -23.713 1.00 32.25 353 MET A C 1
ATOM 2811 O O . MET A 1 353 ? 4.259 -23.203 -23.910 1.00 32.25 353 MET A O 1
ATOM 2815 N N . LYS A 1 354 ? 4.338 -25.353 -24.566 1.00 30.89 354 LYS A N 1
ATOM 2816 C CA . LYS A 1 354 ? 5.217 -25.221 -25.741 1.00 30.89 354 LYS A CA 1
ATOM 2817 C C . LYS A 1 354 ? 4.613 -24.399 -26.896 1.00 30.89 354 LYS A C 1
ATOM 2819 O O . LYS A 1 354 ? 5.229 -24.292 -27.951 1.00 30.89 354 LYS A O 1
ATOM 2824 N N . ASP A 1 355 ? 3.409 -23.863 -26.727 1.00 31.66 355 ASP A N 1
ATOM 2825 C CA . ASP A 1 355 ? 2.556 -23.284 -27.768 1.00 31.66 355 ASP A CA 1
ATOM 2826 C C . ASP A 1 355 ? 2.294 -21.773 -27.609 1.00 31.66 355 ASP A C 1
ATOM 2828 O O . ASP A 1 355 ? 1.455 -21.218 -28.317 1.00 31.66 355 ASP A O 1
ATOM 2832 N N . GLY A 1 356 ? 3.030 -21.079 -26.732 1.00 31.86 356 GLY A N 1
ATOM 2833 C CA . GLY A 1 356 ? 3.010 -19.610 -26.659 1.00 31.86 356 GLY A CA 1
ATOM 2834 C C . GLY A 1 356 ? 1.700 -19.014 -26.132 1.00 31.86 356 GLY A C 1
ATOM 2835 O O . GLY A 1 356 ? 1.442 -17.827 -26.324 1.00 31.86 356 GLY A O 1
ATOM 2836 N N . LYS A 1 357 ? 0.862 -19.818 -25.467 1.00 32.47 357 LYS A N 1
ATOM 2837 C CA . LYS A 1 357 ? -0.354 -19.350 -24.796 1.00 32.47 357 LYS A CA 1
ATOM 2838 C C . LYS A 1 357 ? -0.128 -19.135 -23.298 1.00 32.47 357 LYS A C 1
ATOM 2840 O O . LYS A 1 357 ? 0.736 -19.745 -22.676 1.00 32.47 357 LYS A O 1
ATOM 2845 N N . ARG A 1 358 ? -0.909 -18.182 -22.782 1.00 38.44 358 ARG A N 1
ATOM 2846 C CA . ARG A 1 358 ? -0.890 -17.566 -21.447 1.00 38.44 358 ARG A CA 1
ATOM 2847 C C . ARG A 1 358 ? -0.665 -18.571 -20.309 1.00 38.44 358 ARG A C 1
ATOM 2849 O O . ARG A 1 358 ? -1.240 -19.649 -20.284 1.00 38.44 358 ARG A O 1
ATOM 2856 N N . LEU A 1 359 ? 0.148 -18.141 -19.351 1.00 37.62 359 LEU A N 1
ATOM 2857 C CA . LEU A 1 359 ? 0.565 -18.887 -18.173 1.00 37.62 359 LEU A CA 1
ATOM 2858 C C . LEU A 1 359 ? -0.561 -18.992 -17.120 1.00 37.62 359 LEU A C 1
ATOM 2860 O O . LEU A 1 359 ? -0.966 -17.974 -16.539 1.00 37.62 359 LEU A O 1
ATOM 2864 N N . GLU A 1 360 ? -1.025 -20.212 -16.844 1.00 33.22 360 GLU A N 1
ATOM 2865 C CA . GLU A 1 360 ? -1.880 -20.538 -15.694 1.00 33.22 360 GLU A CA 1
ATOM 2866 C C . GLU A 1 360 ? -0.999 -20.840 -14.469 1.00 33.22 360 GLU A C 1
ATOM 2868 O O . GLU A 1 360 ? -0.077 -21.658 -14.519 1.00 33.22 360 GLU A O 1
ATOM 2873 N N . ILE A 1 361 ? -1.224 -20.109 -13.373 1.00 36.78 361 ILE A N 1
ATOM 2874 C CA . ILE A 1 361 ? -0.559 -20.366 -12.092 1.00 36.78 361 ILE A CA 1
ATOM 2875 C C . ILE A 1 361 ? -1.401 -21.413 -11.368 1.00 36.78 361 ILE A C 1
ATOM 2877 O O . ILE A 1 361 ? -2.471 -21.087 -10.852 1.00 36.78 361 ILE A O 1
ATOM 2881 N N . VAL A 1 362 ? -0.896 -22.645 -11.316 1.00 33.28 362 VAL A N 1
ATOM 2882 C CA . VAL A 1 362 ? -1.586 -23.756 -10.653 1.00 33.28 362 VAL A CA 1
ATOM 2883 C C . VAL A 1 362 ? -1.747 -23.481 -9.159 1.00 33.28 362 VAL A C 1
ATOM 2885 O O . VAL A 1 362 ? -0.758 -23.245 -8.460 1.00 33.28 362 VAL A O 1
ATOM 2888 N N . GLY A 1 363 ? -2.997 -23.481 -8.683 1.00 32.84 363 GLY A N 1
ATOM 2889 C CA . GLY A 1 363 ? -3.385 -23.182 -7.296 1.00 32.84 363 GLY A CA 1
ATOM 2890 C C . GLY A 1 363 ? -3.977 -21.785 -7.053 1.00 32.84 363 GLY A C 1
ATOM 2891 O O . GLY A 1 363 ? -4.391 -21.492 -5.932 1.00 32.84 363 GLY A O 1
ATOM 2892 N N . LEU A 1 364 ? -4.037 -20.928 -8.078 1.00 35.47 364 LEU A N 1
ATOM 2893 C CA . LEU A 1 364 ? -4.813 -19.675 -8.066 1.00 35.47 364 LEU A CA 1
ATOM 2894 C C . LEU A 1 364 ? -6.089 -19.761 -8.915 1.00 35.47 364 LEU A C 1
ATOM 2896 O O . LEU A 1 364 ? -6.903 -18.839 -8.870 1.00 35.47 364 LEU A O 1
ATOM 2900 N N . GLU A 1 365 ? -6.272 -20.843 -9.675 1.00 39.16 365 GLU A N 1
ATOM 2901 C CA . GLU A 1 365 ? -7.357 -20.985 -10.656 1.00 39.16 365 GLU A CA 1
ATOM 2902 C C . GLU A 1 365 ? -8.746 -20.977 -10.000 1.00 39.16 365 GLU A C 1
ATOM 2904 O O . GLU A 1 365 ? -9.679 -20.398 -10.549 1.00 39.16 365 GLU A O 1
ATOM 2909 N N . ASP A 1 366 ? -8.858 -21.507 -8.778 1.00 35.56 366 ASP A N 1
ATOM 2910 C CA . ASP A 1 366 ? -10.109 -21.523 -8.005 1.00 35.56 366 ASP A CA 1
ATOM 2911 C C . ASP A 1 366 ? -10.413 -20.183 -7.297 1.00 35.56 366 ASP A C 1
ATOM 2913 O O . ASP A 1 366 ? -11.484 -20.008 -6.708 1.00 35.56 366 ASP A O 1
ATOM 2917 N N . HIS A 1 367 ? -9.479 -19.223 -7.317 1.00 37.56 367 HIS A N 1
ATOM 2918 C CA . HIS A 1 367 ? -9.569 -17.976 -6.542 1.00 37.56 367 HIS A CA 1
ATOM 2919 C C . HIS A 1 367 ? -9.376 -16.691 -7.358 1.00 37.56 367 HIS A C 1
ATOM 2921 O O . HIS A 1 367 ? -9.645 -15.603 -6.843 1.00 37.56 367 HIS A O 1
ATOM 2927 N N . ILE A 1 368 ? -8.917 -16.788 -8.607 1.00 40.00 368 ILE A N 1
ATOM 2928 C CA . ILE A 1 368 ? -8.639 -15.644 -9.477 1.00 40.00 368 ILE A CA 1
ATOM 2929 C C . ILE A 1 368 ? -9.220 -15.931 -10.864 1.00 40.00 368 ILE A C 1
ATOM 2931 O O . ILE A 1 368 ? -8.533 -16.447 -11.745 1.00 40.00 368 ILE A O 1
ATOM 2935 N N . SER A 1 369 ? -10.480 -15.548 -11.088 1.00 42.00 369 SER A N 1
ATOM 2936 C CA . SER A 1 369 ? -10.917 -15.253 -12.454 1.00 42.00 369 SER A CA 1
ATOM 2937 C C . SER A 1 369 ? -10.120 -14.043 -12.944 1.00 42.00 369 SER A C 1
ATOM 2939 O O . SER A 1 369 ? -9.868 -13.121 -12.169 1.00 42.00 369 SER A O 1
ATOM 2941 N N . ALA A 1 370 ? -9.675 -14.041 -14.205 1.00 48.81 370 ALA A N 1
ATOM 2942 C CA . ALA A 1 370 ? -9.176 -12.819 -14.831 1.00 48.81 370 ALA A CA 1
ATOM 2943 C C . ALA A 1 370 ? -10.395 -11.905 -15.008 1.00 48.81 370 ALA A C 1
ATOM 2945 O O . ALA A 1 370 ? -11.178 -12.161 -15.925 1.00 48.81 370 ALA A O 1
ATOM 2946 N N . PRO A 1 371 ? -10.624 -10.928 -14.114 1.00 54.44 371 PRO A N 1
ATOM 2947 C CA . PRO A 1 371 ? -11.869 -10.201 -14.152 1.00 54.44 371 PRO A CA 1
ATOM 2948 C C . PRO A 1 371 ? -11.883 -9.344 -15.412 1.00 54.44 371 PRO A C 1
ATOM 2950 O O . PRO A 1 371 ? -10.844 -8.831 -15.847 1.00 54.44 371 PRO A O 1
ATOM 2953 N N . THR A 1 372 ? -13.055 -9.177 -16.015 1.00 68.19 372 THR A N 1
ATOM 2954 C CA . THR A 1 372 ? -13.211 -8.134 -17.032 1.00 68.19 372 THR A CA 1
ATOM 2955 C C . THR A 1 372 ? -12.988 -6.761 -16.383 1.00 68.19 372 THR A C 1
ATOM 2957 O O . THR A 1 372 ? -13.060 -6.616 -15.156 1.00 68.19 372 THR A O 1
ATOM 2960 N N . GLY A 1 373 ? -12.700 -5.726 -17.178 1.00 62.75 373 GLY A N 1
ATOM 2961 C CA . GLY A 1 373 ? -12.623 -4.365 -16.628 1.00 62.75 373 GLY A CA 1
ATOM 2962 C C . GLY A 1 373 ? -13.920 -3.965 -15.930 1.00 62.75 373 GLY A C 1
ATOM 2963 O O . GLY A 1 373 ? -13.882 -3.347 -14.870 1.00 62.75 373 GLY A O 1
ATOM 2964 N N . GLU A 1 374 ? -15.054 -4.422 -16.462 1.00 68.81 374 GLU A N 1
ATOM 2965 C CA . GLU A 1 374 ? -16.369 -4.197 -15.879 1.00 68.81 374 GLU A CA 1
ATOM 2966 C C . GLU A 1 374 ? -16.552 -4.949 -14.558 1.00 68.81 374 GLU A C 1
ATOM 2968 O O . GLU A 1 374 ? -16.919 -4.324 -13.575 1.00 68.81 374 GLU A O 1
ATOM 2973 N N . GLU A 1 375 ? -16.177 -6.228 -14.464 1.00 71.12 375 GLU A N 1
ATOM 2974 C CA . GLU A 1 375 ? -16.191 -6.962 -13.187 1.00 71.12 375 GLU A CA 1
ATOM 2975 C C . GLU A 1 375 ? -15.264 -6.327 -12.143 1.00 71.12 375 GLU A C 1
ATOM 2977 O O . GLU A 1 375 ? -15.596 -6.268 -10.960 1.00 71.12 375 GLU A O 1
ATOM 2982 N N . THR A 1 376 ? -14.095 -5.844 -12.570 1.00 67.00 376 THR A N 1
ATOM 2983 C CA . THR A 1 376 ? -13.132 -5.160 -11.696 1.00 67.00 376 THR A CA 1
ATOM 2984 C C . THR A 1 376 ? -13.724 -3.858 -11.171 1.00 67.00 376 THR A C 1
ATOM 2986 O O . THR A 1 376 ? -13.665 -3.602 -9.968 1.00 67.00 376 THR A O 1
ATOM 2989 N N . TRP A 1 377 ? -14.319 -3.055 -12.056 1.00 70.06 377 TRP A N 1
ATOM 2990 C CA . TRP A 1 377 ? -14.973 -1.803 -11.702 1.00 70.06 377 TRP A CA 1
ATOM 2991 C C . TRP A 1 377 ? -16.197 -2.030 -10.825 1.00 70.06 377 TRP A C 1
ATOM 2993 O O . TRP A 1 377 ? -16.323 -1.393 -9.788 1.00 70.06 377 TRP A O 1
ATOM 3003 N N . ASP A 1 378 ? -17.079 -2.953 -11.187 1.00 74.81 378 ASP A N 1
ATOM 3004 C CA . ASP A 1 378 ? -18.291 -3.245 -10.432 1.00 74.81 378 ASP A CA 1
ATOM 3005 C C . ASP A 1 378 ? -17.943 -3.823 -9.061 1.00 74.81 378 ASP A C 1
ATOM 3007 O O . ASP A 1 378 ? -18.582 -3.481 -8.071 1.00 74.81 378 ASP A O 1
ATOM 3011 N N . LYS A 1 379 ? -16.876 -4.623 -8.949 1.00 71.88 379 LYS A N 1
ATOM 3012 C CA . LYS A 1 379 ? -16.359 -5.073 -7.654 1.00 71.88 379 LYS A CA 1
ATOM 3013 C C . LYS A 1 379 ? -15.781 -3.913 -6.847 1.00 71.88 379 LYS A C 1
ATOM 3015 O O . LYS A 1 379 ? -16.115 -3.791 -5.669 1.00 71.88 379 LYS A O 1
ATOM 3020 N N . LEU A 1 380 ? -14.979 -3.041 -7.462 1.00 66.25 380 LEU A N 1
ATOM 3021 C CA . LEU A 1 380 ? -14.460 -1.827 -6.824 1.00 66.25 380 LEU A CA 1
ATOM 3022 C C . LEU A 1 380 ? -15.612 -0.941 -6.333 1.00 66.25 380 LEU A C 1
ATOM 3024 O O . LEU A 1 380 ? -15.606 -0.496 -5.191 1.00 66.25 380 LEU A O 1
ATOM 3028 N N . MET A 1 381 ? -16.641 -0.757 -7.157 1.00 70.94 381 MET A N 1
ATOM 3029 C CA . MET A 1 381 ? -17.823 0.019 -6.816 1.00 70.94 381 MET A CA 1
ATOM 3030 C C . MET A 1 381 ? -18.742 -0.704 -5.840 1.00 70.94 381 MET A C 1
ATOM 3032 O O . MET A 1 381 ? -19.397 -0.049 -5.054 1.00 70.94 381 MET A O 1
ATOM 3036 N N . SER A 1 382 ? -18.782 -2.032 -5.788 1.00 68.94 382 SER A N 1
ATOM 3037 C CA . SER A 1 382 ? -19.544 -2.742 -4.752 1.00 68.94 382 SER A CA 1
ATOM 3038 C C . SER A 1 382 ? -18.963 -2.475 -3.360 1.00 68.94 382 SER A C 1
ATOM 3040 O O . SER A 1 382 ? -19.706 -2.346 -2.391 1.00 68.94 382 SER A O 1
ATOM 3042 N N . LEU A 1 383 ? -17.639 -2.287 -3.268 1.00 59.78 383 LEU A N 1
ATOM 3043 C CA . LEU A 1 383 ? -16.973 -1.838 -2.044 1.00 59.78 383 LEU A CA 1
ATOM 3044 C C . LEU A 1 383 ? -17.306 -0.374 -1.709 1.00 59.78 383 LEU A C 1
ATOM 3046 O O . LEU A 1 383 ? -17.224 0.011 -0.543 1.00 59.78 383 LEU A O 1
ATOM 3050 N N . THR A 1 384 ? -17.692 0.434 -2.705 1.00 53.78 384 THR A N 1
ATOM 3051 C CA . THR A 1 384 ? -18.096 1.838 -2.526 1.00 53.78 384 THR A CA 1
ATOM 3052 C C . THR A 1 384 ? -19.617 2.011 -2.383 1.00 53.78 384 THR A C 1
ATOM 3054 O O . THR A 1 384 ? -20.051 2.969 -1.752 1.00 53.78 384 THR A O 1
ATOM 3057 N N . GLN A 1 385 ? -20.460 1.113 -2.899 1.00 43.41 385 GLN A N 1
ATOM 3058 C CA . GLN A 1 385 ? -21.922 1.258 -2.966 1.00 43.41 385 GLN A CA 1
ATOM 3059 C C . GLN A 1 385 ? -22.632 0.974 -1.642 1.00 43.41 385 GLN A C 1
ATOM 3061 O O . GLN A 1 385 ? -23.692 1.557 -1.409 1.00 43.41 385 GLN A O 1
ATOM 3066 N N . ASP A 1 386 ? -21.997 0.249 -0.714 1.00 43.47 386 ASP A N 1
ATOM 3067 C CA . ASP A 1 386 ? -22.396 0.243 0.705 1.00 43.47 386 ASP A CA 1
ATOM 3068 C C . ASP A 1 386 ? -22.453 1.681 1.302 1.00 43.47 386 ASP A C 1
ATOM 3070 O O . ASP A 1 386 ? -23.023 1.899 2.369 1.00 43.47 386 ASP A O 1
ATOM 3074 N N . THR A 1 387 ? -21.917 2.688 0.593 1.00 42.09 387 THR A N 1
ATOM 3075 C CA . THR A 1 387 ? -21.826 4.103 0.995 1.00 42.09 387 THR A CA 1
ATOM 3076 C C . THR A 1 387 ? -22.879 5.027 0.360 1.00 42.09 387 THR A C 1
ATOM 3078 O O . THR A 1 387 ? -23.212 6.066 0.936 1.00 42.09 387 THR A O 1
ATOM 3081 N N . VAL A 1 388 ? -23.425 4.703 -0.822 1.00 35.28 388 VAL A N 1
ATOM 3082 C CA . VAL A 1 388 ? -24.259 5.658 -1.594 1.00 35.28 388 VAL A CA 1
ATOM 3083 C C . VAL A 1 388 ? -25.659 5.830 -0.995 1.00 35.28 388 VAL A C 1
ATOM 3085 O O . VAL A 1 388 ? -26.235 6.912 -1.082 1.00 35.28 388 VAL A O 1
ATOM 3088 N N . ASN A 1 389 ? -26.166 4.834 -0.267 1.00 37.88 389 ASN A N 1
ATOM 3089 C CA . ASN A 1 389 ? -27.433 4.962 0.462 1.00 37.88 389 ASN A CA 1
ATOM 3090 C C . ASN A 1 389 ? -27.328 5.816 1.746 1.00 37.88 389 ASN A C 1
ATOM 3092 O O . ASN A 1 389 ? -28.329 5.985 2.439 1.00 37.88 389 ASN A O 1
ATOM 3096 N N . GLY A 1 390 ? -26.140 6.343 2.080 1.00 36.16 390 GLY A N 1
ATOM 3097 C CA . GLY A 1 390 ? -25.882 6.977 3.373 1.00 36.16 390 GLY A CA 1
ATOM 3098 C C . GLY A 1 390 ? -25.533 8.465 3.364 1.00 36.16 390 GLY A C 1
ATOM 3099 O O . GLY A 1 390 ? -26.015 9.181 4.243 1.00 36.16 390 GLY A O 1
ATOM 3100 N N . THR A 1 391 ? -24.604 8.959 2.526 1.00 39.34 391 THR A N 1
ATOM 3101 C CA . THR A 1 391 ? -23.952 10.250 2.881 1.00 39.34 391 THR A CA 1
ATOM 3102 C C . THR A 1 391 ? -23.200 11.005 1.765 1.00 39.34 391 THR A C 1
ATOM 3104 O O . THR A 1 391 ? -22.133 11.555 2.017 1.00 39.34 391 THR A O 1
ATOM 3107 N N . MET A 1 392 ? -23.728 11.133 0.542 1.00 31.64 392 MET A N 1
ATOM 3108 C CA . MET A 1 392 ? -23.165 12.078 -0.450 1.00 31.64 392 MET A CA 1
ATOM 3109 C C . MET A 1 392 ? -24.069 13.299 -0.650 1.00 31.64 392 MET A C 1
ATOM 3111 O O . MET A 1 392 ? -24.805 13.390 -1.626 1.00 31.64 392 MET A O 1
ATOM 3115 N N . GLN A 1 393 ? -24.027 14.259 0.284 1.00 30.45 393 GLN A N 1
ATOM 3116 C CA . GLN A 1 393 ? -24.651 15.573 0.054 1.00 30.45 393 GLN A CA 1
ATOM 3117 C C . GLN A 1 393 ? -23.969 16.782 0.716 1.00 30.45 393 GLN A C 1
ATOM 3119 O O . GLN A 1 393 ? -24.577 17.847 0.797 1.00 30.45 393 GLN A O 1
ATOM 3124 N N . LYS A 1 394 ? -22.703 16.699 1.149 1.00 32.59 394 LYS A N 1
ATOM 3125 C CA . LYS A 1 394 ? -21.968 17.906 1.572 1.00 32.59 394 LYS A CA 1
ATOM 3126 C C . LYS A 1 394 ? -20.759 18.168 0.688 1.00 32.59 394 LYS A C 1
ATOM 3128 O O . LYS A 1 394 ? -19.710 17.557 0.831 1.00 32.59 394 LYS A O 1
ATOM 3133 N N . ALA A 1 395 ? -20.989 19.093 -0.239 1.00 31.66 395 ALA A N 1
ATOM 3134 C CA . ALA A 1 395 ? -20.013 19.705 -1.115 1.00 31.66 395 ALA A CA 1
ATOM 3135 C C . ALA A 1 395 ? -18.943 20.476 -0.325 1.00 31.66 395 ALA A C 1
ATOM 3137 O O . ALA A 1 395 ? -19.235 21.158 0.660 1.00 31.66 395 ALA A O 1
ATOM 3138 N N . ILE A 1 396 ? -17.714 20.371 -0.820 1.00 30.80 396 ILE A N 1
ATOM 3139 C CA . ILE A 1 396 ? -16.556 21.191 -0.465 1.00 30.80 396 ILE A CA 1
ATOM 3140 C C . ILE A 1 396 ? -16.834 22.632 -0.944 1.00 30.80 396 ILE A C 1
ATOM 3142 O O . ILE A 1 396 ? -17.295 22.799 -2.077 1.00 30.80 396 ILE A O 1
ATOM 3146 N N . PRO A 1 397 ? -16.587 23.686 -0.139 1.00 28.53 397 PRO A N 1
ATOM 3147 C CA . PRO A 1 397 ? -16.686 25.054 -0.628 1.00 28.53 397 PRO A CA 1
ATOM 3148 C C . PRO A 1 397 ? -15.572 25.311 -1.645 1.00 28.53 397 PRO A C 1
ATOM 3150 O O . PRO A 1 397 ? -14.405 25.028 -1.372 1.00 28.53 397 PRO A O 1
ATOM 3153 N N . ALA A 1 398 ? -15.938 25.876 -2.795 1.00 28.62 398 ALA A N 1
ATOM 3154 C CA . ALA A 1 398 ? -14.983 26.415 -3.752 1.00 28.62 398 ALA A CA 1
ATOM 3155 C C . ALA A 1 398 ? -14.053 27.414 -3.040 1.00 28.62 398 ALA A C 1
ATOM 3157 O O . ALA A 1 398 ? -14.524 28.389 -2.449 1.00 28.62 398 ALA A O 1
ATOM 3158 N N . MET A 1 399 ? -12.747 27.150 -3.068 1.00 23.98 399 MET A N 1
ATOM 3159 C CA . MET A 1 399 ? -11.736 28.156 -2.747 1.00 23.98 399 MET A CA 1
ATOM 3160 C C . MET A 1 399 ? -11.384 28.946 -4.021 1.00 23.98 399 MET A C 1
ATOM 3162 O O . MET A 1 399 ? -11.499 28.379 -5.110 1.00 23.98 399 MET A O 1
ATOM 3166 N N . PRO A 1 400 ? -11.047 30.241 -3.877 1.00 34.47 400 PRO A N 1
ATOM 3167 C CA . PRO A 1 400 ? -10.948 31.215 -4.969 1.00 34.47 400 PRO A CA 1
ATOM 3168 C C . PRO A 1 400 ? -9.859 30.935 -6.005 1.00 34.47 400 PRO A C 1
ATOM 3170 O O . PRO A 1 400 ? -8.828 30.323 -5.644 1.00 34.47 400 PRO A O 1
#

InterPro domains:
  IPR029058 Alpha/Beta hydrolase fold [SSF53474] (21-185)

Radius of gyration: 24.39 Å; chains: 1; bounding box: 91×65×72 Å

Secondary structure (DSSP, 8-state):
--PPPPP---------TT-PPEEEEEEE--TT--GGGGSHHHHHHT-TTTS-SS--HHHHHHHHBPPBTTEEEEEEPPTTTT---SSSHHHHTT-TTSS-----HHHHHHHHHHHHHHHHHHS-S-EEEEEEEETHHHHHHHHHHHHHTT-TTEEEEEEEEES---TT----GGGGEE-TTEEEEEEEEESS---TT-PPPPPEES-TT-EEEEEEESS-TTGGGT--BTTSS-SSS-TT---B-GGGHHHHHHHHHHHHHHHTSGGGT---BS--SS-TT--HHHHHHHHHHHHHHHHT----S-------HHHHHHHHHHHHHHT----GGGGSSS------SSTT--PPPTT------TTSTTT-----HHHHHHHHHHHHHTTTTT----PPPPP-

Foldseek 3Di:
DDDDDDDDDPDPDPDPPQAQEAEEEEFEEEAQFDLVLLDCCVQCVVPVFFGFNHRFQSSVQQVFWDADLRYYYDYFYYWQHQDDDDPCPLPCVVPVPDPDPTCDLVNSLVVVVVSVVVCVVRHTAAYEYEYEAAACRLLSSLVNQVVCVPPPRHQAYEYHYQQHFNFPDDDPPCSLEGEPNHQEYEYEHEQAADEPRSHGRNGHYPDPNRHYHYHYFYAYSRLLGRHQFLQRHRPPADPPSPDGDPLSVLSNVLSSVLVQLLCCAVSNPNIGGNDDPFDVPDDPVSVLVSSLVSVVSRVPDDDSPHHPHRPSVVCVVVVVVVCVVPVHDDDPVSPDDDDDQDDDPDPFDWGDDPPPDDTDGPPCPVPDDNDRSVRVSVVSVVSRVVPPVDDPDDDDDDDD